Protein 3Q31 (pdb70)

Secondary structure (DSSP, 8-state):
--S-SSGGGSGGGSGGG-GGGHHHHH-SS-S--EE-TTTSEE--TTSEEEE---B---EEEE-SS-EEEE----EEEETTEEEEEEEEEEESS-SSEETTB--SEEEEEEEE-TT--EEEEEEEEEE-TT----HHHHHHHGGGGG--STT-EEE---B--HHHHHHHHHS-EEEEEEE-SSTT--EEEEEEEESSPEEE-HHHHHHHHHHH----PPP-PPTTSPPTTTTTTS--/--S-SSGGGSGGGSGGG-GGGHHHHH-SS-S--EE-TTTSEE--TTSEEEE---B---EEEE-SS-EEEE----EEEETTEEEEEEEEEEESS-SSEETTB--SEEEEEEEE-TT--EEEEEEEEEE-TT----HHHHHHHGGGGG--STT-EEE---B--HHHHHHHHHS-EEEEEEE-SSTT--EEEEEEEESSPEEE-HHHHHHHHHHH----PPP---TTSPPTTTTTT---

B-factor: mean 43.76, std 11.42, range [18.52, 106.69]

InterPro domains:
  IPR001148 Alpha carbonic anhydrase domain [PF00194] (45-257)
  IPR001148 Alpha carbonic anhydrase domain [PS51144] (35-274)
  IPR001148 Alpha carbonic anhydrase domain [SM01057] (37-266)
  IPR018338 Carbonic anhydrase, alpha-class, conserved site [PS00162] (128-144)
  IPR023561 Carbonic anhydrase, alpha-class [PTHR18952] (35-256)
  IPR036398 Alpha carbonic anhydrase domain superfamily [G3DSA:3.10.200.10] (27-270)
  IPR036398 Alpha carbonic anhydrase domain superfamily [SSF51069] (36-256)
  IPR041891 Carbonic anhydrase, prokaryotic-like [cd03124] (44-254)

Solvent-accessible surface area: 18768 Å² total; per-residue (Å²): 150,150,79,9,23,35,8,95,0,1,10,12,18,0,16,42,57,74,99,69,12,76,29,1,15,80,9,81,72,5,0,0,14,27,0,75,31,102,76,29,100,105,17,70,126,57,25,18,128,20,76,10,53,102,8,112,34,14,105,0,39,4,87,26,48,3,0,32,0,53,15,97,87,8,25,0,36,12,120,118,89,76,17,78,2,33,30,0,29,0,3,0,4,2,2,0,11,17,71,46,29,1,17,0,0,0,0,4,1,18,0,51,15,112,72,147,59,20,0,5,0,0,0,1,1,42,4,18,113,125,48,77,33,18,102,8,5,64,29,0,11,67,17,5,96,97,0,88,91,65,73,47,59,26,83,7,35,107,0,84,2,38,53,2,28,72,33,6,95,195,68,34,10,16,33,15,71,0,0,50,8,39,32,52,0,73,51,141,2,42,4,0,1,0,32,77,36,5,45,7,27,14,93,9,2,29,68,0,0,141,20,0,64,36,3,6,3,26,15,9,13,62,68,36,91,63,3,1,12,66,30,24,20,112,135,133,152,148,80,9,24,36,8,95,1,1,9,11,20,0,38,60,56,76,115,68,12,77,28,1,15,62,9,81,73,4,0,0,15,26,0,75,31,105,75,30,100,105,18,69,127,59,25,18,130,19,77,9,55,103,7,112,33,14,104,0,39,4,86,27,49,3,0,31,0,54,16,94,88,9,25,0,35,12,117,117,87,75,16,78,2,32,31,0,28,0,4,1,4,2,1,0,11,17,70,46,27,2,17,0,1,0,0,4,1,18,0,51,16,111,72,143,60,18,0,5,0,0,0,2,1,42,4,19,112,124,50,77,34,18,102,8,4,66,30,0,11,68,16,5,96,98,0,88,91,66,72,47,58,25,85,8,36,108,0,84,1,38,53,2,28,70,33,6,94,193,65,34,10,16,33,16,72,0,0,49,8,38,32,52,0,72,48,141,2,41,4,0,0,0,33,76,37,4,44,6,28,15,94,9,3,29,69,0,0,142,21,0,66,37,3,6,3,26,15,8,13,62,68,36,90,62,2,1,11,29,31,22,5,97,88,207

Sequence (472 aa):
NNKKFFNNYTGLGGPLNWYGLDEANEACAKGKHQSPIVIDSAAIDYAASGSLKLDLPLADGSKLENLGFGLQVTLTNGSLTANSKTYTLAQFHFHTPSEHHVNEEHFPMEVHFVFQTAAKETAVVGFFFQLSEVGDSVPLFDSVFAPIDNIPDAGTSTTTGQLDFGGLLDHFNRHGVYQYTGSLTTPPCTEEVMWNLSTEPLPLTVQGYNKVKKIIKYNARYTQNALGQDNLLEVAAQKLNNKKFFNNYTGLGGPLNWYGLDEANEACAKGKHQSPIVIDSAAIDYAASGSLKLDLPLADGSKLENLGFGLQVTLTNGSLTANSKTYTLAQFHFHTPSEHHVNEEHFPMEVHFVFQTAAKETAVVGFFFQLSEVGDSVPLFDSVFAPIDNIPDAGTSTTTGQLDFGGLLDHFNRHGVYQYTGSLTTPPCTEEVMWNLSTEPLPLTVQGYNKVKKIIKYNARYTQNALGQDNLLEVAAQKL

GO terms:
  GO:0042802 identical protein binding (F, IPI)

Nearest PDB structures (foldseek):
  3q31-assembly1_B  TM=1.003E+00  e=2.546E-55  Aspergillus oryzae
  4coq-assembly1_B  TM=9.094E-01  e=3.225E-22  Thermovibrio ammonificans HB-1
  8w7x-assembly1_B  TM=9.034E-01  e=1.026E-21  synthetic construct
  4xfw-assembly1_B  TM=8.456E-01  e=4.221E-20  Helicobacter pylori G27
  4twl-assembly1_A  TM=8.347E-01  e=1.053E-19  Dioscorea japonica

Radius of gyration: 22.34 Å; Cα contacts (8 Å, |Δi|>4): 1212; chains: 2; bounding box: 51×52×63 Å

CATH classification: 3.10.200.10

Organism: Aspergillus oryzae (strain ATCC 42149 / RIB 40) (NCBI:txid510516)

Foldseek 3Di:
DAADCDDCNYLLNVCVVDVQQCCSAWNLFFDDAAAEVVPFDWQDAPQKDKFDDKDFWFKWAQQALWTKTADFQIWMHRNPDIWTWGIKIKFAFAQYHYVNHTAGMKMWTWTADPVRQIEIEMAGAHEDPVQDADVLVCQVLVCLVVHQDRPDIDIGGIHDCPPVVVLQVVFIWGWDWHFDQGPSRHGRYTYTYGPDHGYDHPVSSVSVCSSNVGRYDHHFDPRSDTTVSVVVPPDD/DAACCDDCNYLLNVCVVDVQQCCSAWNLFFDDAAAEVVPFDWQDAPQKDKFDDKDFWFKWALQALWTKTADFCIWMHRRPDIWTWGIKIKFAFAQYHYVNHTAGMKMWTWTADPVRQIEIEMAGAHEDPVQDADVQVCQVLVCLVVHQDRPDIDIGGIHDCPPVVVLQVVFIWGWDWHFDQGPSRHGRYTYTYGPDHGYDYPVSSVSVCSSNVGRYDHHFDDRSDTTVSVVVVPPD

Structure (mmCIF, N/CA/C/O backbone):
data_3Q31
#
_entry.id   3Q31
#
_cell.length_a   80.240
_cell.length_b   80.240
_cell.length_c   247.480
_cell.angle_alpha   90.00
_cell.angle_beta   90.00
_cell.angle_gamma   90.00
#
_symmetry.space_group_name_H-M   'P 41 21 2'
#
loop_
_entity.id
_entity.type
_entity.pdbx_description
1 polymer 'Carbonic anhydrase'
2 non-polymer 'ZINC ION'
3 non-polymer 2-acetamido-2-deoxy-beta-D-glucopyranose
4 non-polymer D-MALATE
5 water water
#
loop_
_atom_site.group_PDB
_atom_site.id
_atom_site.type_symbol
_atom_site.label_atom_id
_atom_site.label_alt_id
_atom_site.label_comp_id
_atom_site.label_asym_id
_atom_site.label_entity_id
_atom_site.label_seq_id
_atom_site.pdbx_PDB_ins_code
_atom_site.Cartn_x
_atom_site.Cartn_y
_atom_site.Cartn_z
_atom_site.occupancy
_atom_site.B_iso_or_equiv
_atom_site.auth_seq_id
_atom_site.auth_comp_id
_atom_site.auth_asym_id
_atom_site.auth_atom_id
_atom_site.pdbx_PDB_model_num
ATOM 1 N N A ASN A 1 9 ? 4.238 -53.813 15.232 0.50 42.74 35 ASN A N 1
ATOM 2 N N B ASN A 1 9 ? 1.743 -56.548 16.035 0.50 31.26 35 ASN A N 1
ATOM 3 C CA A ASN A 1 9 ? 5.159 -52.701 15.481 0.50 44.84 35 ASN A CA 1
ATOM 4 C CA B ASN A 1 9 ? 3.002 -55.856 15.809 0.50 36.79 35 ASN A CA 1
ATOM 5 C C A ASN A 1 9 ? 4.555 -51.459 16.172 0.50 46.94 35 ASN A C 1
ATOM 6 C C B ASN A 1 9 ? 2.840 -54.430 15.301 0.50 36.88 35 ASN A C 1
ATOM 7 O O A ASN A 1 9 ? 3.817 -50.687 15.549 0.50 41.75 35 ASN A O 1
ATOM 8 O O B ASN A 1 9 ? 1.894 -54.125 14.566 0.50 27.35 35 ASN A O 1
ATOM 17 N N A LYS A 1 10 ? 4.926 -51.268 17.447 0.50 52.16 36 LYS A N 1
ATOM 18 N N B LYS A 1 10 ? 3.789 -53.575 15.688 0.50 43.43 36 LYS A N 1
ATOM 19 C CA A LYS A 1 10 ? 4.368 -50.242 18.366 0.50 51.93 36 LYS A CA 1
ATOM 20 C CA B LYS A 1 10 ? 3.800 -52.147 15.329 0.50 46.04 36 LYS A CA 1
ATOM 21 C C A LYS A 1 10 ? 4.991 -48.839 18.271 0.50 46.13 36 LYS A C 1
ATOM 22 C C B LYS A 1 10 ? 5.202 -51.692 14.882 0.50 40.20 36 LYS A C 1
ATOM 23 O O A LYS A 1 10 ? 6.214 -48.692 18.165 0.50 42.50 36 LYS A O 1
ATOM 24 O O B LYS A 1 10 ? 6.035 -52.522 14.532 0.50 42.27 36 LYS A O 1
ATOM 35 N N A PHE A 1 11 ? 4.127 -47.825 18.358 0.50 41.28 37 PHE A N 1
ATOM 36 N N B PHE A 1 11 ? 5.434 -50.379 14.887 0.50 36.29 37 PHE A N 1
ATOM 37 C CA A PHE A 1 11 ? 4.504 -46.429 18.175 0.50 39.21 37 PHE A CA 1
ATOM 38 C CA B PHE A 1 11 ? 6.744 -49.768 14.611 0.50 40.06 37 PHE A CA 1
ATOM 39 C C A PHE A 1 11 ? 5.795 -46.308 17.348 0.50 43.95 37 PHE A C 1
ATOM 40 C C B PHE A 1 11 ? 6.569 -48.286 14.264 0.50 42.95 37 PHE A C 1
ATOM 41 O O A PHE A 1 11 ? 6.875 -46.056 17.891 0.50 45.01 37 PHE A O 1
ATOM 42 O O B PHE A 1 11 ? 6.041 -47.952 13.205 0.50 41.00 37 PHE A O 1
ATOM 57 N N A ASN A 1 12 ? 5.656 -46.514 16.035 0.50 44.49 38 ASN A N 1
ATOM 58 N N B ASN A 1 12 ? 7.041 -47.402 15.143 0.50 41.69 38 ASN A N 1
ATOM 59 C CA A ASN A 1 12 ? 6.750 -46.439 15.063 0.50 42.99 38 ASN A CA 1
ATOM 60 C CA B ASN A 1 12 ? 6.440 -46.064 15.266 0.50 43.06 38 ASN A CA 1
ATOM 61 C C A ASN A 1 12 ? 6.647 -45.196 14.192 0.50 45.84 38 ASN A C 1
ATOM 62 C C B ASN A 1 12 ? 6.555 -45.032 14.115 0.50 45.87 38 ASN A C 1
ATOM 63 O O A ASN A 1 12 ? 5.947 -44.231 14.508 0.50 45.05 38 ASN A O 1
ATOM 64 O O B ASN A 1 12 ? 5.885 -43.994 14.182 0.50 44.94 38 ASN A O 1
ATOM 73 N N . TYR A 1 13 ? 7.338 -45.277 13.060 1.00 48.14 39 TYR A N 1
ATOM 74 C CA . TYR A 1 13 ? 7.293 -44.296 11.961 1.00 40.44 39 TYR A CA 1
ATOM 75 C C . TYR A 1 13 ? 7.094 -45.001 10.630 1.00 46.87 39 TYR A C 1
ATOM 76 O O . TYR A 1 13 ? 6.854 -44.386 9.586 1.00 43.03 39 TYR A O 1
ATOM 85 N N . THR A 1 14 ? 7.163 -46.318 10.705 1.00 49.46 40 THR A N 1
ATOM 86 C CA . THR A 1 14 ? 7.068 -47.175 9.551 1.00 37.46 40 THR A CA 1
ATOM 87 C C . THR A 1 14 ? 5.692 -47.814 9.410 1.00 47.25 40 THR A C 1
ATOM 88 O O . THR A 1 14 ? 5.207 -48.495 10.329 1.00 43.26 40 THR A O 1
ATOM 92 N N . GLY A 1 15 ? 5.076 -47.588 8.246 1.00 53.22 41 GLY A N 1
ATOM 93 C CA . GLY A 1 15 ? 3.862 -48.283 7.846 1.00 37.83 41 GLY A CA 1
ATOM 94 C C . GLY A 1 15 ? 2.762 -48.285 8.880 1.00 41.40 41 GLY A C 1
ATOM 95 O O . GLY A 1 15 ? 2.340 -47.236 9.385 1.00 31.46 41 GLY A O 1
ATOM 96 N N . LEU A 1 16 ? 2.307 -49.483 9.212 1.00 43.60 42 LEU A N 1
ATOM 97 C CA . LEU A 1 16 ? 1.237 -49.644 10.202 1.00 47.27 42 LEU A CA 1
ATOM 98 C C . LEU A 1 16 ? 1.507 -49.044 11.574 1.00 45.61 42 LEU A C 1
ATOM 99 O O . LEU A 1 16 ? 0.563 -48.744 12.315 1.00 47.26 42 LEU A O 1
ATOM 104 N N . GLY A 1 17 ? 2.784 -48.892 11.921 1.00 39.80 43 GLY A N 1
ATOM 105 C CA . GLY A 1 17 ? 3.152 -48.273 13.183 1.00 41.98 43 GLY A CA 1
ATOM 106 C C . GLY A 1 17 ? 3.305 -46.761 13.074 1.00 45.42 43 GLY A C 1
ATOM 107 O O . GLY A 1 17 ? 3.507 -46.072 14.063 1.00 44.06 43 GLY A O 1
ATOM 108 N N . GLY A 1 18 ? 3.206 -46.231 11.864 1.00 47.48 44 GLY A N 1
ATOM 109 C CA . GLY A 1 18 ? 3.481 -44.823 11.665 1.00 38.01 44 GLY A CA 1
ATOM 110 C C . GLY A 1 18 ? 2.278 -43.915 11.775 1.00 37.04 44 GLY A C 1
ATOM 111 O O . GLY A 1 18 ? 1.139 -44.378 11.851 1.00 38.43 44 GLY A O 1
ATOM 112 N N . PRO A 1 19 ? 2.534 -42.604 11.724 1.00 37.55 45 PRO A N 1
ATOM 113 C CA . PRO A 1 19 ? 1.617 -41.481 11.949 1.00 38.21 45 PRO A CA 1
ATOM 114 C C . PRO A 1 19 ? 0.296 -41.630 11.224 1.00 40.34 45 PRO A C 1
ATOM 115 O O . PRO A 1 19 ? -0.716 -41.151 11.719 1.00 41.50 45 PRO A O 1
ATOM 119 N N . LEU A 1 20 ? 0.298 -42.245 10.054 1.00 38.26 46 LEU A N 1
ATOM 120 C CA . LEU A 1 20 ? -0.951 -42.346 9.322 1.00 44.42 46 LEU A CA 1
ATOM 121 C C . LEU A 1 20 ? -1.903 -43.291 10.019 1.00 40.38 46 LEU A C 1
ATOM 122 O O . LEU A 1 20 ? -3.112 -43.233 9.806 1.00 40.86 46 LEU A O 1
ATOM 127 N N . ASN A 1 21 ? -1.358 -44.150 10.868 1.00 38.12 47 ASN A N 1
ATOM 128 C CA . ASN A 1 21 ? -2.191 -45.100 11.592 1.00 47.33 47 ASN A CA 1
ATOM 129 C C . ASN A 1 21 ? -1.953 -45.099 13.098 1.00 48.64 47 ASN A C 1
ATOM 130 O O . ASN A 1 21 ? -1.969 -46.149 13.724 1.00 48.40 47 ASN A O 1
ATOM 135 N N . TRP A 1 22 ? -1.724 -43.933 13.690 1.00 47.95 48 TRP A N 1
ATOM 136 C CA . TRP A 1 22 ? -1.510 -43.903 15.128 1.00 46.37 48 TRP A CA 1
ATOM 137 C C . TRP A 1 22 ? -2.860 -44.045 15.842 1.00 53.91 48 TRP A C 1
ATOM 138 O O . TRP A 1 22 ? -2.967 -44.697 16.885 1.00 52.43 48 TRP A O 1
ATOM 149 N N . TYR A 1 23 ? -3.894 -43.443 15.267 1.00 50.19 49 TYR A N 1
ATOM 150 C CA . TYR A 1 23 ? -5.222 -43.506 15.859 1.00 45.42 49 TYR A CA 1
ATOM 151 C C . TYR A 1 23 ? -5.680 -44.940 15.945 1.00 51.45 49 TYR A C 1
ATOM 152 O O . TYR A 1 23 ? -6.344 -45.335 16.906 1.00 60.14 49 TYR A O 1
ATOM 161 N N . GLY A 1 24 ? -5.329 -45.712 14.923 1.00 42.71 50 GLY A N 1
ATOM 162 C CA . GLY A 1 24 ? -5.719 -47.102 14.843 1.00 39.10 50 GLY A CA 1
ATOM 163 C C . GLY A 1 24 ? -4.903 -47.929 15.801 1.00 45.25 50 GLY A C 1
ATOM 164 O O . GLY A 1 24 ? -5.200 -49.103 16.010 1.00 52.69 50 GLY A O 1
ATOM 165 N N . LEU A 1 25 ? -3.879 -47.315 16.390 1.00 47.10 51 LEU A N 1
ATOM 166 C CA . LEU A 1 25 ? -3.061 -47.993 17.395 1.00 59.93 51 LEU A CA 1
ATOM 167 C C . LEU A 1 25 ? -3.688 -48.000 18.798 1.00 60.40 51 LEU A C 1
ATOM 168 O O . LEU A 1 25 ? -3.417 -48.896 19.615 1.00 47.50 51 LEU A O 1
ATOM 173 N N . ASP A 1 26 ? -4.523 -46.998 19.058 1.00 52.59 52 ASP A N 1
ATOM 174 C CA . ASP A 1 26 ? -5.146 -46.830 20.354 1.00 51.07 52 ASP A CA 1
ATOM 175 C C . ASP A 1 26 ? -6.060 -45.605 20.309 1.00 57.49 52 ASP A C 1
ATOM 176 O O . ASP A 1 26 ? -5.638 -44.508 19.924 1.00 51.17 52 ASP A O 1
ATOM 181 N N . GLU A 1 27 ? -7.313 -45.802 20.708 1.00 53.32 53 GLU A N 1
ATOM 182 C CA . GLU A 1 27 ? -8.326 -44.773 20.551 1.00 50.79 53 GLU A CA 1
ATOM 183 C C . GLU A 1 27 ? -7.924 -43.473 21.233 1.00 53.26 53 GLU A C 1
ATOM 184 O O . GLU A 1 27 ? -8.478 -42.407 20.946 1.00 55.52 53 GLU A O 1
ATOM 190 N N . ALA A 1 28 ? -6.953 -43.564 22.131 1.00 50.58 54 ALA A N 1
ATOM 191 C CA . ALA A 1 28 ? -6.509 -42.402 22.888 1.00 48.02 54 ALA A CA 1
ATOM 192 C C . ALA A 1 28 ? -5.742 -41.453 21.991 1.00 53.52 54 ALA A C 1
ATOM 193 O O . ALA A 1 28 ? -5.163 -40.476 22.460 1.00 51.69 54 ALA A O 1
ATOM 195 N N . ASN A 1 29 ? -5.733 -41.743 20.695 1.00 54.32 55 ASN A N 1
ATOM 196 C CA . ASN A 1 29 ? -4.935 -40.956 19.776 1.00 49.16 55 ASN A CA 1
ATOM 197 C C . ASN A 1 29 ? -5.759 -40.151 18.770 1.00 48.03 55 ASN A C 1
ATOM 198 O O . ASN A 1 29 ? -5.225 -39.631 17.794 1.00 46.63 55 ASN A O 1
ATOM 203 N N . GLU A 1 30 ? -7.055 -40.030 19.039 1.00 53.82 56 GLU A N 1
ATOM 204 C CA . GLU A 1 30 ? -7.969 -39.226 18.216 1.00 54.54 56 GLU A CA 1
ATOM 205 C C . GLU A 1 30 ? -7.372 -37.948 17.652 1.00 50.65 56 GLU A C 1
ATOM 206 O O . GLU A 1 30 ? -7.570 -37.646 16.483 1.00 60.48 56 GLU A O 1
ATOM 212 N N . ALA A 1 31 ? -6.678 -37.175 18.479 1.00 47.83 57 ALA A N 1
ATOM 213 C CA . ALA A 1 31 ? -6.129 -35.903 18.016 1.00 47.81 57 ALA A CA 1
ATOM 214 C C . ALA A 1 31 ? -5.209 -36.105 16.806 1.00 50.80 57 ALA A C 1
ATOM 215 O O . ALA A 1 31 ? -5.247 -35.320 15.856 1.00 43.33 57 ALA A O 1
ATOM 217 N N . CYS A 1 32 ? -4.388 -37.157 16.855 1.00 51.58 58 CYS A N 1
ATOM 218 C CA . CYS A 1 32 ? -3.453 -37.467 15.787 1.00 42.33 58 CYS A CA 1
ATOM 219 C C . CYS A 1 32 ? -4.168 -37.389 14.448 1.00 52.96 58 CYS A C 1
ATOM 220 O O . CYS A 1 32 ? -3.628 -36.864 13.454 1.00 46.43 58 CYS A O 1
ATOM 223 N N . ALA A 1 33 ? -5.398 -37.900 14.436 1.00 46.48 59 ALA A N 1
ATOM 224 C CA . ALA A 1 33 ? -6.151 -38.059 13.204 1.00 45.56 59 ALA A CA 1
ATOM 225 C C . ALA A 1 33 ? -7.275 -37.034 13.022 1.00 50.76 59 ALA A C 1
ATOM 226 O O . ALA A 1 33 ? -7.625 -36.706 11.889 1.00 55.01 59 ALA A O 1
ATOM 228 N N . LYS A 1 34 ? -7.842 -36.522 14.115 1.00 44.72 60 LYS A N 1
ATOM 229 C CA . LYS A 1 34 ? -8.981 -35.610 13.989 1.00 41.02 60 LYS A CA 1
ATOM 230 C C . LYS A 1 34 ? -8.649 -34.175 14.386 1.00 40.97 60 LYS A C 1
ATOM 231 O O . LYS A 1 34 ? -9.479 -33.281 14.228 1.00 47.46 60 LYS A O 1
ATOM 237 N N . GLY A 1 35 ? -7.443 -33.943 14.890 1.00 38.94 61 GLY A N 1
ATOM 238 C CA . GLY A 1 35 ? -7.048 -32.604 15.299 1.00 37.74 61 GLY A CA 1
ATOM 239 C C . GLY A 1 35 ? -6.930 -31.577 14.174 1.00 40.01 61 GLY A C 1
ATOM 240 O O . GLY A 1 35 ? -6.368 -31.849 13.106 1.00 48.11 61 GLY A O 1
ATOM 241 N N . LYS A 1 36 ? -7.447 -30.382 14.424 1.00 32.65 62 LYS A N 1
ATOM 242 C CA . LYS A 1 36 ? -7.272 -29.252 13.506 1.00 49.36 62 LYS A CA 1
ATOM 243 C C . LYS A 1 36 ? -6.085 -28.341 13.842 1.00 46.28 62 LYS A C 1
ATOM 244 O O . LYS A 1 36 ? -5.878 -27.314 13.172 1.00 43.69 62 LYS A O 1
ATOM 250 N N . HIS A 1 37 ? -5.330 -28.691 14.882 1.00 40.83 63 HIS A N 1
ATOM 251 C CA . HIS A 1 37 ? -4.120 -27.942 15.221 1.00 39.03 63 HIS A CA 1
ATOM 252 C C . HIS A 1 37 ? -2.972 -28.892 15.502 1.00 44.79 63 HIS A C 1
ATOM 253 O O . HIS A 1 37 ? -2.354 -28.839 16.558 1.00 46.22 63 HIS A O 1
ATOM 260 N N . GLN A 1 38 ? -2.691 -29.757 14.536 1.00 48.59 64 GLN A N 1
ATOM 261 C CA . GLN A 1 38 ? -1.629 -30.739 14.662 1.00 42.48 64 GLN A CA 1
ATOM 262 C C . GLN A 1 38 ? -0.257 -30.193 14.261 1.00 45.23 64 GLN A C 1
ATOM 263 O O . GLN A 1 38 ? -0.154 -29.271 13.457 1.00 38.90 64 GLN A O 1
ATOM 269 N N . SER A 1 39 ? 0.786 -30.774 14.847 1.00 40.52 65 SER A N 1
ATOM 270 C CA . SER A 1 39 ? 2.172 -30.422 14.568 1.00 33.90 65 SER A CA 1
ATOM 271 C C . SER A 1 39 ? 2.885 -31.662 14.008 1.00 36.88 65 SER A C 1
ATOM 272 O O . SER A 1 39 ? 2.475 -32.798 14.271 1.00 34.06 65 SER A O 1
ATOM 275 N N . PRO A 1 40 ? 3.958 -31.460 13.230 1.00 33.18 66 PRO A N 1
ATOM 276 C CA . PRO A 1 40 ? 4.603 -30.200 12.821 1.00 34.89 66 PRO A CA 1
ATOM 277 C C . PRO A 1 40 ? 3.860 -29.520 11.686 1.00 39.98 66 PRO A C 1
ATOM 278 O O . PRO A 1 40 ? 3.028 -30.145 11.002 1.00 39.80 66 PRO A O 1
ATOM 282 N N . ILE A 1 41 ? 4.184 -28.255 11.453 1.00 33.37 67 ILE A N 1
ATOM 283 C CA . ILE A 1 41 ? 3.592 -27.550 10.325 1.00 40.10 67 ILE A CA 1
ATOM 284 C C . ILE A 1 41 ? 4.642 -26.820 9.528 1.00 46.54 67 ILE A C 1
ATOM 285 O O . ILE A 1 41 ? 5.758 -26.591 10.013 1.00 47.42 67 ILE A O 1
ATOM 290 N N . VAL A 1 42 ? 4.284 -26.439 8.308 1.00 45.26 68 VAL A N 1
ATOM 291 C CA . VAL A 1 42 ? 5.206 -25.645 7.521 1.00 44.71 68 VAL A CA 1
ATOM 292 C C . VAL A 1 42 ? 5.050 -24.198 7.928 1.00 41.12 68 VAL A C 1
ATOM 293 O O . VAL A 1 42 ? 3.989 -23.596 7.749 1.00 45.30 68 VAL A O 1
ATOM 297 N N . ILE A 1 43 ? 6.107 -23.659 8.510 1.00 37.86 69 ILE A N 1
ATOM 298 C CA . ILE A 1 43 ? 6.084 -22.302 8.995 1.00 37.39 69 ILE A CA 1
ATOM 299 C C . ILE A 1 43 ? 6.308 -21.354 7.856 1.00 43.64 69 ILE A C 1
ATOM 300 O O . ILE A 1 43 ? 7.258 -21.509 7.095 1.00 47.62 69 ILE A O 1
ATOM 305 N N . ASP A 1 44 ? 5.429 -20.371 7.736 1.00 44.88 70 ASP A N 1
ATOM 306 C CA . ASP A 1 44 ? 5.594 -19.346 6.725 1.00 37.97 70 ASP A CA 1
ATOM 307 C C . ASP A 1 44 ? 6.168 -18.129 7.408 1.00 36.08 70 ASP A C 1
ATOM 308 O O . ASP A 1 44 ? 5.427 -17.361 8.019 1.00 45.29 70 ASP A O 1
ATOM 313 N N . SER A 1 45 ? 7.483 -17.956 7.319 1.00 33.12 71 SER A N 1
ATOM 314 C CA . SER A 1 45 ? 8.143 -16.861 8.031 1.00 39.92 71 SER A CA 1
ATOM 315 C C . SER A 1 45 ? 7.455 -15.466 7.947 1.00 45.34 71 SER A C 1
ATOM 316 O O . SER A 1 45 ? 7.469 -14.707 8.923 1.00 50.19 71 SER A O 1
ATOM 319 N N . ALA A 1 46 ? 6.846 -15.120 6.814 1.00 44.59 72 ALA A N 1
ATOM 320 C CA . ALA A 1 46 ? 6.189 -13.814 6.736 1.00 42.28 72 ALA A CA 1
ATOM 321 C C . ALA A 1 46 ? 4.736 -13.849 7.221 1.00 42.75 72 ALA A C 1
ATOM 322 O O . ALA A 1 46 ? 4.007 -12.859 7.082 1.00 37.57 72 ALA A O 1
ATOM 324 N N . ALA A 1 47 ? 4.321 -14.973 7.803 1.00 40.52 73 ALA A N 1
ATOM 325 C CA . ALA A 1 47 ? 2.957 -15.086 8.312 1.00 46.90 73 ALA A CA 1
ATOM 326 C C . ALA A 1 47 ? 2.772 -15.474 9.800 1.00 49.97 73 ALA A C 1
ATOM 327 O O . ALA A 1 47 ? 1.747 -15.094 10.386 1.00 58.83 73 ALA A O 1
ATOM 329 N N . ILE A 1 48 ? 3.715 -16.218 10.407 1.00 38.96 74 ILE A N 1
ATOM 330 C CA . ILE A 1 48 ? 3.582 -16.599 11.833 1.00 50.41 74 ILE A CA 1
ATOM 331 C C . ILE A 1 48 ? 3.773 -15.392 12.750 1.00 54.65 74 ILE A C 1
ATOM 332 O O . ILE A 1 48 ? 4.213 -14.316 12.311 1.00 50.29 74 ILE A O 1
ATOM 337 N N . ASP A 1 49 ? 3.458 -15.573 14.032 1.00 49.75 75 ASP A N 1
ATOM 338 C CA . ASP A 1 49 ? 3.769 -14.530 15.007 1.00 49.43 75 ASP A CA 1
ATOM 339 C C . ASP A 1 49 ? 5.122 -14.825 15.619 1.00 43.76 75 ASP A C 1
ATOM 340 O O . ASP A 1 49 ? 5.500 -15.980 15.825 1.00 41.64 75 ASP A O 1
ATOM 345 N N . TYR A 1 50 ? 5.862 -13.764 15.890 1.00 45.21 76 TYR A N 1
ATOM 346 C CA . TYR A 1 50 ? 7.128 -13.889 16.577 1.00 44.49 76 TYR A CA 1
ATOM 347 C C . TYR A 1 50 ? 6.899 -13.545 18.046 1.00 53.54 76 TYR A C 1
ATOM 348 O O . TYR A 1 50 ? 6.294 -12.515 18.371 1.00 55.48 76 TYR A O 1
ATOM 357 N N . ALA A 1 51 ? 7.346 -14.426 18.930 1.00 49.00 77 ALA A N 1
ATOM 358 C CA . ALA A 1 51 ? 7.317 -14.125 20.340 1.00 44.57 77 ALA A CA 1
ATOM 359 C C . ALA A 1 51 ? 7.750 -12.672 20.569 1.00 51.76 77 ALA A C 1
ATOM 360 O O . ALA A 1 51 ? 8.799 -12.233 20.078 1.00 42.21 77 ALA A O 1
ATOM 362 N N . ALA A 1 52 ? 6.932 -11.922 21.303 1.00 56.44 78 ALA A N 1
ATOM 363 C CA . ALA A 1 52 ? 7.254 -10.533 21.567 1.00 49.55 78 ALA A CA 1
ATOM 364 C C . ALA A 1 52 ? 8.466 -10.463 22.501 1.00 59.92 78 ALA A C 1
ATOM 365 O O . ALA A 1 52 ? 8.626 -11.319 23.398 1.00 48.71 78 ALA A O 1
ATOM 367 N N . SER A 1 53 ? 9.330 -9.468 22.283 1.00 58.21 79 SER A N 1
ATOM 368 C CA . SER A 1 53 ? 10.567 -9.395 23.054 1.00 68.58 79 SER A CA 1
ATOM 369 C C . SER A 1 53 ? 10.304 -9.249 24.568 1.00 78.96 79 SER A C 1
ATOM 370 O O . SER A 1 53 ? 9.459 -8.437 25.002 1.00 69.74 79 SER A O 1
ATOM 373 N N . GLY A 1 54 ? 11.017 -10.058 25.357 1.00 68.29 80 GLY A N 1
ATOM 374 C CA . GLY A 1 54 ? 10.844 -10.070 26.797 1.00 65.12 80 GLY A CA 1
ATOM 375 C C . GLY A 1 54 ? 9.566 -10.756 27.252 1.00 66.52 80 GLY A C 1
ATOM 376 O O . GLY A 1 54 ? 9.163 -10.640 28.422 1.00 73.20 80 GLY A O 1
ATOM 377 N N . SER A 1 55 ? 8.915 -11.468 26.335 1.00 55.66 81 SER A N 1
ATOM 378 C CA . SER A 1 55 ? 7.724 -12.232 26.704 1.00 58.21 81 SER A CA 1
ATOM 379 C C . SER A 1 55 ? 8.155 -13.633 27.078 1.00 58.06 81 SER A C 1
ATOM 380 O O . SER A 1 55 ? 7.374 -14.402 27.648 1.00 59.04 81 SER A O 1
ATOM 383 N N . LEU A 1 56 ? 9.410 -13.949 26.765 1.00 49.71 82 LEU A N 1
ATOM 384 C CA . LEU A 1 56 ? 9.910 -15.310 26.894 1.00 45.78 82 LEU A CA 1
ATOM 385 C C . LEU A 1 56 ? 11.194 -15.361 27.696 1.00 49.06 82 LEU A C 1
ATOM 386 O O . LEU A 1 56 ? 12.169 -14.702 27.346 1.00 50.02 82 LEU A O 1
ATOM 391 N N . LYS A 1 57 ? 11.185 -16.137 28.778 1.00 46.80 83 LYS A N 1
ATOM 392 C CA . LYS A 1 57 ? 12.348 -16.241 29.653 1.00 49.44 83 LYS A CA 1
ATOM 393 C C . LYS A 1 57 ? 12.759 -17.692 29.772 1.00 54.95 83 LYS A C 1
ATOM 394 O O . LYS A 1 57 ? 12.049 -18.503 30.382 1.00 51.51 83 LYS A O 1
ATOM 400 N N . LEU A 1 58 ? 13.904 -18.021 29.183 1.00 52.52 84 LEU A N 1
ATOM 401 C CA . LEU A 1 58 ? 14.375 -19.394 29.188 1.00 43.79 84 LEU A CA 1
ATOM 402 C C . LEU A 1 58 ? 15.547 -19.531 30.132 1.00 43.68 84 LEU A C 1
ATOM 403 O O . LEU A 1 58 ? 16.586 -18.891 29.925 1.00 39.88 84 LEU A O 1
ATOM 408 N N . ASP A 1 59 ? 15.373 -20.372 31.154 1.00 40.17 85 ASP A N 1
ATOM 409 C CA . ASP A 1 59 ? 16.416 -20.624 32.152 1.00 45.66 85 ASP A CA 1
ATOM 410 C C . ASP A 1 59 ? 17.002 -22.037 32.027 1.00 38.67 85 ASP A C 1
ATOM 411 O O . ASP A 1 59 ? 16.281 -23.022 32.168 1.00 37.97 85 ASP A O 1
ATOM 416 N N . LEU A 1 60 ? 18.304 -22.140 31.770 1.00 34.03 86 LEU A N 1
ATOM 417 C CA . LEU A 1 60 ? 18.951 -23.457 31.632 1.00 41.76 86 LEU A CA 1
ATOM 418 C C . LEU A 1 60 ? 20.254 -23.522 32.429 1.00 47.46 86 LEU A C 1
ATOM 419 O O . LEU A 1 60 ? 21.344 -23.194 31.947 1.00 52.67 86 LEU A O 1
ATOM 424 N N . PRO A 1 61 ? 20.135 -23.942 33.675 1.00 45.56 87 PRO A N 1
ATOM 425 C CA . PRO A 1 61 ? 21.275 -23.940 34.577 1.00 46.28 87 PRO A CA 1
ATOM 426 C C . PRO A 1 61 ? 22.209 -25.087 34.236 1.00 46.74 87 PRO A C 1
ATOM 427 O O . PRO A 1 61 ? 21.748 -26.133 33.757 1.00 40.19 87 PRO A O 1
ATOM 431 N N . LEU A 1 62 ? 23.500 -24.880 34.494 1.00 43.07 88 LEU A N 1
ATOM 432 C CA . LEU A 1 62 ? 24.519 -25.901 34.305 1.00 38.15 88 LEU A CA 1
ATOM 433 C C . LEU A 1 62 ? 24.101 -27.231 34.931 1.00 49.36 88 LEU A C 1
ATOM 434 O O . LEU A 1 62 ? 23.570 -27.284 36.050 1.00 49.02 88 LEU A O 1
ATOM 439 N N . ALA A 1 63 ? 24.330 -28.313 34.202 1.00 47.46 89 ALA A N 1
ATOM 440 C CA . ALA A 1 63 ? 23.918 -29.620 34.685 1.00 49.18 89 ALA A CA 1
ATOM 441 C C . ALA A 1 63 ? 25.051 -30.628 34.633 1.00 47.84 89 ALA A C 1
ATOM 442 O O . ALA A 1 63 ? 25.957 -30.526 33.813 1.00 49.49 89 ALA A O 1
ATOM 444 N N . ASP A 1 64 ? 24.994 -31.604 35.529 1.00 61.57 90 ASP A N 1
ATOM 445 C CA . ASP A 1 64 ? 25.935 -32.717 35.519 1.00 64.79 90 ASP A CA 1
ATOM 446 C C . ASP A 1 64 ? 25.519 -33.701 34.450 1.00 44.00 90 ASP A C 1
ATOM 447 O O . ASP A 1 64 ? 24.457 -33.551 33.864 1.00 49.95 90 ASP A O 1
ATOM 452 N N . GLY A 1 65 ? 26.339 -34.714 34.210 1.00 39.05 91 GLY A N 1
ATOM 453 C CA . GLY A 1 65 ? 25.970 -35.760 33.273 1.00 41.11 91 GLY A CA 1
ATOM 454 C C . GLY A 1 65 ? 24.538 -36.196 33.499 1.00 48.25 91 GLY A C 1
ATOM 455 O O . GLY A 1 65 ? 24.106 -36.321 34.645 1.00 55.31 91 GLY A O 1
ATOM 456 N N . SER A 1 66 ? 23.783 -36.406 32.425 1.00 41.19 92 SER A N 1
ATOM 457 C CA . SER A 1 66 ? 22.398 -36.832 32.595 1.00 35.76 92 SER A CA 1
ATOM 458 C C . SER A 1 66 ? 22.044 -37.951 31.648 1.00 40.04 92 SER A C 1
ATOM 459 O O . SER A 1 66 ? 22.734 -38.182 30.641 1.00 37.13 92 SER A O 1
ATOM 462 N N . LYS A 1 67 ? 20.955 -38.633 31.983 1.00 30.18 93 LYS A N 1
ATOM 463 C CA . LYS A 1 67 ? 20.524 -39.832 31.278 1.00 35.64 93 LYS A CA 1
ATOM 464 C C . LYS A 1 67 ? 20.226 -39.562 29.784 1.00 37.73 93 LYS A C 1
ATOM 465 O O . LYS A 1 67 ? 19.230 -38.915 29.443 1.00 34.20 93 LYS A O 1
ATOM 471 N N . LEU A 1 68 ? 21.113 -40.039 28.910 1.00 43.81 94 LEU A N 1
ATOM 472 C CA . LEU A 1 68 ? 20.899 -40.021 27.458 1.00 39.69 94 LEU A CA 1
ATOM 473 C C . LEU A 1 68 ? 20.414 -41.391 27.040 1.00 35.77 94 LEU A C 1
ATOM 474 O O . LEU A 1 68 ? 21.132 -42.363 27.220 1.00 37.73 94 LEU A O 1
ATOM 479 N N . GLU A 1 69 ? 19.204 -41.505 26.504 1.00 35.35 95 GLU A N 1
ATOM 480 C CA . GLU A 1 69 ? 18.725 -42.853 26.186 1.00 42.78 95 GLU A CA 1
ATOM 481 C C . GLU A 1 69 ? 18.310 -43.095 24.729 1.00 53.34 95 GLU A C 1
ATOM 482 O O . GLU A 1 69 ? 17.774 -42.209 24.032 1.00 40.68 95 GLU A O 1
ATOM 488 N N . ASN A 1 70 ? 18.575 -44.312 24.271 1.00 47.81 96 ASN A N 1
ATOM 489 C CA . ASN A 1 70 ? 18.106 -44.722 22.968 1.00 47.83 96 ASN A CA 1
ATOM 490 C C . ASN A 1 70 ? 16.634 -45.146 23.039 1.00 42.44 96 ASN A C 1
ATOM 491 O O . ASN A 1 70 ? 16.316 -46.288 23.374 1.00 47.55 96 ASN A O 1
ATOM 496 N N . LEU A 1 71 ? 15.743 -44.214 22.727 1.00 33.35 97 LEU A N 1
ATOM 497 C CA . LEU A 1 71 ? 14.314 -44.501 22.714 1.00 38.96 97 LEU A CA 1
ATOM 498 C C . LEU A 1 71 ? 13.905 -45.600 21.745 1.00 40.61 97 LEU A C 1
ATOM 499 O O . LEU A 1 71 ? 12.839 -46.188 21.882 1.00 36.58 97 LEU A O 1
ATOM 504 N N . GLY A 1 72 ? 14.734 -45.857 20.745 1.00 44.48 98 GLY A N 1
ATOM 505 C CA . GLY A 1 72 ? 14.266 -46.576 19.573 1.00 51.95 98 GLY A CA 1
ATOM 506 C C . GLY A 1 72 ? 13.519 -45.595 18.678 1.00 45.97 98 GLY A C 1
ATOM 507 O O . GLY A 1 72 ? 12.383 -45.220 18.970 1.00 45.71 98 GLY A O 1
ATOM 508 N N . PHE A 1 73 ? 14.162 -45.162 17.600 1.00 35.14 99 PHE A N 1
ATOM 509 C CA . PHE A 1 73 ? 13.623 -44.098 16.759 1.00 38.09 99 PHE A CA 1
ATOM 510 C C . PHE A 1 73 ? 13.531 -42.825 17.559 1.00 33.90 99 PHE A C 1
ATOM 511 O O . PHE A 1 73 ? 12.551 -42.087 17.480 1.00 38.68 99 PHE A O 1
ATOM 519 N N . GLY A 1 74 ? 14.568 -42.573 18.341 1.00 33.58 100 GLY A N 1
ATOM 520 C CA . GLY A 1 74 ? 14.571 -41.430 19.229 1.00 32.66 100 GLY A CA 1
ATOM 521 C C . GLY A 1 74 ? 15.789 -41.397 20.120 1.00 30.40 100 GLY A C 1
ATOM 522 O O . GLY A 1 74 ? 16.388 -42.436 20.420 1.00 32.34 100 GLY A O 1
ATOM 523 N N . LEU A 1 75 ? 16.149 -40.184 20.535 1.00 28.19 101 LEU A N 1
ATOM 524 C CA . LEU A 1 75 ? 17.335 -39.933 21.343 1.00 30.40 101 LEU A CA 1
ATOM 525 C C . LEU A 1 75 ? 16.990 -38.801 22.270 1.00 42.83 101 LEU A C 1
ATOM 526 O O . LEU A 1 75 ? 16.785 -37.661 21.829 1.00 47.11 101 LEU A O 1
ATOM 531 N N . GLN A 1 76 ? 16.931 -39.117 23.558 1.00 38.98 102 GLN A N 1
ATOM 532 C CA . GLN A 1 76 ? 16.399 -38.198 24.555 1.00 40.45 102 GLN A CA 1
ATOM 533 C C . GLN A 1 76 ? 17.280 -38.076 25.801 1.00 49.46 102 GLN A C 1
ATOM 534 O O . GLN A 1 76 ? 17.778 -39.070 26.370 1.00 40.70 102 GLN A O 1
ATOM 540 N N . VAL A 1 77 ? 17.464 -36.834 26.216 1.00 43.84 103 VAL A N 1
ATOM 541 C CA . VAL A 1 77 ? 18.174 -36.537 27.438 1.00 41.58 103 VAL A CA 1
ATOM 542 C C . VAL A 1 77 ? 17.165 -36.200 28.518 1.00 39.20 103 VAL A C 1
ATOM 543 O O . VAL A 1 77 ? 16.326 -35.314 28.343 1.00 41.97 103 VAL A O 1
ATOM 547 N N . THR A 1 78 ? 17.236 -36.889 29.640 1.00 35.04 104 THR A N 1
ATOM 548 C CA . THR A 1 78 ? 16.348 -36.536 30.736 1.00 38.70 104 THR A CA 1
ATOM 549 C C . THR A 1 78 ? 16.967 -35.495 31.659 1.00 35.65 104 THR A C 1
ATOM 550 O O . THR A 1 78 ? 18.044 -35.719 32.224 1.00 38.08 104 THR A O 1
ATOM 554 N N . LEU A 1 79 ? 16.285 -34.359 31.814 1.00 30.36 105 LEU A N 1
ATOM 555 C CA . LEU A 1 79 ? 16.809 -33.263 32.633 1.00 37.65 105 LEU A CA 1
ATOM 556 C C . LEU A 1 79 ? 15.688 -32.418 33.219 1.00 41.88 105 LEU A C 1
ATOM 557 O O . LEU A 1 79 ? 14.787 -31.991 32.492 1.00 45.73 105 LEU A O 1
ATOM 562 N N . THR A 1 80 ? 15.753 -32.176 34.530 1.00 42.61 106 THR A N 1
ATOM 563 C CA . THR A 1 80 ? 14.650 -31.519 35.238 1.00 43.73 106 THR A CA 1
ATOM 564 C C . THR A 1 80 ? 14.991 -30.167 35.848 1.00 37.39 106 THR A C 1
ATOM 565 O O . THR A 1 80 ? 14.152 -29.555 36.484 1.00 35.67 106 THR A O 1
ATOM 569 N N . ASN A 1 81 ? 16.218 -29.711 35.633 1.00 34.11 107 ASN A N 1
ATOM 570 C CA . ASN A 1 81 ? 16.615 -28.371 36.007 1.00 36.69 107 ASN A CA 1
ATOM 571 C C . ASN A 1 81 ? 16.517 -27.406 34.820 1.00 40.08 107 ASN A C 1
ATOM 572 O O . ASN A 1 81 ? 17.457 -27.279 34.024 1.00 37.14 107 ASN A O 1
ATOM 577 N N . GLY A 1 82 ? 15.391 -26.713 34.707 1.00 38.84 108 GLY A N 1
ATOM 578 C CA . GLY A 1 82 ? 15.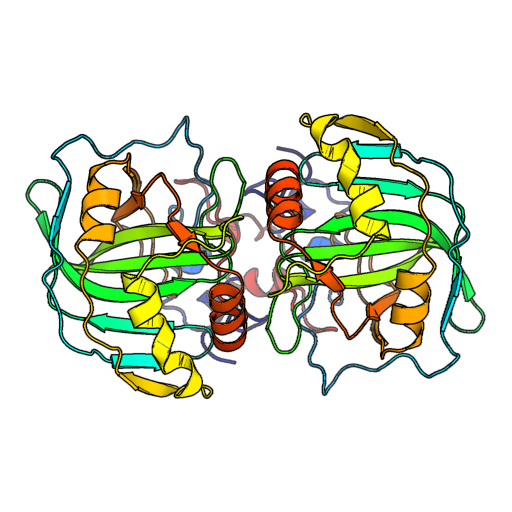242 -25.666 33.706 1.00 33.32 108 GLY A CA 1
ATOM 579 C C . GLY A 1 82 ? 13.821 -25.135 33.612 1.00 36.79 108 GLY A C 1
ATOM 580 O O . GLY A 1 82 ? 12.856 -25.824 33.944 1.00 43.33 108 GLY A O 1
ATOM 581 N N . SER A 1 83 ? 13.665 -23.907 33.145 1.00 41.22 109 SER A N 1
ATOM 582 C CA . SER A 1 83 ? 12.318 -23.369 33.017 1.00 42.47 109 SER A CA 1
ATOM 583 C C . SER A 1 83 ? 12.140 -22.423 31.837 1.00 40.23 109 SER A C 1
ATOM 584 O O . SER A 1 83 ? 13.115 -21.876 31.292 1.00 34.85 109 SER A O 1
ATOM 587 N N . LEU A 1 84 ? 10.872 -22.215 31.498 1.00 29.36 110 LEU A N 1
ATOM 588 C CA . LEU A 1 84 ? 10.460 -21.307 30.443 1.00 39.88 110 LEU A CA 1
ATOM 589 C C . LEU A 1 84 ? 9.289 -20.527 30.992 1.00 42.29 110 LEU A C 1
ATOM 590 O O . LEU A 1 84 ? 8.267 -21.111 31.390 1.00 40.79 110 LEU A O 1
ATOM 595 N N . THR A 1 85 ? 9.431 -19.209 31.022 1.00 39.32 111 THR A N 1
ATOM 596 C CA . THR A 1 85 ? 8.363 -18.363 31.532 1.00 41.39 111 THR A CA 1
ATOM 597 C C . THR A 1 85 ? 7.716 -17.539 30.437 1.00 45.00 111 THR A C 1
ATOM 598 O O . THR A 1 85 ? 8.334 -16.641 29.868 1.00 44.63 111 THR A O 1
ATOM 602 N N . ALA A 1 86 ? 6.465 -17.867 30.153 1.00 45.03 112 ALA A N 1
ATOM 603 C CA . ALA A 1 86 ? 5.730 -17.253 29.073 1.00 48.88 112 ALA A CA 1
ATOM 604 C C . ALA A 1 86 ? 4.749 -16.276 29.660 1.00 52.38 112 ALA A C 1
ATOM 605 O O . ALA A 1 86 ? 3.602 -16.632 29.955 1.00 54.25 112 ALA A O 1
ATOM 607 N N . ASN A 1 87 ? 5.205 -15.036 29.800 1.00 56.05 113 ASN A N 1
ATOM 608 C CA . ASN A 1 87 ? 4.463 -14.019 30.527 1.00 57.85 113 ASN A CA 1
ATOM 609 C C . ASN A 1 87 ? 4.372 -14.445 31.981 1.00 51.62 113 ASN A C 1
ATOM 610 O O . ASN A 1 87 ? 5.364 -14.421 32.700 1.00 62.21 113 ASN A O 1
ATOM 615 N N . SER A 1 88 ? 3.188 -14.864 32.407 1.00 51.70 114 SER A N 1
ATOM 616 C CA . SER A 1 88 ? 2.951 -15.115 33.822 1.00 44.80 114 SER A CA 1
ATOM 617 C C . SER A 1 88 ? 2.977 -16.589 34.157 1.00 46.92 114 SER A C 1
ATOM 618 O O . SER A 1 88 ? 2.940 -16.970 35.321 1.00 45.59 114 SER A O 1
ATOM 621 N N . LYS A 1 89 ? 3.053 -17.419 33.127 1.00 49.27 115 LYS A N 1
ATOM 622 C CA . LYS A 1 89 ? 2.992 -18.863 33.308 1.00 44.20 115 LYS A CA 1
ATOM 623 C C . LYS A 1 89 ? 4.374 -19.490 33.175 1.00 37.11 115 LYS A C 1
ATOM 624 O O . LYS A 1 89 ? 5.096 -19.224 32.222 1.00 48.41 115 LYS A O 1
ATOM 630 N N . THR A 1 90 ? 4.743 -20.318 34.145 1.00 42.95 116 THR A N 1
ATOM 631 C CA . THR A 1 90 ? 6.080 -20.909 34.192 1.00 41.71 116 THR A CA 1
ATOM 632 C C . THR A 1 90 ? 6.030 -22.413 33.962 1.00 41.22 116 THR A C 1
ATOM 633 O O . THR A 1 90 ? 5.356 -23.120 34.705 1.00 40.28 116 THR A O 1
ATOM 637 N N . TYR A 1 91 ? 6.738 -22.890 32.932 1.00 44.20 117 TYR A N 1
ATOM 638 C CA . TYR A 1 91 ? 6.822 -24.320 32.629 1.00 37.12 117 TYR A CA 1
ATOM 639 C C . TYR A 1 91 ? 8.200 -24.779 33.065 1.00 39.16 117 TYR A C 1
ATOM 640 O O . TYR A 1 91 ? 9.181 -24.030 32.954 1.00 42.99 117 TYR A O 1
ATOM 649 N N . THR A 1 92 ? 8.291 -26.009 33.550 1.00 34.78 118 THR A N 1
ATOM 650 C CA . THR A 1 92 ? 9.555 -26.509 34.072 1.00 36.62 118 THR A CA 1
ATOM 651 C C . THR A 1 92 ? 9.982 -27.657 33.183 1.00 38.14 118 THR A C 1
ATOM 652 O O . THR A 1 92 ? 9.132 -28.342 32.614 1.00 43.77 118 THR A O 1
ATOM 656 N N . LEU A 1 93 ? 11.291 -27.854 33.049 1.00 36.38 119 LEU A N 1
ATOM 657 C CA . LEU A 1 93 ? 11.849 -28.748 32.023 1.00 41.22 119 LEU A CA 1
ATOM 658 C C . LEU A 1 93 ? 11.760 -30.242 32.351 1.00 41.17 119 LEU A C 1
ATOM 659 O O . LEU A 1 93 ? 12.157 -30.689 33.425 1.00 39.76 119 LEU A O 1
ATOM 664 N N . ALA A 1 94 ? 11.249 -31.013 31.398 1.00 39.42 120 ALA A N 1
ATOM 665 C CA . ALA A 1 94 ? 11.058 -32.444 31.596 1.00 34.27 120 ALA A CA 1
ATOM 666 C C . ALA A 1 94 ? 12.172 -33.230 30.954 1.00 32.04 120 ALA A C 1
ATOM 667 O O . ALA A 1 94 ? 12.697 -34.157 31.562 1.00 30.43 120 ALA A O 1
ATOM 669 N N . GLN A 1 95 ? 12.525 -32.838 29.725 1.00 41.63 121 GLN A N 1
ATOM 670 C CA . GLN A 1 95 ? 13.512 -33.540 28.883 1.00 34.68 121 GLN A CA 1
ATOM 671 C C . GLN A 1 95 ? 13.720 -32.812 27.565 1.00 35.80 121 GLN A C 1
ATOM 672 O O . GLN A 1 95 ? 12.882 -32.012 27.144 1.00 41.24 121 GLN A O 1
ATOM 678 N N . PHE A 1 96 ? 14.830 -33.083 26.900 1.00 33.98 122 PHE A N 1
ATOM 679 C CA . PHE A 1 96 ? 14.939 -32.652 25.509 1.00 40.99 122 PHE A CA 1
ATOM 680 C C . PHE A 1 96 ? 15.368 -33.802 24.584 1.00 41.43 122 PHE A C 1
ATOM 681 O O . PHE A 1 96 ? 15.977 -34.793 25.023 1.00 37.93 122 PHE A O 1
ATOM 689 N N . HIS A 1 97 ? 15.025 -33.684 23.303 1.00 41.53 123 HIS A N 1
ATOM 690 C CA . HIS A 1 97 ? 15.295 -34.776 22.375 1.00 40.14 123 HIS A CA 1
ATOM 691 C C . HIS A 1 97 ? 15.418 -34.326 20.917 1.00 42.57 123 HIS A C 1
ATOM 692 O O . HIS A 1 97 ? 15.196 -33.151 20.568 1.00 35.95 123 HIS A O 1
ATOM 699 N N . PHE A 1 98 ? 15.774 -35.278 20.063 1.00 38.87 124 PHE A N 1
ATOM 700 C CA . PHE A 1 98 ? 16.147 -34.935 18.708 1.00 37.66 124 PHE A CA 1
ATOM 701 C C . PHE A 1 98 ? 15.328 -35.652 17.681 1.00 42.55 124 PHE A C 1
ATOM 702 O O . PHE A 1 98 ? 14.886 -36.780 17.893 1.00 41.36 124 PHE A O 1
ATOM 710 N N . HIS A 1 99 ? 15.123 -34.957 16.570 1.00 40.02 125 HIS A N 1
ATOM 711 C CA . HIS A 1 99 ? 14.474 -35.510 15.403 1.00 33.77 125 HIS A CA 1
ATOM 712 C C . HIS A 1 99 ? 15.364 -35.309 14.192 1.00 39.39 125 HIS A C 1
ATOM 713 O O . HIS A 1 99 ? 16.006 -34.257 14.010 1.00 38.11 125 HIS A O 1
ATOM 720 N N . THR A 1 100 ? 15.376 -36.321 13.350 1.00 35.40 126 THR A N 1
ATOM 721 C CA . THR A 1 100 ? 16.123 -36.261 12.117 1.00 35.13 126 THR A CA 1
ATOM 722 C C . THR A 1 100 ? 15.338 -37.022 11.033 1.00 34.42 126 THR A C 1
ATOM 723 O O . THR A 1 100 ? 15.066 -38.217 11.201 1.00 35.79 126 THR A O 1
ATOM 727 N N . PRO A 1 101 ? 14.932 -36.330 9.943 1.00 33.95 127 PRO A N 1
ATOM 728 C CA . PRO A 1 101 ? 15.122 -34.894 9.667 1.00 32.86 127 PRO A CA 1
ATOM 729 C C . PRO A 1 101 ? 14.303 -34.030 10.601 1.00 34.30 127 PRO A C 1
ATOM 730 O O . PRO A 1 101 ? 13.559 -34.554 11.430 1.00 30.82 127 PRO A O 1
ATOM 734 N N . SER A 1 102 ? 14.405 -32.718 10.446 1.00 30.02 128 SER A N 1
ATOM 735 C CA . SER A 1 102 ? 13.564 -31.832 11.223 1.00 29.08 128 SER A CA 1
ATOM 736 C C . SER A 1 102 ? 12.112 -32.197 10.977 1.00 30.07 128 SER A C 1
ATOM 737 O O . SER A 1 102 ? 11.790 -32.884 10.010 1.00 44.13 128 SER A O 1
ATOM 740 N N . GLU A 1 103 ? 11.223 -31.733 11.841 1.00 36.76 129 GLU A N 1
ATOM 741 C CA . GLU A 1 103 ? 9.809 -32.033 11.677 1.00 34.12 129 GLU A CA 1
ATOM 742 C C . GLU A 1 103 ? 9.137 -30.830 11.062 1.00 38.80 129 GLU A C 1
ATOM 743 O O . GLU A 1 103 ? 8.363 -30.970 10.116 1.00 44.32 129 GLU A O 1
ATOM 749 N N . HIS A 1 104 ? 9.455 -29.649 11.587 1.00 35.73 130 HIS A N 1
ATOM 750 C CA . HIS A 1 104 ? 8.981 -28.398 10.991 1.00 37.94 130 HIS A CA 1
ATOM 751 C C . HIS A 1 104 ? 9.797 -28.069 9.755 1.00 37.75 130 HIS A C 1
ATOM 752 O O . HIS A 1 104 ? 10.932 -28.528 9.615 1.00 38.07 130 HIS A O 1
ATOM 759 N N . HIS A 1 105 ? 9.208 -27.260 8.876 1.00 39.62 131 HIS A N 1
ATOM 760 C CA . HIS A 1 105 ? 9.887 -26.689 7.709 1.00 34.26 131 HIS A CA 1
ATOM 761 C C . HIS A 1 105 ? 9.668 -25.177 7.708 1.00 36.28 131 HIS A C 1
ATOM 762 O O . HIS A 1 105 ? 8.625 -24.695 8.151 1.00 45.85 131 HIS A O 1
ATOM 769 N N . VAL A 1 106 ? 10.638 -24.423 7.202 1.00 40.50 132 VAL A N 1
ATOM 770 C CA . VAL A 1 106 ? 10.498 -22.972 7.079 1.00 37.96 132 VAL A CA 1
ATOM 771 C C . VAL A 1 106 ? 10.488 -22.545 5.612 1.00 39.25 132 VAL A C 1
ATOM 772 O O . VAL A 1 106 ? 11.453 -22.812 4.849 1.00 32.47 132 VAL A O 1
ATOM 776 N N . ASN A 1 107 ? 9.390 -21.892 5.220 1.00 42.36 133 ASN A N 1
ATOM 777 C CA . ASN A 1 107 ? 9.185 -21.512 3.827 1.00 36.71 133 ASN A CA 1
ATOM 778 C C . ASN A 1 107 ? 9.399 -22.750 2.969 1.00 32.79 133 ASN A C 1
ATOM 779 O O . ASN A 1 107 ? 10.001 -22.700 1.898 1.00 34.48 133 ASN A O 1
ATOM 784 N N . GLU A 1 108 ? 8.900 -23.860 3.510 1.00 42.78 134 GLU A N 1
ATOM 785 C CA . GLU A 1 108 ? 8.936 -25.210 2.933 1.00 41.81 134 GLU A CA 1
ATOM 786 C C . GLU A 1 108 ? 10.252 -25.963 3.033 1.00 37.75 134 GLU A C 1
ATOM 787 O O . GLU A 1 108 ? 10.293 -27.158 2.718 1.00 39.47 134 GLU A O 1
ATOM 793 N N . GLU A 1 109 ? 11.314 -25.290 3.470 1.00 30.71 135 GLU A N 1
ATOM 794 C CA . GLU A 1 109 ? 12.616 -25.953 3.530 1.00 34.47 135 GLU A CA 1
ATOM 795 C C . GLU A 1 109 ? 12.806 -26.747 4.825 1.00 34.56 135 GLU A C 1
ATOM 796 O O . GLU A 1 109 ? 12.617 -26.229 5.919 1.00 33.18 135 GLU A O 1
ATOM 802 N N . HIS A 1 110 ? 13.186 -28.009 4.709 1.00 33.72 136 HIS A N 1
ATOM 803 C CA . HIS A 1 110 ? 13.437 -28.805 5.904 1.00 31.13 136 HIS A CA 1
ATOM 804 C C . HIS A 1 110 ? 14.895 -28.659 6.358 1.00 33.62 136 HIS A C 1
ATOM 805 O O . HIS A 1 110 ? 15.696 -27.966 5.717 1.00 31.51 136 HIS A O 1
ATOM 812 N N . PHE A 1 111 ? 15.234 -29.302 7.470 1.00 36.93 137 PHE A N 1
ATOM 813 C CA . PHE A 1 111 ? 16.604 -29.284 7.989 1.00 28.58 137 PHE A CA 1
ATOM 814 C C . PHE A 1 111 ? 16.986 -30.675 8.443 1.00 27.33 137 PHE A C 1
ATOM 815 O O . PHE A 1 111 ? 16.127 -31.502 8.748 1.00 32.37 137 PHE A O 1
ATOM 823 N N . PRO A 1 112 ? 18.281 -30.941 8.494 1.00 22.65 138 PRO A N 1
ATOM 824 C CA . PRO A 1 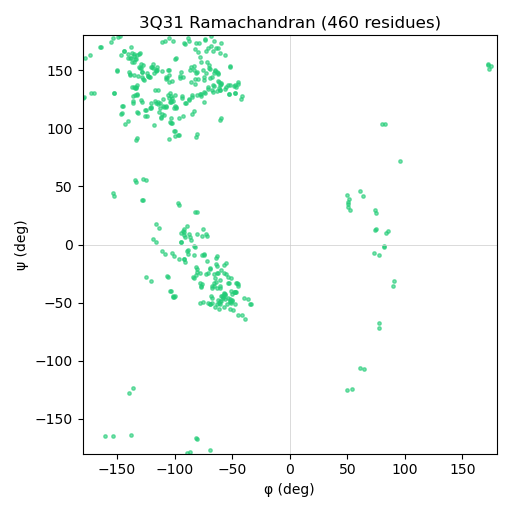112 ? 18.757 -32.283 8.805 1.00 29.88 138 PRO A CA 1
ATOM 825 C C . PRO A 1 112 ? 18.369 -32.683 10.226 1.00 38.35 138 PRO A C 1
ATOM 826 O O . PRO A 1 112 ? 18.180 -33.873 10.465 1.00 34.54 138 PRO A O 1
ATOM 830 N N . MET A 1 113 ? 18.228 -31.716 11.139 1.00 38.35 139 MET A N 1
ATOM 831 C CA . MET A 1 113 ? 17.913 -32.033 12.535 1.00 35.65 139 MET A CA 1
ATOM 832 C C . MET A 1 113 ? 17.116 -30.972 13.285 1.00 33.15 139 MET A C 1
ATOM 833 O O . MET A 1 113 ? 17.269 -29.774 13.041 1.00 32.46 139 MET A O 1
ATOM 838 N N . GLU A 1 114 ? 16.301 -31.434 14.238 1.00 35.87 140 GLU A N 1
ATOM 839 C CA . GLU A 1 114 ? 15.554 -30.547 15.127 1.00 34.64 140 GLU A CA 1
ATOM 840 C C . GLU A 1 114 ? 15.655 -31.023 16.584 1.00 34.79 140 GLU A C 1
ATOM 841 O O . GLU A 1 114 ? 15.521 -32.225 16.829 1.00 34.02 140 GLU A O 1
ATOM 847 N N . VAL A 1 115 ? 15.918 -30.100 17.530 1.00 37.25 141 VAL A N 1
ATOM 848 C CA . VAL A 1 115 ? 15.820 -30.388 18.978 1.00 34.66 141 VAL A CA 1
ATOM 849 C C . VAL A 1 115 ? 14.560 -29.843 19.619 1.00 35.31 141 VAL A C 1
ATOM 850 O O . VAL A 1 115 ? 14.136 -28.713 19.352 1.00 33.18 141 VAL A O 1
ATOM 854 N N . HIS A 1 116 ? 14.013 -30.637 20.526 1.00 26.90 142 HIS A N 1
ATOM 855 C CA . HIS A 1 116 ? 12.824 -30.257 21.263 1.00 32.21 142 HIS A CA 1
ATOM 856 C C . HIS A 1 116 ? 13.105 -30.231 22.753 1.00 42.32 142 HIS A C 1
ATOM 857 O O . HIS A 1 116 ? 13.488 -31.248 23.337 1.00 41.07 142 HIS A O 1
ATOM 864 N N . PHE A 1 117 ? 12.954 -29.062 23.365 1.00 39.15 143 PHE A N 1
ATOM 865 C CA . PHE A 1 117 ? 13.021 -28.969 24.811 1.00 33.85 143 PHE A CA 1
ATOM 866 C C . PHE A 1 117 ? 11.587 -28.923 25.287 1.00 38.63 143 PHE A C 1
ATOM 867 O O . PHE A 1 117 ? 10.831 -28.014 24.912 1.00 38.71 143 PHE A O 1
ATOM 875 N N . VAL A 1 118 ? 11.208 -29.914 26.091 1.00 33.53 144 VAL A N 1
ATOM 876 C CA . VAL A 1 118 ? 9.830 -30.041 26.532 1.00 40.45 144 VAL A CA 1
ATOM 877 C C . VAL A 1 118 ? 9.629 -29.597 27.980 1.00 44.22 144 VAL A C 1
ATOM 878 O O . VAL A 1 118 ? 10.258 -30.136 28.896 1.00 45.73 144 VAL A O 1
ATOM 882 N N . PHE A 1 119 ? 8.741 -28.621 28.170 1.00 43.43 145 PHE A N 1
ATOM 883 C CA . PHE A 1 119 ? 8.459 -28.050 29.482 1.00 39.26 145 PHE A CA 1
ATOM 884 C C . PHE A 1 119 ? 6.998 -28.270 29.866 1.00 46.66 145 PHE A C 1
ATOM 885 O O . PHE A 1 119 ? 6.124 -28.336 28.997 1.00 45.60 145 PHE A O 1
ATOM 893 N N . GLN A 1 120 ? 6.735 -28.344 31.173 1.00 52.27 146 GLN A N 1
ATOM 894 C CA . GLN A 1 120 ? 5.379 -28.543 31.681 1.00 47.57 146 GLN A CA 1
ATOM 895 C C . GLN A 1 120 ? 5.049 -27.679 32.891 1.00 50.24 146 GLN A C 1
ATOM 896 O O . GLN A 1 120 ? 5.946 -27.168 33.554 1.00 49.15 146 GLN A O 1
ATOM 902 N N . THR A 1 121 ? 3.756 -27.509 33.158 1.00 46.67 147 THR A N 1
ATOM 903 C CA . THR A 1 121 ? 3.303 -26.947 34.424 1.00 45.45 147 THR A CA 1
ATOM 904 C C . THR A 1 121 ? 2.605 -28.026 35.241 1.00 56.37 147 THR A C 1
ATOM 905 O O . THR A 1 121 ? 2.389 -29.142 34.756 1.00 56.07 147 THR A O 1
ATOM 909 N N . ALA A 1 122 ? 2.241 -27.694 36.478 1.00 53.41 148 ALA A N 1
ATOM 910 C CA . ALA A 1 122 ? 1.512 -28.633 37.326 1.00 63.71 148 ALA A CA 1
ATOM 911 C C . ALA A 1 122 ? 0.129 -28.978 36.731 1.00 58.38 148 ALA A C 1
ATOM 912 O O . ALA A 1 122 ? -0.440 -30.041 37.003 1.00 66.03 148 ALA A O 1
ATOM 914 N N . ALA A 1 123 ? -0.392 -28.076 35.909 1.00 42.92 149 ALA A N 1
ATOM 915 C CA . ALA A 1 123 ? -1.621 -28.313 35.171 1.00 50.06 149 ALA A CA 1
ATOM 916 C C . ALA A 1 123 ? -1.362 -29.166 33.923 1.00 62.09 149 ALA A C 1
ATOM 917 O O . ALA A 1 123 ? -2.239 -29.314 33.055 1.00 55.73 149 ALA A O 1
ATOM 919 N N . LYS A 1 124 ? -0.155 -29.708 33.809 1.00 49.64 150 LYS A N 1
ATOM 920 C CA . LYS A 1 124 ? 0.182 -30.498 32.630 1.00 61.83 150 LYS A CA 1
ATOM 921 C C . LYS A 1 124 ? -0.138 -29.774 31.301 1.00 59.88 150 LYS A C 1
ATOM 922 O O . LYS A 1 124 ? -0.505 -30.401 30.302 1.00 49.34 150 LYS A O 1
ATOM 928 N N . GLU A 1 125 ? -0.023 -28.448 31.321 1.00 55.50 151 GLU A N 1
ATOM 929 C CA . GLU A 1 125 ? -0.013 -27.650 30.115 1.00 40.99 151 GLU A CA 1
ATOM 930 C C . GLU A 1 125 ? 1.424 -27.736 29.631 1.00 55.10 151 GLU A C 1
ATOM 931 O O . GLU A 1 125 ? 2.343 -27.732 30.459 1.00 55.72 151 GLU A O 1
ATOM 937 N N . THR A 1 126 ? 1.624 -27.816 28.310 1.00 61.05 152 THR A N 1
ATOM 938 C CA . THR A 1 126 ? 2.958 -27.997 27.739 1.00 45.16 152 THR A CA 1
ATOM 939 C C . THR A 1 126 ? 3.412 -26.826 26.880 1.00 46.95 152 THR A C 1
ATOM 940 O O . THR A 1 126 ? 2.592 -26.149 26.254 1.00 49.41 152 THR A O 1
ATOM 944 N N . ALA A 1 127 ? 4.723 -26.601 26.848 1.00 41.53 153 ALA A N 1
ATOM 945 C CA . ALA A 1 127 ? 5.339 -25.648 25.928 1.00 33.99 153 ALA A CA 1
ATOM 946 C C . ALA A 1 127 ? 6.625 -26.276 25.418 1.00 40.23 153 ALA A C 1
ATOM 947 O O . ALA A 1 127 ? 7.263 -27.058 26.134 1.00 37.40 153 ALA A O 1
ATOM 949 N N . VAL A 1 128 ? 7.006 -25.950 24.184 1.00 35.79 154 VAL A N 1
ATOM 950 C CA . VAL A 1 128 ? 8.257 -26.453 23.640 1.00 28.87 154 VAL A CA 1
ATOM 951 C C . VAL A 1 128 ? 9.194 -25.332 23.198 1.00 35.98 154 VAL A C 1
ATOM 952 O O . VAL A 1 128 ? 8.760 -24.291 22.674 1.00 36.66 154 VAL A O 1
ATOM 956 N N . VAL A 1 129 ? 10.486 -25.557 23.397 1.00 27.78 155 VAL A N 1
ATOM 957 C CA . VAL A 1 129 ? 11.483 -24.726 22.743 1.00 34.36 155 VAL A CA 1
ATOM 958 C C . VAL A 1 129 ? 12.264 -25.593 21.772 1.00 36.88 155 VAL A C 1
ATOM 959 O O . VAL A 1 129 ? 12.855 -26.611 22.165 1.00 34.59 155 VAL A O 1
ATOM 963 N N . GLY A 1 130 ? 12.258 -25.190 20.502 1.00 40.42 156 GLY A N 1
ATOM 964 C CA . GLY A 1 130 ? 12.846 -25.981 19.431 1.00 29.51 156 GLY A CA 1
ATOM 965 C C . GLY A 1 130 ? 13.987 -25.251 18.771 1.00 29.47 156 GLY A C 1
ATOM 966 O O . GLY A 1 130 ? 13.989 -24.024 18.701 1.00 32.95 156 GLY A O 1
ATOM 967 N N . PHE A 1 131 ? 14.973 -26.007 18.305 1.00 31.30 157 PHE A N 1
ATOM 968 C CA . PHE A 1 131 ? 16.022 -25.436 17.467 1.00 33.19 157 PHE A CA 1
ATOM 969 C C . PHE A 1 131 ? 16.223 -26.222 16.176 1.00 36.28 157 PHE A C 1
ATOM 970 O O . PHE A 1 131 ? 16.103 -27.452 16.137 1.00 37.78 157 PHE A O 1
ATOM 978 N N . PHE A 1 132 ? 16.532 -25.497 15.112 1.00 33.46 158 PHE A N 1
ATOM 979 C CA . PHE A 1 132 ? 16.819 -26.125 13.843 1.00 33.98 158 PHE A CA 1
ATOM 980 C C . PHE A 1 132 ? 18.301 -26.291 13.720 1.00 35.69 158 PHE A C 1
ATOM 981 O O . PHE A 1 132 ? 19.058 -25.430 14.173 1.00 38.23 158 PHE A O 1
ATOM 989 N N . PHE A 1 133 ? 18.723 -27.395 13.118 1.00 29.95 159 PHE A N 1
ATOM 990 C CA . PHE A 1 133 ? 20.139 -27.577 12.813 1.00 33.49 159 PHE A CA 1
ATOM 991 C C . PHE A 1 133 ? 20.405 -27.425 11.327 1.00 37.41 159 PHE A C 1
ATOM 992 O O . PHE A 1 133 ? 19.588 -27.835 10.502 1.00 40.26 159 PHE A O 1
ATOM 1000 N N . GLN A 1 134 ? 21.542 -26.839 10.977 1.00 39.19 160 GLN A N 1
ATOM 1001 C CA . GLN A 1 134 ? 21.963 -26.779 9.566 1.00 37.78 160 GLN A CA 1
ATOM 1002 C C . GLN A 1 134 ? 23.427 -27.186 9.419 1.00 40.55 160 GLN A C 1
ATOM 1003 O O . GLN A 1 134 ? 24.283 -26.651 10.129 1.00 44.47 160 GLN A O 1
ATOM 1009 N N . LEU A 1 135 ? 23.724 -28.124 8.518 1.00 40.75 161 LEU A N 1
ATOM 1010 C CA . LEU A 1 135 ? 25.104 -28.582 8.352 1.00 36.10 161 LEU A CA 1
ATOM 1011 C C . LEU A 1 135 ? 26.056 -27.411 8.127 1.00 44.11 161 LEU A C 1
ATOM 1012 O O . LEU A 1 135 ? 25.820 -26.558 7.265 1.00 42.84 161 LEU A O 1
ATOM 1017 N N . SER A 1 136 ? 27.133 -27.372 8.905 1.00 49.46 162 SER A N 1
ATOM 1018 C CA . SER A 1 136 ? 28.113 -26.294 8.781 1.00 56.12 162 SER A CA 1
ATOM 1019 C C . SER A 1 136 ? 29.141 -26.657 7.739 1.00 50.25 162 SER A C 1
ATOM 1020 O O . SER A 1 136 ? 29.784 -27.716 7.828 1.00 40.32 162 SER A O 1
ATOM 1023 N N . GLU A 1 137 ? 29.292 -25.771 6.760 1.00 52.51 163 GLU A N 1
ATOM 1024 C CA . GLU A 1 137 ? 30.310 -25.930 5.727 1.00 58.53 163 GLU A CA 1
ATOM 1025 C C . GLU A 1 137 ? 31.703 -26.067 6.329 1.00 64.42 163 GLU A C 1
ATOM 1026 O O . GLU A 1 137 ? 32.502 -26.899 5.898 1.00 54.31 163 GLU A O 1
ATOM 1032 N N . VAL A 1 138 ? 31.975 -25.244 7.341 1.00 64.77 164 VAL A N 1
ATOM 1033 C CA . VAL A 1 138 ? 33.320 -25.081 7.895 1.00 54.74 164 VAL A CA 1
ATOM 1034 C C . VAL A 1 138 ? 33.641 -25.961 9.109 1.00 59.13 164 VAL A C 1
ATOM 1035 O O . VAL A 1 138 ? 34.670 -25.768 9.770 1.00 58.34 164 VAL A O 1
ATOM 1039 N N . GLY A 1 139 ? 32.757 -26.910 9.412 1.00 59.00 165 GLY A N 1
ATOM 1040 C CA . GLY A 1 139 ? 32.989 -27.860 10.486 1.00 52.48 165 GLY A CA 1
ATOM 1041 C C . GLY A 1 139 ? 32.577 -27.389 11.872 1.00 53.83 165 GLY A C 1
ATOM 1042 O O . GLY A 1 139 ? 32.907 -28.029 12.877 1.00 42.22 165 GLY A O 1
ATOM 1043 N N . ASP A 1 140 ? 31.840 -26.282 11.925 1.00 55.30 166 ASP A N 1
ATOM 1044 C CA . ASP A 1 140 ? 31.459 -25.661 13.192 1.00 47.40 166 ASP A CA 1
ATOM 1045 C C . ASP A 1 140 ? 30.453 -26.467 13.995 1.00 47.61 166 ASP A C 1
ATOM 1046 O O . ASP A 1 140 ? 29.629 -27.176 13.434 1.00 50.96 166 ASP A O 1
ATOM 1051 N N . SER A 1 141 ? 30.490 -26.332 15.312 1.00 50.52 167 SER A N 1
ATOM 1052 C CA . SER A 1 141 ? 29.622 -27.151 16.143 1.00 48.19 167 SER A CA 1
ATOM 1053 C C . SER A 1 141 ? 29.111 -26.402 17.347 1.00 48.68 167 SER A C 1
ATOM 1054 O O . SER A 1 141 ? 29.621 -25.330 17.690 1.00 62.22 167 SER A O 1
ATOM 1057 N N . VAL A 1 142 ? 28.105 -26.979 17.997 1.00 47.51 168 VAL A N 1
ATOM 1058 C CA . VAL A 1 142 ? 27.651 -26.486 19.298 1.00 36.80 168 VAL A CA 1
ATOM 1059 C C . VAL A 1 142 ? 28.176 -27.404 20.404 1.00 45.02 168 VAL A C 1
ATOM 1060 O O . VAL A 1 142 ? 27.665 -28.521 20.609 1.00 37.18 168 VAL A O 1
ATOM 1064 N N . PRO A 1 143 ? 29.204 -26.937 21.128 1.00 46.78 169 PRO A N 1
ATOM 1065 C CA . PRO A 1 143 ? 29.861 -27.749 22.157 1.00 41.38 169 PRO A CA 1
ATOM 1066 C C . PRO A 1 143 ? 28.841 -28.403 23.094 1.00 38.32 169 PRO A C 1
ATOM 1067 O O . PRO A 1 143 ? 28.988 -29.575 23.469 1.00 35.45 169 PRO A O 1
ATOM 1071 N N . LEU A 1 144 ? 27.804 -27.660 23.465 1.00 34.70 170 LEU A N 1
ATOM 1072 C CA . LEU A 1 144 ? 26.741 -28.271 24.260 1.00 34.00 170 LEU A CA 1
ATOM 1073 C C . LEU A 1 144 ? 26.361 -29.636 23.683 1.00 36.69 170 LEU A C 1
ATOM 1074 O O . LEU A 1 144 ? 26.515 -30.669 24.347 1.00 25.66 170 LEU A O 1
ATOM 1079 N N . PHE A 1 145 ? 25.900 -29.616 22.427 1.00 44.63 171 PHE A N 1
ATOM 1080 C CA . PHE A 1 145 ? 25.385 -30.804 21.757 1.00 33.94 171 PHE A CA 1
ATOM 1081 C C . PHE A 1 145 ? 26.483 -31.794 21.419 1.00 32.54 171 PHE A C 1
ATOM 1082 O O . PHE A 1 145 ? 26.243 -32.996 21.307 1.00 30.75 171 PHE A O 1
ATOM 1090 N N . ASP A 1 146 ? 27.702 -31.295 21.291 1.00 35.69 172 ASP A N 1
ATOM 1091 C CA . ASP A 1 146 ? 28.823 -32.196 21.135 1.00 36.62 172 ASP A CA 1
ATOM 1092 C C . ASP A 1 146 ? 28.859 -33.010 22.390 1.00 36.03 172 ASP A C 1
ATOM 1093 O O . ASP A 1 146 ? 28.925 -34.235 22.343 1.00 40.85 172 ASP A O 1
ATOM 1098 N N . SER A 1 147 ? 28.765 -32.318 23.521 1.00 47.86 173 SER A N 1
ATOM 1099 C CA . SER A 1 147 ? 28.769 -32.968 24.826 1.00 39.98 173 SER A CA 1
ATOM 1100 C C . SER A 1 147 ? 27.611 -33.982 24.908 1.00 40.25 173 SER A C 1
ATOM 1101 O O . SER A 1 147 ? 27.806 -35.128 25.328 1.00 42.50 173 SER A O 1
ATOM 1104 N N . VAL A 1 148 ? 26.418 -33.581 24.472 1.00 35.85 174 VAL A N 1
ATOM 1105 C CA . VAL A 1 148 ? 25.289 -34.509 24.442 1.00 35.05 174 VAL A CA 1
ATOM 1106 C C . VAL A 1 148 ? 25.551 -35.744 23.590 1.00 37.41 174 VAL A C 1
ATOM 1107 O O . VAL A 1 148 ? 25.216 -36.860 23.989 1.00 32.36 174 VAL A O 1
ATOM 1111 N N . PHE A 1 149 ? 26.128 -35.540 22.405 1.00 35.08 175 PHE A N 1
ATOM 1112 C CA . PHE A 1 149 ? 26.274 -36.628 21.434 1.00 38.13 175 PHE A CA 1
ATOM 1113 C C . PHE A 1 149 ? 27.464 -37.545 21.728 1.00 42.87 175 PHE A C 1
ATOM 1114 O O . PHE A 1 149 ? 27.473 -38.711 21.329 1.00 41.78 175 PHE A O 1
ATOM 1122 N N . ALA A 1 150 ? 28.453 -37.026 22.446 1.00 40.48 176 ALA A N 1
ATOM 1123 C CA . ALA A 1 150 ? 29.649 -37.794 22.814 1.00 40.55 176 ALA A CA 1
ATOM 1124 C C . ALA A 1 150 ? 29.462 -39.310 23.071 1.00 44.67 176 ALA A C 1
ATOM 1125 O O . ALA A 1 150 ? 30.181 -40.143 22.509 1.00 46.38 176 ALA A O 1
ATOM 1127 N N . PRO A 1 151 ? 28.500 -39.669 23.928 1.00 43.92 177 PRO A N 1
ATOM 1128 C CA . PRO A 1 151 ? 28.372 -41.051 24.400 1.00 45.28 177 PRO A CA 1
ATOM 1129 C C . PRO A 1 151 ? 27.568 -41.972 23.489 1.00 49.64 177 PRO A C 1
ATOM 1130 O O . PRO A 1 151 ? 27.344 -43.124 23.864 1.00 47.23 177 PRO A O 1
ATOM 1134 N N . ILE A 1 152 ? 27.119 -41.491 22.339 1.00 45.82 178 ILE A N 1
ATOM 1135 C CA . ILE A 1 152 ? 26.179 -42.278 21.542 1.00 49.77 178 ILE A CA 1
ATOM 1136 C C . ILE A 1 152 ? 26.637 -43.729 21.288 1.00 50.59 178 ILE A C 1
ATOM 1137 O O . ILE A 1 152 ? 25.820 -44.646 21.138 1.00 41.95 178 ILE A O 1
ATOM 1142 N N . ASP A 1 153 ? 27.946 -43.935 21.260 1.00 48.04 179 ASP A N 1
ATOM 1143 C CA . ASP A 1 153 ? 28.486 -45.249 20.957 1.00 49.44 179 ASP A CA 1
ATOM 1144 C C . ASP A 1 153 ? 28.108 -46.278 22.023 1.00 56.84 179 ASP A C 1
ATOM 1145 O O . ASP A 1 153 ? 28.290 -47.484 21.834 1.00 57.44 179 ASP A O 1
ATOM 1150 N N . ASN A 1 154 ? 27.572 -45.799 23.140 1.00 44.97 180 ASN A N 1
ATOM 1151 C CA . ASN A 1 154 ? 27.227 -46.672 24.239 1.00 46.52 180 ASN A CA 1
ATOM 1152 C C . ASN A 1 154 ? 25.799 -47.188 24.167 1.00 48.58 180 ASN A C 1
ATOM 1153 O O . ASN A 1 154 ? 25.445 -48.149 24.853 1.00 47.81 180 ASN A O 1
ATOM 1158 N N . ILE A 1 155 ? 24.975 -46.562 23.336 1.00 48.96 181 ILE A N 1
ATOM 1159 C CA . ILE A 1 155 ? 23.559 -46.910 23.322 1.00 56.88 181 ILE A CA 1
ATOM 1160 C C . ILE A 1 155 ? 22.996 -47.309 21.958 1.00 53.36 181 ILE A C 1
ATOM 1161 O O . ILE A 1 155 ? 22.011 -46.732 21.500 1.00 57.71 181 ILE A O 1
ATOM 1166 N N . PRO A 1 156 ? 23.604 -48.318 21.316 1.00 55.12 182 PRO A N 1
ATOM 1167 C CA . PRO A 1 156 ? 23.187 -48.742 19.983 1.00 49.19 182 PRO A CA 1
ATOM 1168 C C . PRO A 1 156 ? 21.810 -49.367 19.988 1.00 50.38 182 PRO A C 1
ATOM 1169 O O . PRO A 1 156 ? 21.044 -49.154 19.053 1.00 62.39 182 PRO A O 1
ATOM 1173 N N . ASP A 1 157 ? 21.495 -50.125 21.026 1.00 55.94 183 ASP A N 1
ATOM 1174 C CA . ASP A 1 157 ? 20.186 -50.758 21.108 1.00 55.02 183 ASP A CA 1
ATOM 1175 C C . ASP A 1 157 ? 19.116 -49.808 21.601 1.00 53.94 183 ASP A C 1
ATOM 1176 O O . ASP A 1 157 ? 19.377 -48.917 22.414 1.00 53.62 183 ASP A O 1
ATOM 1181 N N . ALA A 1 158 ? 17.901 -50.012 21.120 1.00 48.54 184 ALA A N 1
ATOM 1182 C CA . ALA A 1 158 ? 16.767 -49.335 21.717 1.00 47.87 184 ALA A CA 1
ATOM 1183 C C . ALA A 1 158 ? 16.628 -49.814 23.163 1.00 48.88 184 ALA A C 1
ATOM 1184 O O . ALA A 1 158 ? 16.969 -50.953 23.475 1.00 53.65 184 ALA A O 1
ATOM 1186 N N . GLY A 1 159 ? 16.140 -48.943 24.042 1.00 55.30 185 GLY A N 1
ATOM 1187 C CA . GLY A 1 159 ? 15.900 -49.304 25.434 1.00 56.58 185 GLY A CA 1
ATOM 1188 C C . GLY A 1 159 ? 17.119 -49.270 26.357 1.00 56.04 185 GLY A C 1
ATOM 1189 O O . GLY A 1 159 ? 17.009 -49.540 27.560 1.00 57.74 185 GLY A O 1
ATOM 1190 N N . THR A 1 160 ? 18.283 -48.954 25.800 1.00 43.23 186 THR A N 1
ATOM 1191 C CA . THR A 1 160 ? 19.477 -48.787 26.606 1.00 48.37 186 THR A CA 1
ATOM 1192 C C . THR A 1 160 ? 19.739 -47.299 26.867 1.00 44.66 186 THR A C 1
ATOM 1193 O O . THR A 1 160 ? 19.226 -46.435 26.164 1.00 49.34 186 THR A O 1
ATOM 1197 N N . SER A 1 161 ? 20.510 -47.001 27.904 1.00 49.47 187 SER A N 1
ATOM 1198 C CA . SER A 1 161 ? 20.752 -45.615 28.307 1.00 48.43 187 SER A CA 1
ATOM 1199 C C . SER A 1 161 ? 22.219 -45.435 28.652 1.00 39.51 187 SER A C 1
ATOM 1200 O O . SER A 1 161 ? 22.945 -46.413 28.830 1.00 44.44 187 SER A O 1
ATOM 1203 N N . THR A 1 162 ? 22.651 -44.187 28.737 1.00 30.92 188 THR A N 1
ATOM 1204 C CA . THR A 1 162 ? 24.003 -43.858 29.171 1.00 36.19 188 THR A CA 1
ATOM 1205 C C . THR A 1 162 ? 24.014 -42.453 29.777 1.00 41.37 188 THR A C 1
ATOM 1206 O O . THR A 1 162 ? 22.951 -41.909 30.099 1.00 42.81 188 THR A O 1
ATOM 1210 N N . THR A 1 163 ? 25.195 -41.859 29.937 1.00 35.57 189 THR A N 1
ATOM 1211 C CA . THR A 1 163 ? 25.271 -40.583 30.645 1.00 40.58 189 THR A CA 1
ATOM 1212 C C . THR A 1 163 ? 26.142 -39.593 29.920 1.00 39.31 189 THR A C 1
ATOM 1213 O O . THR A 1 163 ? 27.292 -39.893 29.584 1.00 39.85 189 THR A O 1
ATOM 1217 N N . THR A 1 164 ? 25.600 -38.402 29.703 1.00 38.39 190 THR A N 1
ATOM 1218 C CA . THR A 1 164 ? 26.333 -37.355 29.007 1.00 40.19 190 THR A CA 1
ATOM 1219 C C . THR A 1 164 ? 27.427 -36.761 29.875 1.00 47.29 190 THR A C 1
ATOM 1220 O O . THR A 1 164 ? 27.576 -37.116 31.051 1.00 42.44 190 THR A O 1
ATOM 1224 N N . GLY A 1 165 ? 28.201 -35.860 29.279 1.00 49.15 191 GLY A N 1
ATOM 1225 C CA . GLY A 1 165 ? 29.157 -35.085 30.036 1.00 52.02 191 GLY A CA 1
ATOM 1226 C C . GLY A 1 165 ? 28.428 -33.943 30.708 1.00 49.69 191 GLY A C 1
ATOM 1227 O O . GLY A 1 165 ? 27.200 -33.917 30.771 1.00 42.69 191 GLY A O 1
ATOM 1228 N N . GLN A 1 166 ? 29.186 -32.988 31.218 1.00 49.66 192 GLN A N 1
ATOM 1229 C CA . GLN A 1 166 ? 28.580 -31.803 31.783 1.00 41.59 192 GLN A CA 1
ATOM 1230 C C . GLN A 1 166 ? 27.928 -31.012 30.658 1.00 46.97 192 GLN A C 1
ATOM 1231 O O . GLN A 1 166 ? 28.522 -30.786 29.584 1.00 44.48 192 GLN A O 1
ATOM 1237 N N . LEU A 1 167 ? 26.692 -30.600 30.915 1.00 48.09 193 LEU A N 1
ATOM 1238 C CA . LEU A 1 167 ? 25.901 -29.856 29.947 1.00 43.14 193 LEU A CA 1
ATOM 1239 C C . LEU A 1 167 ? 25.835 -28.362 30.294 1.00 38.97 193 LEU A C 1
ATOM 1240 O O . LEU A 1 167 ? 25.137 -27.950 31.213 1.00 41.52 193 LEU A O 1
ATOM 1245 N N . ASP A 1 168 ? 26.571 -27.557 29.545 1.00 36.97 194 ASP A N 1
ATOM 1246 C CA . ASP A 1 168 ? 26.628 -26.119 29.773 1.00 36.75 194 ASP A CA 1
ATOM 1247 C C . ASP A 1 168 ? 25.902 -25.400 28.638 1.00 40.43 194 ASP A C 1
ATOM 1248 O O . ASP A 1 168 ? 26.379 -25.388 27.487 1.00 44.22 194 ASP A O 1
ATOM 1253 N N . PHE A 1 169 ? 24.760 -24.801 28.978 1.00 30.68 195 PHE A N 1
ATOM 1254 C CA . PHE A 1 169 ? 23.844 -24.186 28.008 1.00 32.33 195 PHE A CA 1
ATOM 1255 C C . PHE A 1 169 ? 24.096 -22.698 27.742 1.00 43.22 195 PHE A C 1
ATOM 1256 O O . PHE A 1 169 ? 23.242 -22.000 27.153 1.00 38.50 195 PHE A O 1
ATOM 1264 N N . GLY A 1 170 ? 25.252 -22.209 28.184 1.00 37.87 196 GLY A N 1
ATOM 1265 C CA . GLY A 1 170 ? 25.596 -20.813 27.993 1.00 32.37 196 GLY A CA 1
ATOM 1266 C C . GLY A 1 170 ? 25.398 -20.387 26.561 1.00 43.30 196 GLY A C 1
ATOM 1267 O O . GLY A 1 170 ? 24.755 -19.366 26.294 1.00 48.40 196 GLY A O 1
ATOM 1268 N N . GLY A 1 171 ? 25.924 -21.185 25.634 1.00 42.56 197 GLY A N 1
ATOM 1269 C CA . GLY A 1 171 ? 25.854 -20.832 24.230 1.00 40.47 197 GLY A CA 1
ATOM 1270 C C . GLY A 1 171 ? 24.436 -20.866 23.703 1.00 41.78 197 GLY A C 1
ATOM 1271 O O . GLY A 1 171 ? 23.947 -19.912 23.066 1.00 42.87 197 GLY A O 1
ATOM 1272 N N . LEU A 1 172 ? 23.769 -21.981 23.971 1.00 36.85 198 LEU A N 1
ATOM 1273 C CA . LEU A 1 172 ? 22.448 -22.215 23.413 1.00 30.23 198 LEU A CA 1
ATOM 1274 C C . LEU A 1 172 ? 21.598 -21.071 23.852 1.00 41.21 198 LEU A C 1
ATOM 1275 O O . LEU A 1 172 ? 20.964 -20.390 23.039 1.00 31.55 198 LEU A O 1
ATOM 1280 N N . LEU A 1 173 ? 21.605 -20.880 25.174 1.00 48.27 199 LEU A N 1
ATOM 1281 C CA . LEU A 1 173 ? 20.880 -19.805 25.838 1.00 40.22 199 LEU A CA 1
ATOM 1282 C C . LEU A 1 173 ? 20.956 -18.531 25.022 1.00 41.85 199 LEU A C 1
ATOM 1283 O O . LEU A 1 173 ? 19.941 -18.033 24.518 1.00 42.33 199 LEU A O 1
ATOM 1288 N N . ASP A 1 174 ? 22.150 -17.985 24.862 1.00 31.12 200 ASP A N 1
ATOM 1289 C CA . ASP A 1 174 ? 22.134 -16.629 24.366 1.00 52.55 200 ASP A CA 1
ATOM 1290 C C . ASP A 1 174 ? 22.008 -16.562 22.843 1.00 52.00 200 ASP A C 1
ATOM 1291 O O . ASP A 1 174 ? 21.775 -15.495 22.280 1.00 55.07 200 ASP A O 1
ATOM 1296 N N . HIS A 1 175 ? 22.111 -17.718 22.195 1.00 46.34 201 HIS A N 1
ATOM 1297 C CA . HIS A 1 175 ? 21.661 -17.846 20.817 1.00 40.89 201 HIS A CA 1
ATOM 1298 C C . HIS A 1 175 ? 20.170 -17.634 20.807 1.00 38.72 201 HIS A C 1
ATOM 1299 O O . HIS A 1 175 ? 19.648 -16.820 20.059 1.00 49.74 201 HIS A O 1
ATOM 1306 N N . PHE A 1 176 ? 19.480 -18.393 21.636 1.00 36.27 202 PHE A N 1
ATOM 1307 C CA . PHE A 1 176 ? 18.043 -18.252 21.748 1.00 41.64 202 PHE A CA 1
ATOM 1308 C C . PHE A 1 176 ? 17.671 -16.802 22.035 1.00 43.40 202 PHE A C 1
ATOM 1309 O O . PHE A 1 176 ? 16.624 -16.310 21.609 1.00 43.93 202 PHE A O 1
ATOM 1317 N N . ASN A 1 177 ? 18.523 -16.105 22.771 1.00 45.37 203 ASN A N 1
ATOM 1318 C CA . ASN A 1 177 ? 18.162 -14.746 23.153 1.00 51.72 203 ASN A CA 1
ATOM 1319 C C . ASN A 1 177 ? 18.464 -13.717 22.086 1.00 60.01 203 ASN A C 1
ATOM 1320 O O . ASN A 1 177 ? 17.779 -12.688 22.004 1.00 63.24 203 ASN A O 1
ATOM 1325 N N . ARG A 1 178 ? 19.482 -14.001 21.271 1.00 54.74 204 ARG A N 1
ATOM 1326 C CA . ARG A 1 178 ? 19.892 -13.095 20.200 1.00 52.76 204 ARG A CA 1
ATOM 1327 C C . ARG A 1 178 ? 19.073 -13.222 18.924 1.00 45.99 204 ARG A C 1
ATOM 1328 O O . ARG A 1 178 ? 19.298 -12.466 17.993 1.00 52.00 204 ARG A O 1
ATOM 1336 N N . HIS A 1 179 ? 18.117 -14.148 18.883 1.00 46.09 205 HIS A N 1
ATOM 1337 C CA . HIS A 1 179 ? 17.319 -14.344 17.669 1.00 46.65 205 HIS A CA 1
ATOM 1338 C C . HIS A 1 179 ? 15.811 -14.374 17.879 1.00 46.67 205 HIS A C 1
ATOM 1339 O O . HIS A 1 179 ? 15.325 -14.542 19.002 1.00 58.27 205 HIS A O 1
ATOM 1346 N N . GLY A 1 180 ? 15.087 -14.225 16.770 1.00 39.12 206 GLY A N 1
ATOM 1347 C CA . GLY A 1 180 ? 13.639 -14.282 16.765 1.00 32.54 206 GLY A CA 1
ATOM 1348 C C . GLY A 1 180 ? 13.124 -15.638 17.205 1.00 39.14 206 GLY A C 1
ATOM 1349 O O . GLY A 1 180 ? 13.885 -16.604 17.343 1.00 43.61 206 GLY A O 1
ATOM 1350 N N . VAL A 1 181 ? 11.824 -15.717 17.448 1.00 35.86 207 VAL A N 1
ATOM 1351 C CA . VAL A 1 181 ? 11.254 -16.958 17.934 1.00 41.35 207 VAL A CA 1
ATOM 1352 C C . VAL A 1 181 ? 9.890 -17.161 17.313 1.00 40.95 207 VAL A C 1
ATOM 1353 O O . VAL A 1 181 ? 8.920 -16.504 17.701 1.00 49.51 207 VAL A O 1
ATOM 1357 N N . TYR A 1 182 ? 9.830 -18.051 16.328 1.00 39.03 208 TYR A N 1
ATOM 1358 C CA . TYR A 1 182 ? 8.566 -18.374 15.684 1.00 42.52 208 TYR A CA 1
ATOM 1359 C C . TYR A 1 182 ? 7.679 -18.896 16.782 1.00 38.62 208 TYR A C 1
ATOM 1360 O O . TYR A 1 182 ? 8.135 -19.659 17.636 1.00 46.11 208 TYR A O 1
ATOM 1369 N N . GLN A 1 183 ? 6.419 -18.487 16.780 1.00 38.31 209 GLN A N 1
ATOM 1370 C CA . GLN A 1 183 ? 5.527 -18.891 17.849 1.00 35.72 209 GLN A CA 1
ATOM 1371 C C . GLN A 1 183 ? 4.171 -19.285 17.297 1.00 37.30 209 GLN A C 1
ATOM 1372 O O . GLN A 1 183 ? 3.615 -18.608 16.426 1.00 39.93 209 GLN A O 1
ATOM 1378 N N . TYR A 1 184 ? 3.638 -20.391 17.795 1.00 34.54 210 TYR A N 1
ATOM 1379 C CA . TYR A 1 184 ? 2.292 -20.792 17.417 1.00 40.39 210 TYR A CA 1
ATOM 1380 C C . TYR A 1 184 ? 1.794 -21.842 18.391 1.00 37.06 210 TYR A C 1
ATOM 1381 O O . TYR A 1 184 ? 2.566 -22.357 19.208 1.00 34.68 210 TYR A O 1
ATOM 1390 N N . THR A 1 185 ? 0.504 -22.147 18.298 1.00 33.62 211 THR A N 1
ATOM 1391 C CA . THR A 1 185 ? -0.115 -23.081 19.217 1.00 35.08 211 THR A CA 1
ATOM 1392 C C . THR A 1 185 ? -0.521 -24.317 18.452 1.00 39.17 211 THR A C 1
ATOM 1393 O O . THR A 1 185 ? -1.369 -24.247 17.547 1.00 43.95 211 THR A O 1
ATOM 1397 N N . GLY A 1 186 ? 0.072 -25.448 18.824 1.00 35.47 212 GLY A N 1
ATOM 1398 C CA . GLY A 1 186 ? -0.126 -26.673 18.080 1.00 37.74 212 GLY A CA 1
ATOM 1399 C C . GLY A 1 186 ? -0.267 -27.885 18.963 1.00 36.69 212 GLY A C 1
ATOM 1400 O O . GLY A 1 186 ? -1.077 -27.891 19.876 1.00 41.17 212 GLY A O 1
ATOM 1401 N N . SER A 1 187 ? 0.527 -28.913 18.690 1.00 31.67 213 SER A N 1
ATOM 1402 C CA . SER A 1 187 ? 0.361 -30.180 19.372 1.00 39.75 213 SER A CA 1
ATOM 1403 C C . SER A 1 187 ? 1.680 -30.906 19.576 1.00 37.75 213 SER A C 1
ATOM 1404 O O . SER A 1 187 ? 2.743 -30.436 19.171 1.00 36.75 213 SER A O 1
ATOM 1407 N N . LEU A 1 188 ? 1.584 -32.066 20.216 1.00 39.13 214 LEU A N 1
ATOM 1408 C CA . LEU A 1 188 ? 2.702 -32.984 20.335 1.00 44.73 214 LEU A CA 1
ATOM 1409 C C . LEU A 1 188 ? 2.895 -33.637 18.999 1.00 43.80 214 LEU A C 1
ATOM 1410 O O . LEU A 1 188 ? 1.920 -33.934 18.314 1.00 47.31 214 LEU A O 1
ATOM 1415 N N . THR A 1 189 ? 4.143 -33.890 18.630 1.00 45.48 215 THR A N 1
ATOM 1416 C CA . THR A 1 189 ? 4.406 -34.535 17.346 1.00 36.79 215 THR A CA 1
ATOM 1417 C C . THR A 1 189 ? 4.500 -36.040 17.521 1.00 40.32 215 THR A C 1
ATOM 1418 O O . THR A 1 189 ? 4.912 -36.763 16.618 1.00 40.47 215 THR A O 1
ATOM 1422 N N . THR A 1 190 ? 4.103 -36.505 18.697 1.00 41.79 216 THR A N 1
ATOM 1423 C CA . THR A 1 190 ? 4.026 -37.933 18.964 1.00 38.51 216 THR A CA 1
ATOM 1424 C C . THR A 1 190 ? 2.701 -38.209 19.645 1.00 38.88 216 THR A C 1
ATOM 1425 O O . THR A 1 190 ? 2.075 -37.299 20.184 1.00 42.88 216 THR A O 1
ATOM 1429 N N . PRO A 1 191 ? 2.255 -39.462 19.605 1.00 30.17 217 PRO A N 1
ATOM 1430 C CA . PRO A 1 191 ? 0.972 -39.811 20.208 1.00 38.93 217 PRO A CA 1
ATOM 1431 C C . PRO A 1 191 ? 1.018 -39.524 21.706 1.00 47.40 217 PRO A C 1
ATOM 1432 O O . PRO A 1 191 ? 2.023 -39.828 22.366 1.00 36.17 217 PRO A O 1
ATOM 1436 N N . PRO A 1 192 ? -0.080 -38.979 22.252 1.00 55.42 218 PRO A N 1
ATOM 1437 C CA . PRO A 1 192 ? -1.328 -38.846 21.496 1.00 46.22 218 PRO A CA 1
ATOM 1438 C C . PRO A 1 192 ? -1.495 -37.469 20.875 1.00 42.95 218 PRO A C 1
ATOM 1439 O O . PRO A 1 192 ? -2.629 -36.989 20.798 1.00 48.57 218 PRO A O 1
ATOM 1443 N N . CYS A 1 193 ? -0.408 -36.833 20.448 1.00 40.37 219 CYS A N 1
ATOM 1444 C CA . CYS A 1 193 ? -0.539 -35.589 19.684 1.00 47.96 219 CYS A CA 1
ATOM 1445 C C . CYS A 1 193 ? -1.450 -34.586 20.375 1.00 47.49 219 CYS A C 1
ATOM 1446 O O . CYS A 1 193 ? -2.186 -33.857 19.704 1.00 48.53 219 CYS A O 1
ATOM 1449 N N . THR A 1 194 ? -1.409 -34.569 21.705 1.00 43.10 220 THR A N 1
ATOM 1450 C CA . THR A 1 194 ? -2.267 -33.701 22.499 1.00 43.96 220 THR A CA 1
ATOM 1451 C C . THR A 1 194 ? -2.135 -32.249 22.046 1.00 40.12 220 THR A C 1
ATOM 1452 O O . THR A 1 194 ? -1.028 -31.766 21.768 1.00 42.72 220 THR A O 1
ATOM 1456 N N . GLU A 1 195 ? -3.262 -31.549 21.950 1.00 36.09 221 GLU A N 1
ATOM 1457 C CA . GLU A 1 195 ? -3.212 -30.194 21.419 1.00 40.51 221 GLU A CA 1
ATOM 1458 C C . GLU A 1 195 ? -2.977 -29.183 22.524 1.00 44.44 221 GLU A C 1
ATOM 1459 O O . GLU A 1 195 ? -2.808 -29.545 23.687 1.00 49.91 221 GLU A O 1
ATOM 1465 N N . GLU A 1 196 ? -2.933 -27.916 22.142 1.00 47.96 222 GLU A N 1
ATOM 1466 C CA . GLU A 1 196 ? -2.693 -26.833 23.078 1.00 43.94 222 GLU A CA 1
ATOM 1467 C C . GLU A 1 196 ? -1.232 -26.752 23.545 1.00 50.52 222 GLU A C 1
ATOM 1468 O O . GLU A 1 196 ? -0.947 -26.303 24.664 1.00 60.37 222 GLU A O 1
ATOM 1474 N N . VAL A 1 197 ? -0.308 -27.177 22.688 1.00 40.70 223 VAL A N 1
ATOM 1475 C CA . VAL A 1 197 ? 1.113 -27.038 22.976 1.00 35.22 223 VAL A CA 1
ATOM 1476 C C . VAL A 1 197 ? 1.603 -25.670 22.550 1.00 36.08 223 VAL A C 1
ATOM 1477 O O . VAL A 1 197 ? 1.216 -25.166 21.503 1.00 47.34 223 VAL A O 1
ATOM 1481 N N . MET A 1 198 ? 2.454 -25.062 23.359 1.00 33.48 224 MET A N 1
ATOM 1482 C CA . MET A 1 198 ? 2.947 -23.747 23.022 1.00 38.45 224 MET A CA 1
ATOM 1483 C C . MET A 1 198 ? 4.274 -23.899 22.332 1.00 40.54 224 MET A C 1
ATOM 1484 O O . MET A 1 198 ? 5.278 -24.261 22.943 1.00 40.40 224 MET A O 1
ATOM 1489 N N . TRP A 1 199 ? 4.273 -23.635 21.036 1.00 42.51 225 TRP A N 1
ATOM 1490 C CA . TRP A 1 199 ? 5.454 -23.865 20.238 1.00 30.43 225 TRP A CA 1
ATOM 1491 C C . TRP A 1 199 ? 6.304 -22.612 20.119 1.00 35.25 225 TRP A C 1
ATOM 1492 O O . TRP A 1 199 ? 5.815 -21.534 19.744 1.00 35.92 225 TRP A O 1
ATOM 1503 N N . ASN A 1 200 ? 7.584 -22.764 20.446 1.00 31.58 226 ASN A N 1
ATOM 1504 C CA . ASN A 1 200 ? 8.526 -21.675 20.308 1.00 30.98 226 ASN A CA 1
ATOM 1505 C C . ASN A 1 200 ? 9.758 -22.190 19.609 1.00 29.59 226 ASN A C 1
ATOM 1506 O O . ASN A 1 200 ? 10.477 -23.033 20.146 1.00 37.40 226 ASN A O 1
ATOM 1511 N N . LEU A 1 201 ? 9.996 -21.683 18.411 1.00 31.81 227 LEU A N 1
ATOM 1512 C CA . LEU A 1 201 ? 11.088 -22.160 17.574 1.00 35.11 227 LEU A CA 1
ATOM 1513 C C . LEU A 1 201 ? 12.076 -21.049 17.234 1.00 35.28 227 LEU A C 1
ATOM 1514 O O . LEU A 1 201 ? 11.725 -20.050 16.593 1.00 30.45 227 LEU A O 1
ATOM 1519 N N . SER A 1 202 ? 13.318 -21.215 17.671 1.00 35.75 228 SER A N 1
ATOM 1520 C CA . SER A 1 202 ? 14.343 -20.243 17.356 1.00 28.72 228 SER A CA 1
ATOM 1521 C C . SER A 1 202 ? 14.415 -20.083 15.838 1.00 41.97 228 SER A C 1
ATOM 1522 O O . SER A 1 202 ? 14.427 -21.075 15.099 1.00 42.56 228 SER A O 1
ATOM 1525 N N . THR A 1 203 ? 14.462 -18.848 15.349 1.00 46.71 229 THR A N 1
ATOM 1526 C CA . THR A 1 203 ? 14.458 -18.650 13.892 1.00 40.03 229 THR A CA 1
ATOM 1527 C C . THR A 1 203 ? 15.783 -18.954 13.221 1.00 37.26 229 THR A C 1
ATOM 1528 O O . THR A 1 203 ? 15.854 -18.998 12.009 1.00 47.41 229 THR A O 1
ATOM 1532 N N . GLU A 1 204 ? 16.828 -19.177 14.003 1.00 33.25 230 GLU A N 1
ATOM 1533 C CA . GLU A 1 204 ? 18.157 -19.257 13.432 1.00 34.81 230 GLU A CA 1
ATOM 1534 C C . GLU A 1 204 ? 18.871 -20.545 13.787 1.00 40.90 230 GLU A C 1
ATOM 1535 O O . GLU A 1 204 ? 19.163 -20.798 14.952 1.00 41.55 230 GLU A O 1
ATOM 1541 N N . PRO A 1 205 ? 19.158 -21.362 12.764 1.00 43.55 231 PRO A N 1
ATOM 1542 C CA . PRO A 1 205 ? 19.625 -22.738 12.942 1.00 35.78 231 PRO A CA 1
ATOM 1543 C C . PRO A 1 205 ? 20.987 -22.821 13.601 1.00 40.62 231 PRO A C 1
ATOM 1544 O O . PRO A 1 205 ? 21.843 -21.953 13.405 1.00 33.78 231 PRO A O 1
ATOM 1548 N N . LEU A 1 206 ? 21.175 -23.881 14.379 1.00 36.83 232 LEU A N 1
ATOM 1549 C CA . LEU A 1 206 ? 22.458 -24.171 14.972 1.00 34.19 232 LEU A CA 1
ATOM 1550 C C . LEU A 1 206 ? 23.355 -24.925 13.976 1.00 40.89 232 LEU A C 1
ATOM 1551 O O . LEU A 1 206 ? 22.857 -25.667 13.119 1.00 35.95 232 LEU A O 1
ATOM 1556 N N . PRO A 1 207 ? 24.682 -24.730 14.094 1.00 36.86 233 PRO A N 1
ATOM 1557 C CA . PRO A 1 207 ? 25.720 -25.474 13.373 1.00 31.80 233 PRO A CA 1
ATOM 1558 C C . PRO A 1 207 ? 25.656 -26.948 13.692 1.00 36.92 233 PRO A C 1
ATOM 1559 O O . PRO A 1 207 ? 25.501 -27.322 14.861 1.00 49.77 233 PRO A O 1
ATOM 1563 N N . LEU A 1 208 ? 25.807 -27.777 12.669 1.00 39.73 234 LEU A N 1
ATOM 1564 C CA . LEU A 1 208 ? 25.886 -29.217 12.855 1.00 34.63 234 LEU A CA 1
ATOM 1565 C C . LEU A 1 208 ? 27.020 -29.725 11.994 1.00 35.94 234 LEU A C 1
ATOM 1566 O O . LEU A 1 208 ? 27.265 -29.177 10.919 1.00 47.85 234 LEU A O 1
ATOM 1571 N N . THR A 1 209 ? 27.723 -30.752 12.457 1.00 36.42 235 THR A N 1
ATOM 1572 C CA . THR A 1 209 ? 28.825 -31.319 11.679 1.00 41.42 235 THR A CA 1
ATOM 1573 C C . THR A 1 209 ? 28.423 -32.638 11.066 1.00 46.24 235 THR A C 1
ATOM 1574 O O . THR A 1 209 ? 27.603 -33.374 11.641 1.00 44.07 235 THR A O 1
ATOM 1578 N N . VAL A 1 210 ? 29.013 -32.943 9.913 1.00 39.31 236 VAL A N 1
ATOM 1579 C CA . VAL A 1 210 ? 28.756 -34.216 9.247 1.00 41.41 236 VAL A CA 1
ATOM 1580 C C . VAL A 1 210 ? 28.936 -35.370 10.247 1.00 38.65 236 VAL A C 1
ATOM 1581 O O . VAL A 1 210 ? 28.084 -36.268 10.357 1.00 31.47 236 VAL A O 1
ATOM 1585 N N . GLN A 1 211 ? 30.035 -35.342 10.990 1.00 36.42 237 GLN A N 1
ATOM 1586 C CA . GLN A 1 211 ? 30.315 -36.458 11.883 1.00 48.17 237 GLN A CA 1
ATOM 1587 C C . GLN A 1 211 ? 29.162 -36.692 12.839 1.00 40.55 237 GLN A C 1
ATOM 1588 O O . GLN A 1 211 ? 28.712 -37.821 13.033 1.00 31.80 237 GLN A O 1
ATOM 1594 N N . GLY A 1 212 ? 28.691 -35.599 13.431 1.00 43.22 238 GLY A N 1
ATOM 1595 C CA . GLY A 1 212 ? 27.571 -35.640 14.353 1.00 35.69 238 GLY A CA 1
ATOM 1596 C C . GLY A 1 212 ? 26.277 -36.097 13.705 1.00 39.13 238 GLY A C 1
ATOM 1597 O O . GLY A 1 212 ? 25.623 -37.018 14.226 1.00 32.34 238 GLY A O 1
ATOM 1598 N N . TYR A 1 213 ? 25.915 -35.460 12.583 1.00 36.62 239 TYR A N 1
ATOM 1599 C CA . TYR A 1 213 ? 24.693 -35.790 11.838 1.00 36.07 239 TYR A CA 1
ATOM 1600 C C . TYR A 1 213 ? 24.608 -37.269 11.523 1.00 37.39 239 TYR A C 1
ATOM 1601 O O . TYR A 1 213 ? 23.576 -37.897 11.716 1.00 35.22 239 TYR A O 1
ATOM 1610 N N . ASN A 1 214 ? 25.704 -37.830 11.035 1.00 36.61 240 ASN A N 1
ATOM 1611 C CA . ASN A 1 214 ? 25.689 -39.231 10.656 1.00 40.70 240 ASN A CA 1
ATOM 1612 C C . ASN A 1 214 ? 25.563 -40.115 11.883 1.00 40.57 240 ASN A C 1
ATOM 1613 O O . ASN A 1 214 ? 24.775 -41.057 11.898 1.00 38.14 240 ASN A O 1
ATOM 1618 N N . LYS A 1 215 ? 26.334 -39.784 12.919 1.00 48.39 241 LYS A N 1
ATOM 1619 C CA . LYS A 1 215 ? 26.312 -40.511 14.191 1.00 44.21 241 LYS A CA 1
ATOM 1620 C C . LYS A 1 215 ? 24.874 -40.653 14.717 1.00 39.24 241 LYS A C 1
ATOM 1621 O O . LYS A 1 215 ? 24.417 -41.763 15.054 1.00 28.26 241 LYS A O 1
ATOM 1627 N N . VAL A 1 216 ? 24.168 -39.522 14.755 1.00 31.48 242 VAL A N 1
ATOM 1628 C CA . VAL A 1 216 ? 22.808 -39.470 15.257 1.00 25.07 242 VAL A CA 1
ATOM 1629 C C . VAL A 1 216 ? 21.829 -40.191 14.337 1.00 35.79 242 VAL A C 1
ATOM 1630 O O . VAL A 1 216 ? 21.048 -41.036 14.795 1.00 34.38 242 VAL A O 1
ATOM 1634 N N . LYS A 1 217 ? 21.880 -39.850 13.044 1.00 36.30 243 LYS A N 1
ATOM 1635 C CA . LYS A 1 217 ? 21.017 -40.436 12.015 1.00 30.91 243 LYS A CA 1
ATOM 1636 C C . LYS A 1 217 ? 21.025 -41.948 12.064 1.00 31.24 243 LYS A C 1
ATOM 1637 O O . LYS A 1 217 ? 19.992 -42.580 11.922 1.00 31.34 243 LYS A O 1
ATOM 1643 N N . LYS A 1 218 ? 22.201 -42.528 12.253 1.00 29.23 244 LYS A N 1
ATOM 1644 C CA . LYS A 1 218 ? 22.326 -43.976 12.357 1.00 31.32 244 LYS A CA 1
ATOM 1645 C C . LYS A 1 218 ? 21.630 -44.531 13.607 1.00 40.62 244 LYS A C 1
ATOM 1646 O O . LYS A 1 218 ? 21.101 -45.640 13.584 1.00 38.82 244 LYS A O 1
ATOM 1652 N N . ILE A 1 219 ? 21.625 -43.767 14.701 1.00 42.29 245 ILE A N 1
ATOM 1653 C CA . ILE A 1 219 ? 20.917 -44.208 15.896 1.00 36.81 245 ILE A CA 1
ATOM 1654 C C . ILE A 1 219 ? 19.432 -43.992 15.762 1.00 33.42 245 ILE A C 1
ATOM 1655 O O . ILE A 1 219 ? 18.649 -44.888 16.035 1.00 39.72 245 ILE A O 1
ATOM 1660 N N . ILE A 1 220 ? 19.038 -42.792 15.374 1.00 33.09 246 ILE A N 1
ATOM 1661 C CA . ILE A 1 220 ? 17.616 -42.476 15.354 1.00 39.18 246 ILE A CA 1
ATOM 1662 C C . ILE A 1 220 ? 16.930 -43.110 14.151 1.00 37.21 246 ILE A C 1
ATOM 1663 O O . ILE A 1 220 ? 15.775 -43.516 14.244 1.00 35.27 246 ILE A O 1
ATOM 1668 N N . LYS A 1 221 ? 17.661 -43.194 13.039 1.00 40.93 247 LYS A N 1
ATOM 1669 C CA . LYS A 1 221 ? 17.160 -43.731 11.759 1.00 37.17 247 LYS A CA 1
ATOM 1670 C C . LYS A 1 221 ? 16.261 -42.772 10.968 1.00 36.49 247 LYS A C 1
ATOM 1671 O O . LYS A 1 221 ? 16.662 -42.264 9.928 1.00 40.14 247 LYS A O 1
ATOM 1677 N N . TYR A 1 222 ? 15.047 -42.549 11.456 1.00 31.41 248 TYR A N 1
ATOM 1678 C CA . TYR A 1 222 ? 14.133 -41.571 10.886 1.00 30.38 248 TYR A CA 1
ATOM 1679 C C . TYR A 1 222 ? 13.026 -41.489 11.908 1.00 38.28 248 TYR A C 1
ATOM 1680 O O . TYR A 1 222 ? 12.529 -42.522 12.357 1.00 31.75 248 TYR A O 1
ATOM 1689 N N . ASN A 1 223 ? 12.663 -40.273 12.304 1.00 37.61 249 ASN A N 1
ATOM 1690 C CA . ASN A 1 223 ? 11.659 -40.105 13.342 1.00 35.69 249 ASN A CA 1
ATOM 1691 C C . ASN A 1 223 ? 10.901 -38.793 13.242 1.00 39.76 249 ASN A C 1
ATOM 1692 O O . ASN A 1 223 ? 10.686 -38.116 14.237 1.00 37.38 249 ASN A O 1
ATOM 1697 N N . ALA A 1 224 ? 10.490 -38.430 12.037 1.00 39.48 250 ALA A N 1
ATOM 1698 C CA . ALA A 1 224 ? 9.779 -37.181 11.861 1.00 35.51 250 ALA A CA 1
ATOM 1699 C C . ALA A 1 224 ? 8.376 -37.424 11.362 1.00 37.47 250 ALA A C 1
ATOM 1700 O O . ALA A 1 224 ? 8.159 -38.202 10.439 1.00 42.93 250 ALA A O 1
ATOM 1702 N N . ARG A 1 225 ? 7.425 -36.757 12.000 1.00 41.23 251 ARG A N 1
ATOM 1703 C CA . ARG A 1 225 ? 6.046 -36.730 11.544 1.00 45.03 251 ARG A CA 1
ATOM 1704 C C . ARG A 1 225 ? 5.875 -35.843 10.299 1.00 38.32 251 ARG A C 1
ATOM 1705 O O . ARG A 1 225 ? 6.316 -34.686 10.249 1.00 37.74 251 ARG A O 1
ATOM 1713 N N . TYR A 1 226 ? 5.212 -36.381 9.289 1.00 37.51 252 TYR A N 1
ATOM 1714 C CA . TYR A 1 226 ? 4.904 -35.575 8.119 1.00 47.50 252 TYR A CA 1
ATOM 1715 C C . TYR A 1 226 ? 4.215 -34.274 8.540 1.00 38.66 252 TYR A C 1
ATOM 1716 O O . TYR A 1 226 ? 3.563 -34.230 9.593 1.00 38.39 252 TYR A O 1
ATOM 1725 N N . THR A 1 227 ? 4.362 -33.220 7.733 1.00 36.45 253 THR A N 1
ATOM 1726 C CA . THR A 1 227 ? 3.724 -31.937 8.066 1.00 43.04 253 THR A CA 1
ATOM 1727 C C . THR A 1 227 ? 2.181 -31.959 7.930 1.00 45.08 253 THR A C 1
ATOM 1728 O O . THR A 1 227 ? 1.618 -32.759 7.171 1.00 48.61 253 THR A O 1
ATOM 1732 N N . GLN A 1 228 ? 1.507 -31.087 8.679 1.00 46.30 254 GLN A N 1
ATOM 1733 C CA . GLN A 1 228 ? 0.052 -31.134 8.791 1.00 42.45 254 GLN A CA 1
ATOM 1734 C C . GLN A 1 228 ? -0.654 -30.105 7.932 1.00 46.12 254 GLN A C 1
ATOM 1735 O O . GLN A 1 228 ? -0.017 -29.245 7.308 1.00 38.53 254 GLN A O 1
ATOM 1741 N N . ASN A 1 229 ? -1.983 -30.182 7.924 1.00 43.64 255 ASN A N 1
ATOM 1742 C CA . ASN A 1 229 ? -2.776 -29.141 7.293 1.00 42.55 255 ASN A CA 1
ATOM 1743 C C . ASN A 1 229 ? -2.475 -27.818 7.991 1.00 43.22 255 ASN A C 1
ATOM 1744 O O . ASN A 1 229 ? -1.757 -27.794 8.995 1.00 42.34 255 ASN A O 1
ATOM 1749 N N . ALA A 1 230 ? -2.998 -26.718 7.467 1.00 40.28 256 ALA A N 1
ATOM 1750 C CA . ALA A 1 230 ? -2.839 -25.448 8.160 1.00 38.07 256 ALA A CA 1
ATOM 1751 C C . ALA A 1 230 ? -3.609 -25.495 9.469 1.00 50.14 256 ALA A C 1
ATOM 1752 O O . ALA A 1 230 ? -4.440 -26.394 9.697 1.00 50.19 256 ALA A O 1
ATOM 1754 N N . LEU A 1 231 ? -3.338 -24.524 10.333 1.00 49.58 257 LEU A N 1
ATOM 1755 C CA . LEU A 1 231 ? -3.952 -24.525 11.653 1.00 42.47 257 LEU A CA 1
ATOM 1756 C C . LEU A 1 231 ? -5.411 -24.207 11.511 1.00 45.21 257 LEU A C 1
ATOM 1757 O O . LEU A 1 231 ? -5.785 -23.297 10.763 1.00 50.41 257 LEU A O 1
ATOM 1762 N N . GLY A 1 232 ? -6.238 -24.957 12.225 1.00 45.97 258 GLY A N 1
ATOM 1763 C CA . GLY A 1 232 ? -7.674 -24.761 12.136 1.00 54.68 258 GLY A CA 1
ATOM 1764 C C . GLY A 1 232 ? -8.275 -25.624 11.046 1.00 56.59 258 GLY A C 1
ATOM 1765 O O . GLY A 1 232 ? -9.385 -26.132 11.190 1.00 64.26 258 GLY A O 1
ATOM 1766 N N . GLN A 1 233 ? -7.540 -25.804 9.955 1.00 39.15 259 GLN A N 1
ATOM 1767 C CA . GLN A 1 233 ? -7.977 -26.718 8.904 1.00 53.00 259 GLN A CA 1
ATOM 1768 C C . GLN A 1 233 ? -8.101 -28.186 9.331 1.00 52.18 259 GLN A C 1
ATOM 1769 O O . GLN A 1 233 ? -7.334 -28.671 10.165 1.00 52.10 259 GLN A O 1
ATOM 1775 N N . ASP A 1 234 ? -9.063 -28.888 8.742 1.00 48.86 260 ASP A N 1
ATOM 1776 C CA . ASP A 1 234 ? -9.283 -30.297 9.047 1.00 49.94 260 ASP A CA 1
ATOM 1777 C C . ASP A 1 234 ? -7.985 -31.074 9.014 1.00 49.91 260 ASP A C 1
ATOM 1778 O O . ASP A 1 234 ? -7.148 -30.888 8.117 1.00 47.25 260 ASP A O 1
ATOM 1783 N N . ASN A 1 235 ? -7.817 -31.956 9.991 1.00 54.45 261 ASN A N 1
ATOM 1784 C CA . ASN A 1 235 ? -6.690 -32.864 9.943 1.00 55.08 261 ASN A CA 1
ATOM 1785 C C . ASN A 1 235 ? -6.676 -33.427 8.543 1.00 49.85 261 ASN A C 1
ATOM 1786 O O . ASN A 1 235 ? -7.716 -33.877 8.041 1.00 49.25 261 ASN A O 1
ATOM 1791 N N . LEU A 1 236 ? -5.526 -33.393 7.886 1.00 45.87 262 LEU A N 1
ATOM 1792 C CA . LEU A 1 236 ? -5.537 -33.845 6.501 1.00 52.53 262 LEU A CA 1
ATOM 1793 C C . LEU A 1 236 ? -5.486 -35.366 6.341 1.00 44.68 262 LEU A C 1
ATOM 1794 O O . LEU A 1 236 ? -5.008 -35.862 5.347 1.00 55.73 262 LEU A O 1
ATOM 1799 N N . LEU A 1 237 ? -6.005 -36.087 7.328 1.00 42.13 263 LEU A N 1
ATOM 1800 C CA . LEU A 1 237 ? -6.345 -37.498 7.174 1.00 41.58 263 LEU A CA 1
ATOM 1801 C C . LEU A 1 237 ? -7.853 -37.597 7.040 1.00 52.95 263 LEU A C 1
ATOM 1802 O O . LEU A 1 237 ? -8.379 -38.388 6.251 1.00 51.45 263 LEU A O 1
ATOM 1807 N N . GLU A 1 238 ? -8.556 -36.799 7.833 1.00 51.40 264 GLU A N 1
ATOM 1808 C CA . GLU A 1 238 ? -9.994 -36.694 7.675 1.00 55.45 264 GLU A CA 1
ATOM 1809 C C . GLU A 1 238 ? -10.324 -36.165 6.278 1.00 57.15 264 GLU A C 1
ATOM 1810 O O . GLU A 1 238 ? -11.332 -36.560 5.670 1.00 57.02 264 GLU A O 1
ATOM 1816 N N . VAL A 1 239 ? -9.475 -35.265 5.783 1.00 51.18 265 VAL A N 1
ATOM 1817 C CA . VAL A 1 239 ? -9.602 -34.759 4.417 1.00 57.16 265 VAL A CA 1
ATOM 1818 C C . VAL A 1 239 ? -9.478 -35.904 3.422 1.00 54.49 265 VAL A C 1
ATOM 1819 O O . VAL A 1 239 ? -10.297 -36.046 2.516 1.00 55.41 265 VAL A O 1
ATOM 1823 N N . ALA A 1 240 ? -8.446 -36.719 3.604 1.00 50.38 266 ALA A N 1
ATOM 1824 C CA . ALA A 1 240 ? -8.234 -37.885 2.769 1.00 44.93 266 ALA A CA 1
ATOM 1825 C C . ALA A 1 240 ? -9.346 -38.908 2.913 1.00 47.87 266 ALA A C 1
ATOM 1826 O O . ALA A 1 240 ? -9.493 -39.791 2.065 1.00 55.08 266 ALA A O 1
ATOM 1828 N N . ALA A 1 241 ? -10.134 -38.786 3.973 1.00 56.99 267 ALA A N 1
ATOM 1829 C CA . ALA A 1 241 ? -11.117 -39.818 4.296 1.00 63.24 267 ALA A CA 1
ATOM 1830 C C . ALA A 1 241 ? -12.384 -39.831 3.413 1.00 66.76 267 ALA A C 1
ATOM 1831 O O . ALA A 1 241 ? -13.337 -40.551 3.697 1.00 71.37 267 ALA A O 1
ATOM 1833 N N . GLN A 1 242 ? -12.360 -39.110 2.293 1.00 77.02 268 GLN A N 1
ATOM 1834 C CA . GLN A 1 242 ? -13.350 -39.326 1.220 1.00 77.08 268 GLN A CA 1
ATOM 1835 C C . GLN A 1 242 ? -12.712 -39.786 -0.109 1.00 67.75 268 GLN A C 1
ATOM 1836 O O . GLN A 1 242 ? -12.185 -38.970 -0.876 1.00 54.42 268 GLN A O 1
ATOM 1842 N N . LYS A 1 243 ? -12.827 -41.080 -0.404 1.00 63.60 269 LYS A N 1
ATOM 1843 C CA . LYS A 1 243 ? -13.707 -41.980 0.352 1.00 80.32 269 LYS A CA 1
ATOM 1844 C C . LYS A 1 243 ? -13.071 -43.346 0.654 1.00 78.89 269 LYS A C 1
ATOM 1845 O O . LYS A 1 243 ? -11.844 -43.515 0.559 1.00 58.19 269 LYS A O 1
ATOM 1851 N N . LEU A 1 244 ? -13.947 -44.289 1.032 1.00 87.40 270 LEU A N 1
ATOM 1852 C CA . LEU A 1 244 ? -13.687 -45.739 1.150 1.00 95.22 270 LEU A CA 1
ATOM 1853 C C . LEU A 1 244 ? -12.507 -46.122 2.056 1.00 104.17 270 LEU A C 1
ATOM 1854 O O . LEU A 1 244 ? -12.687 -46.554 3.207 1.00 90.40 270 LEU A O 1
ATOM 1860 N N A ASN B 1 9 ? -2.819 -24.638 -4.230 0.50 43.75 35 ASN B N 1
ATOM 1861 N N B ASN B 1 9 ? -6.273 -23.449 -5.255 0.50 29.27 35 ASN B N 1
ATOM 1862 C CA A ASN B 1 9 ? -1.473 -25.189 -4.450 0.50 47.39 35 ASN B CA 1
ATOM 1863 C CA B ASN B 1 9 ? -4.854 -23.451 -4.918 0.50 38.30 35 ASN B CA 1
ATOM 1864 C C A ASN B 1 9 ? -1.382 -26.565 -5.169 0.50 47.40 35 ASN B C 1
ATOM 1865 C C B ASN B 1 9 ? -4.336 -24.780 -4.379 0.50 38.47 35 ASN B C 1
ATOM 1866 O O A ASN B 1 9 ? -1.689 -27.608 -4.577 0.50 42.36 35 ASN B O 1
ATOM 1867 O O B ASN B 1 9 ? -5.045 -25.504 -3.673 0.50 27.31 35 ASN B O 1
ATOM 1876 N N A LYS B 1 10 ? -0.914 -26.540 -6.426 0.50 50.29 36 LYS B N 1
ATOM 1877 N N B LYS B 1 10 ? -3.081 -25.073 -4.721 0.50 46.28 36 LYS B N 1
ATOM 1878 C CA A LYS B 1 10 ? -0.875 -27.706 -7.345 0.50 52.43 36 LYS B CA 1
ATOM 1879 C CA B LYS B 1 10 ? -2.400 -26.326 -4.351 0.50 47.98 36 LYS B CA 1
ATOM 1880 C C A LYS B 1 10 ? 0.342 -28.638 -7.205 0.50 48.01 36 LYS B C 1
ATOM 1881 C C B LYS B 1 10 ? -0.969 -26.060 -3.831 0.50 42.92 36 LYS B C 1
ATOM 1882 O O A LYS B 1 10 ? 1.481 -28.173 -7.040 0.50 43.07 36 LYS B O 1
ATOM 1883 O O B LYS B 1 10 ? -0.650 -24.934 -3.440 0.50 44.11 36 LYS B O 1
ATOM 1894 N N A PHE B 1 11 ? 0.075 -29.946 -7.313 0.50 43.55 37 PHE B N 1
ATOM 1895 N N B PHE B 1 11 ? -0.138 -27.103 -3.816 0.50 38.13 37 PHE B N 1
ATOM 1896 C CA A PHE B 1 11 ? 1.063 -31.000 -7.085 0.50 40.34 37 PHE B CA 1
ATOM 1897 C CA B PHE B 1 11 ? 1.294 -27.014 -3.495 0.50 41.34 37 PHE B CA 1
ATOM 1898 C C A PHE B 1 11 ? 2.222 -30.500 -6.202 0.50 45.54 37 PHE B C 1
ATOM 1899 C C B PHE B 1 11 ? 1.826 -28.413 -3.136 0.50 45.51 37 PHE B C 1
ATOM 1900 O O A PHE B 1 11 ? 3.322 -30.211 -6.690 0.50 45.46 37 PHE B O 1
ATOM 1901 O O B PHE B 1 11 ? 1.465 -28.973 -2.092 0.50 41.20 37 PHE B O 1
ATOM 1916 N N A ASN B 1 12 ? 1.938 -30.387 -4.902 0.50 46.57 38 ASN B N 1
ATOM 1917 N N B ASN B 1 12 ? 2.701 -28.958 -3.985 0.50 43.84 38 ASN B N 1
ATOM 1918 C CA A ASN B 1 12 ? 2.899 -29.946 -3.891 0.50 44.85 38 ASN B CA 1
ATOM 1919 C CA B ASN B 1 12 ? 2.824 -30.423 -4.109 0.50 44.98 38 ASN B CA 1
ATOM 1920 C C A ASN B 1 12 ? 3.362 -31.100 -3.004 0.50 45.69 38 ASN B C 1
ATOM 1921 C C B ASN B 1 12 ? 3.365 -31.287 -2.935 0.50 45.62 38 ASN B C 1
ATOM 1922 O O A ASN B 1 12 ? 3.202 -32.281 -3.322 0.50 44.12 38 ASN B O 1
ATOM 1923 O O B ASN B 1 12 ? 3.255 -32.516 -3.005 0.50 43.92 38 ASN B O 1
ATOM 1932 N N . TYR B 1 13 ? 3.912 -30.706 -1.862 1.00 49.57 39 TYR B N 1
ATOM 1933 C CA . TYR B 1 13 ? 4.294 -31.584 -0.738 1.00 42.07 39 TYR B CA 1
ATOM 1934 C C . TYR B 1 13 ? 3.718 -31.061 0.574 1.00 47.14 39 TYR B C 1
ATOM 1935 O O . TYR B 1 13 ? 3.771 -31.709 1.618 1.00 51.15 39 TYR B O 1
ATOM 1944 N N . THR B 1 14 ? 3.143 -29.875 0.496 1.00 48.91 40 THR B N 1
ATOM 1945 C CA . THR B 1 14 ? 2.638 -29.190 1.659 1.00 37.82 40 THR B CA 1
ATOM 1946 C C . THR B 1 14 ? 1.115 -29.282 1.745 1.00 46.69 40 THR B C 1
ATOM 194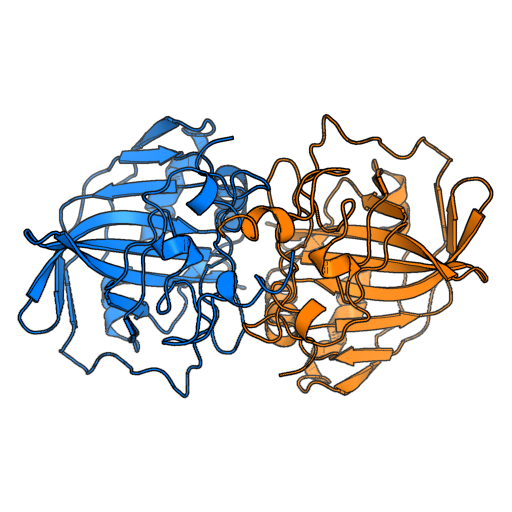7 O O . THR B 1 14 ? 0.392 -28.891 0.823 1.00 47.12 40 THR B O 1
ATOM 1951 N N . GLY B 1 15 ? 0.637 -29.802 2.864 1.00 49.13 41 GLY B N 1
ATOM 1952 C CA . GLY B 1 15 ? -0.771 -29.732 3.199 1.00 37.69 41 GLY B CA 1
ATOM 1953 C C . GLY B 1 15 ? -1.702 -30.264 2.137 1.00 44.35 41 GLY B C 1
ATOM 1954 O O . GLY B 1 15 ? -1.579 -31.421 1.708 1.00 31.73 41 GLY B O 1
ATOM 1955 N N . LEU B 1 16 ? -2.638 -29.412 1.715 1.00 49.99 42 LEU B N 1
ATOM 1956 C CA . LEU B 1 16 ? -3.650 -29.794 0.733 1.00 42.04 42 LEU B CA 1
ATOM 1957 C C . LEU B 1 16 ? -3.073 -30.185 -0.623 1.00 44.47 42 LEU B C 1
ATOM 1958 O O . LEU B 1 16 ? -3.700 -30.931 -1.379 1.00 45.45 42 LEU B O 1
ATOM 1963 N N . GLY B 1 17 ? -1.886 -29.679 -0.935 1.00 36.15 43 GLY B N 1
ATOM 1964 C CA . GLY B 1 17 ? -1.220 -30.049 -2.165 1.00 40.03 43 GLY B CA 1
ATOM 1965 C C . GLY B 1 17 ? -0.349 -31.294 -2.031 1.00 50.12 43 GLY B C 1
ATOM 1966 O O . GLY B 1 17 ? 0.210 -31.780 -3.031 1.00 49.09 43 GLY B O 1
ATOM 1967 N N . GLY B 1 18 ? -0.230 -31.818 -0.810 1.00 45.10 44 GLY B N 1
ATOM 1968 C CA . GLY B 1 18 ? 0.694 -32.902 -0.541 1.00 34.71 44 GLY B CA 1
ATOM 1969 C C . GLY B 1 18 ? 0.083 -34.271 -0.707 1.00 38.12 44 GLY B C 1
ATOM 1970 O O . GLY B 1 18 ? -1.129 -34.409 -0.852 1.00 41.67 44 GLY B O 1
ATOM 1971 N N . PRO B 1 19 ? 0.931 -35.301 -0.631 1.00 39.05 45 PRO B N 1
ATOM 1972 C CA . PRO B 1 19 ? 0.654 -36.726 -0.866 1.00 37.81 45 PRO B CA 1
ATOM 1973 C C . PRO B 1 19 ? -0.613 -37.229 -0.191 1.00 41.35 45 PRO B C 1
ATOM 1974 O O . PRO B 1 19 ? -1.264 -38.125 -0.724 1.00 43.92 45 PRO B O 1
ATOM 1978 N N . LEU B 1 20 ? -0.953 -36.694 0.974 1.00 40.59 46 LEU B N 1
ATOM 1979 C CA . LEU B 1 20 ? -2.122 -37.215 1.654 1.00 43.22 46 LEU B CA 1
ATOM 1980 C C . LEU B 1 20 ? -3.375 -36.849 0.888 1.00 41.79 46 LEU B C 1
ATOM 1981 O O . LEU B 1 20 ? -4.403 -37.503 1.026 1.00 43.02 46 LEU B O 1
ATOM 1986 N N . ASN B 1 21 ? -3.277 -35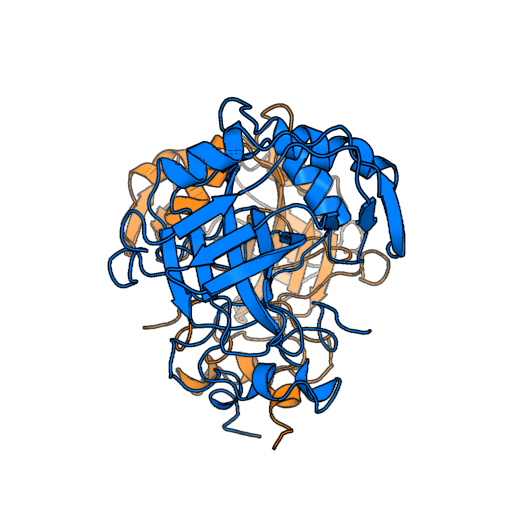.818 0.056 1.00 39.89 47 ASN B N 1
ATOM 1987 C CA . ASN B 1 21 ? -4.424 -35.380 -0.733 1.00 46.45 47 ASN B CA 1
ATOM 1988 C C . ASN B 1 21 ? -4.153 -35.265 -2.240 1.00 52.68 47 ASN B C 1
ATOM 1989 O O . ASN B 1 21 ? -4.643 -34.344 -2.908 1.00 53.03 47 ASN B O 1
ATOM 1994 N N . TRP B 1 22 ? -3.380 -36.188 -2.795 1.00 50.42 48 TRP B N 1
ATOM 1995 C CA . TRP B 1 22 ? -3.125 -36.107 -4.222 1.00 47.02 48 TRP B CA 1
ATOM 1996 C C . TRP B 1 22 ? -4.336 -36.634 -4.980 1.00 50.95 48 TRP B C 1
ATOM 1997 O O . TRP B 1 22 ? -4.648 -36.156 -6.065 1.00 52.20 48 TRP B O 1
ATOM 2008 N N . TYR B 1 23 ? -5.012 -37.622 -4.402 1.00 48.19 49 TYR B N 1
ATOM 2009 C CA . TYR B 1 23 ? -6.189 -38.213 -5.027 1.00 48.54 49 TYR B CA 1
ATOM 2010 C C . TYR B 1 23 ? -7.285 -37.176 -5.159 1.00 51.96 49 TYR B C 1
ATOM 2011 O O . TYR B 1 23 ? -8.028 -37.146 -6.148 1.00 58.63 49 TYR B O 1
ATOM 2020 N N . GLY B 1 24 ? -7.380 -36.328 -4.143 1.00 42.54 50 GLY B N 1
ATOM 2021 C CA . GLY B 1 24 ? -8.362 -35.266 -4.125 1.00 42.55 50 GLY B CA 1
ATOM 2022 C C . GLY B 1 24 ? -8.008 -34.163 -5.107 1.00 45.12 50 GLY B C 1
ATOM 2023 O O . GLY B 1 24 ? -8.822 -33.308 -5.428 1.00 48.20 50 GLY B O 1
ATOM 2024 N N . LEU B 1 25 ? -6.780 -34.179 -5.595 1.00 51.88 51 LEU B N 1
ATOM 2025 C CA . LEU B 1 25 ? -6.367 -33.199 -6.598 1.00 58.59 51 LEU B CA 1
ATOM 2026 C C . LEU B 1 25 ? -6.863 -33.508 -8.010 1.00 56.41 51 LEU B C 1
ATOM 2027 O O . LEU B 1 25 ? -6.981 -32.601 -8.842 1.00 48.21 51 LEU B O 1
ATOM 2032 N N . ASP B 1 26 ? -7.130 -34.787 -8.273 1.00 50.98 52 ASP B N 1
ATOM 2033 C CA . ASP B 1 26 ? -7.539 -35.239 -9.594 1.00 50.02 52 ASP B CA 1
ATOM 2034 C C . ASP B 1 26 ? -7.769 -36.750 -9.546 1.00 58.46 52 ASP B C 1
ATOM 2035 O O . ASP B 1 26 ? -6.892 -37.510 -9.120 1.00 52.26 52 ASP B O 1
ATOM 2040 N N . GLU B 1 27 ? -8.956 -37.177 -9.978 1.00 57.11 53 GLU B N 1
ATOM 2041 C CA . GLU B 1 27 ? -9.347 -38.582 -9.876 1.00 53.28 53 GLU B CA 1
ATOM 2042 C C . GLU B 1 27 ? -8.346 -39.523 -10.546 1.00 54.68 53 GLU B C 1
ATOM 2043 O O . GLU B 1 27 ? -8.355 -40.734 -10.300 1.00 54.36 53 GLU B O 1
ATOM 2049 N N . ALA B 1 28 ? -7.480 -38.965 -11.389 1.00 52.00 54 ALA B N 1
ATOM 2050 C CA . ALA B 1 28 ? -6.501 -39.771 -12.109 1.00 51.18 54 ALA B CA 1
ATOM 2051 C C . ALA B 1 28 ? -5.407 -40.241 -11.180 1.00 53.77 54 ALA B C 1
ATOM 2052 O O . ALA B 1 28 ? -4.409 -40.793 -11.636 1.00 55.84 54 ALA B O 1
ATOM 2054 N N . ASN B 1 29 ? -5.591 -40.021 -9.882 1.00 54.45 55 ASN B N 1
ATOM 2055 C CA . ASN B 1 29 ? -4.547 -40.328 -8.907 1.00 50.03 55 ASN B CA 1
ATOM 2056 C C . ASN B 1 29 ? -4.949 -41.431 -7.918 1.00 47.80 55 ASN B C 1
ATOM 2057 O O . ASN B 1 29 ? -4.330 -41.610 -6.865 1.00 45.52 55 ASN B O 1
ATOM 2062 N N . GLU B 1 30 ? -5.977 -42.188 -8.289 1.00 51.38 56 GLU B N 1
ATOM 2063 C CA . GLU B 1 30 ? -6.447 -43.311 -7.481 1.00 53.21 56 GLU B CA 1
ATOM 2064 C C . GLU B 1 30 ? -5.336 -44.126 -6.842 1.00 52.53 56 GLU B C 1
ATOM 2065 O O . GLU B 1 30 ? -5.410 -44.476 -5.663 1.00 63.04 56 GLU B O 1
ATOM 2071 N N . ALA B 1 31 ? -4.317 -44.455 -7.619 1.00 51.10 57 ALA B N 1
ATOM 2072 C CA . ALA B 1 31 ? -3.252 -45.315 -7.120 1.00 51.26 57 ALA B CA 1
ATOM 2073 C C . ALA B 1 31 ? -2.630 -44.699 -5.868 1.00 50.43 57 ALA B C 1
ATOM 2074 O O . ALA B 1 31 ? -2.370 -45.400 -4.890 1.00 40.93 57 ALA B O 1
ATOM 2076 N N . CYS B 1 32 ? -2.409 -43.384 -5.913 1.00 49.98 58 CYS B N 1
ATOM 2077 C CA . CYS B 1 32 ? -1.769 -42.670 -4.822 1.00 42.71 58 CYS B CA 1
ATOM 2078 C C . CYS B 1 32 ? -2.401 -43.076 -3.514 1.00 47.89 58 CYS B C 1
ATOM 2079 O O . CYS B 1 32 ? -1.727 -43.268 -2.514 1.00 43.61 58 CYS B O 1
ATOM 2082 N N . ALA B 1 33 ? -3.716 -43.216 -3.538 1.00 46.90 59 ALA B N 1
ATOM 2083 C CA . ALA B 1 33 ? -4.475 -43.452 -2.324 1.00 44.61 59 ALA B CA 1
ATOM 2084 C C . ALA B 1 33 ? -4.999 -44.892 -2.178 1.00 50.18 59 ALA B C 1
ATOM 2085 O O . ALA B 1 33 ? -5.199 -45.366 -1.057 1.00 53.75 59 ALA B O 1
ATOM 2087 N N . LYS B 1 34 ? -5.219 -45.594 -3.288 1.00 44.42 60 LYS B N 1
ATOM 2088 C CA . LYS B 1 34 ? -5.786 -46.938 -3.194 1.00 42.13 60 LYS B CA 1
ATOM 2089 C C . LYS B 1 34 ? -4.775 -48.038 -3.509 1.00 40.34 60 LYS B C 1
ATOM 2090 O O . LYS B 1 34 ? -5.068 -49.210 -3.322 1.00 48.43 60 LYS B O 1
ATOM 2096 N N . GLY B 1 35 ? -3.587 -47.668 -3.975 1.00 38.34 61 GLY B N 1
ATOM 2097 C CA . GLY B 1 35 ? -2.599 -48.653 -4.389 1.00 37.60 61 GLY B CA 1
ATOM 2098 C C . GLY B 1 35 ? -2.044 -49.516 -3.270 1.00 40.38 61 GLY B C 1
ATOM 2099 O O . GLY B 1 35 ? -1.726 -49.011 -2.195 1.00 51.95 61 GLY B O 1
ATOM 2100 N N . LYS B 1 36 ? -1.912 -50.814 -3.520 1.00 33.79 62 LYS B N 1
ATOM 2101 C CA . LYS B 1 36 ? -1.279 -51.718 -2.562 1.00 46.22 62 LYS B CA 1
ATOM 2102 C C . LYS B 1 36 ? 0.208 -51.941 -2.829 1.00 46.86 62 LYS B C 1
ATOM 2103 O O . LYS B 1 36 ? 0.845 -52.740 -2.133 1.00 44.88 62 LYS B O 1
ATOM 2109 N N . HIS B 1 37 ? 0.747 -51.276 -3.849 1.00 42.11 63 HIS B N 1
ATOM 2110 C CA . HIS B 1 37 ? 2.178 -51.358 -4.142 1.00 37.79 63 HIS B CA 1
ATOM 2111 C C . HIS B 1 37 ? 2.737 -49.967 -4.394 1.00 43.17 63 HIS B C 1
ATOM 2112 O O . HIS B 1 37 ? 3.372 -49.699 -5.411 1.00 48.43 63 HIS B O 1
ATOM 2119 N N . GLN B 1 38 ? 2.503 -49.079 -3.450 1.00 44.71 64 GLN B N 1
ATOM 2120 C CA . GLN B 1 38 ? 2.998 -47.725 -3.563 1.00 42.92 64 GLN B CA 1
ATOM 2121 C C . GLN B 1 38 ? 4.460 -47.576 -3.108 1.00 46.88 64 GLN B C 1
ATOM 2122 O O . GLN B 1 38 ? 4.953 -48.371 -2.279 1.00 38.56 64 GLN B O 1
ATOM 2128 N N . SER B 1 39 ? 5.132 -46.560 -3.662 1.00 38.33 65 SER B N 1
ATOM 2129 C CA . SER B 1 39 ? 6.510 -46.204 -3.318 1.00 31.71 65 SER B CA 1
ATOM 2130 C C . SER B 1 39 ? 6.532 -44.782 -2.765 1.00 36.32 65 SER B C 1
ATOM 2131 O O . SER B 1 39 ? 5.689 -43.961 -3.133 1.00 37.93 65 SER B O 1
ATOM 2134 N N . PRO B 1 40 ? 7.506 -44.466 -1.900 1.00 28.48 66 PRO B N 1
ATOM 2135 C CA . PRO B 1 40 ? 8.659 -45.258 -1.469 1.00 28.71 66 PRO B CA 1
ATOM 2136 C C . PRO B 1 40 ? 8.287 -46.215 -0.375 1.00 35.42 66 PRO B C 1
ATOM 2137 O O . PRO B 1 40 ? 7.209 -46.106 0.208 1.00 34.52 66 PRO B O 1
ATOM 2141 N N . ILE B 1 41 ? 9.185 -47.140 -0.075 1.00 29.69 67 ILE B N 1
ATOM 2142 C CA . ILE B 1 41 ? 8.968 -48.041 1.036 1.00 34.83 67 ILE B CA 1
ATOM 2143 C C . ILE B 1 41 ? 10.215 -48.189 1.880 1.00 44.82 67 ILE B C 1
ATOM 2144 O O . ILE B 1 41 ? 11.313 -47.844 1.454 1.00 42.49 67 ILE B O 1
ATOM 2149 N N . VAL B 1 42 ? 10.045 -48.720 3.087 1.00 47.28 68 VAL B N 1
ATOM 2150 C CA . VAL B 1 42 ? 11.197 -48.975 3.920 1.00 40.52 68 VAL B CA 1
ATOM 2151 C C . VAL B 1 42 ? 11.761 -50.321 3.528 1.00 39.77 68 VAL B C 1
ATOM 2152 O O . VAL B 1 42 ? 11.139 -51.359 3.736 1.00 40.57 68 VAL B O 1
ATOM 2156 N N . ILE B 1 43 ? 12.943 -50.288 2.939 1.00 37.34 69 ILE B N 1
ATOM 2157 C CA . ILE B 1 43 ? 13.599 -51.500 2.508 1.00 36.93 69 ILE B CA 1
ATOM 2158 C C . ILE B 1 43 ? 14.218 -52.219 3.669 1.00 38.45 69 ILE B C 1
ATOM 2159 O O . ILE B 1 43 ? 14.992 -51.646 4.417 1.00 39.67 69 ILE B O 1
ATOM 2164 N N . ASP B 1 44 ? 13.897 -53.492 3.794 1.00 40.22 70 ASP B N 1
ATOM 2165 C CA . ASP B 1 44 ? 14.508 -54.321 4.805 1.00 33.82 70 ASP B CA 1
ATOM 2166 C C . ASP B 1 44 ? 15.615 -55.127 4.162 1.00 32.16 70 ASP B C 1
ATOM 2167 O O . ASP B 1 44 ? 15.367 -56.161 3.561 1.00 38.03 70 ASP B O 1
ATOM 2172 N N . SER B 1 45 ? 16.844 -54.659 4.297 1.00 33.44 71 SER B N 1
ATOM 2173 C CA . SER B 1 45 ? 17.974 -55.296 3.616 1.00 37.79 71 SER B CA 1
ATOM 2174 C C . SER B 1 45 ? 18.024 -56.837 3.691 1.00 38.38 71 SER B C 1
ATOM 2175 O O . SER B 1 45 ? 18.454 -57.476 2.750 1.00 45.78 71 SER B O 1
ATOM 2178 N N . ALA B 1 46 ? 17.581 -57.443 4.784 1.00 42.55 72 ALA B N 1
ATOM 2179 C CA . ALA B 1 46 ? 17.659 -58.903 4.880 1.00 40.68 72 ALA B CA 1
ATOM 2180 C C . ALA B 1 46 ? 16.392 -59.563 4.357 1.00 38.64 72 ALA B C 1
ATOM 2181 O O . ALA B 1 46 ? 16.234 -60.782 4.431 1.00 31.26 72 ALA B O 1
ATOM 2183 N N . ALA B 1 47 ? 15.501 -58.760 3.792 1.00 39.84 73 ALA B N 1
ATOM 2184 C CA . ALA B 1 47 ? 14.281 -59.311 3.211 1.00 46.65 73 ALA B CA 1
ATOM 2185 C C . ALA B 1 47 ? 14.037 -59.066 1.697 1.00 48.78 73 ALA B C 1
ATOM 2186 O O . ALA B 1 47 ? 13.408 -59.906 1.061 1.00 61.09 73 ALA B O 1
ATOM 2188 N N . ILE B 1 48 ? 14.499 -57.951 1.122 1.00 36.53 74 ILE B N 1
ATOM 2189 C CA . ILE B 1 48 ? 14.246 -57.680 -0.305 1.00 48.48 74 ILE B CA 1
ATOM 2190 C C . ILE B 1 48 ? 15.016 -58.674 -1.183 1.00 55.13 74 ILE B C 1
ATOM 2191 O O . ILE B 1 48 ? 15.865 -59.438 -0.683 1.00 46.78 74 ILE B O 1
ATOM 2196 N N . ASP B 1 49 ? 14.725 -58.655 -2.488 1.00 46.75 75 ASP B N 1
ATOM 2197 C CA . ASP B 1 49 ? 15.527 -59.421 -3.435 1.00 48.19 75 ASP B CA 1
ATOM 2198 C C . ASP B 1 49 ? 16.585 -58.502 -3.986 1.00 39.45 75 ASP B C 1
ATOM 2199 O O . ASP B 1 49 ? 16.379 -57.296 -4.097 1.00 37.39 75 ASP B O 1
ATOM 2204 N N . TYR B 1 50 ? 17.725 -59.091 -4.306 1.00 40.23 76 TYR B N 1
ATOM 2205 C CA . TYR B 1 50 ? 18.823 -58.367 -4.906 1.00 41.78 76 TYR B CA 1
ATOM 2206 C C . TYR B 1 50 ? 18.863 -58.766 -6.355 1.00 45.08 76 TYR B C 1
ATOM 2207 O O . TYR B 1 50 ? 18.848 -59.952 -6.675 1.00 49.10 76 TYR B O 1
ATOM 2216 N N . ALA B 1 51 ? 18.886 -57.776 -7.237 1.00 47.92 77 ALA B N 1
ATOM 2217 C CA . ALA B 1 51 ? 19.072 -58.034 -8.663 1.00 43.98 77 ALA B CA 1
ATOM 2218 C C . ALA B 1 51 ? 20.154 -59.091 -8.875 1.00 48.26 77 ALA B C 1
ATOM 2219 O O . ALA B 1 51 ? 21.286 -58.958 -8.395 1.00 39.21 77 ALA B O 1
ATOM 2221 N N . ALA B 1 52 ? 19.804 -60.154 -9.591 1.00 54.68 78 ALA B N 1
ATOM 2222 C CA . ALA B 1 52 ? 20.762 -61.223 -9.833 1.00 46.38 78 ALA B CA 1
ATOM 2223 C C . ALA B 1 52 ? 21.883 -60.715 -10.729 1.00 52.83 78 ALA B C 1
ATOM 2224 O O . ALA B 1 52 ? 21.662 -59.887 -11.619 1.00 42.57 78 ALA B O 1
ATOM 2226 N N . SER B 1 53 ? 23.097 -61.191 -10.480 1.00 56.82 79 SER B N 1
ATOM 2227 C CA . SER B 1 53 ? 24.254 -60.654 -11.187 1.00 65.01 79 SER B CA 1
ATOM 2228 C C . SER B 1 53 ? 24.151 -60.912 -12.679 1.00 69.68 79 SER B C 1
ATOM 2229 O O . SER B 1 53 ? 23.844 -62.029 -13.105 1.00 60.93 79 SER B O 1
ATOM 2232 N N . GLY B 1 54 ? 24.398 -59.864 -13.461 1.00 66.75 80 GLY B N 1
ATOM 2233 C CA . GLY B 1 54 ? 24.282 -59.939 -14.906 1.00 67.33 80 GLY B CA 1
ATOM 2234 C C . GLY B 1 54 ? 22.853 -59.953 -15.435 1.00 64.89 80 GLY B C 1
ATOM 2235 O O . GLY B 1 54 ? 22.616 -60.271 -16.608 1.00 70.01 80 GLY B O 1
ATOM 2236 N N . SER B 1 55 ? 21.897 -59.625 -14.574 1.00 52.57 81 SER B N 1
ATOM 2237 C CA . SER B 1 55 ? 20.512 -59.511 -14.997 1.00 51.43 81 SER B CA 1
ATOM 2238 C C . SER B 1 55 ? 20.256 -58.065 -15.388 1.00 56.93 81 SER B C 1
ATOM 2239 O O . SER B 1 55 ? 19.241 -57.753 -16.022 1.00 61.05 81 SER B O 1
ATOM 2242 N N . LEU B 1 56 ? 21.194 -57.188 -15.027 1.00 51.45 82 LEU B N 1
ATOM 2243 C CA . LEU B 1 56 ? 20.987 -55.745 -15.150 1.00 45.45 82 LEU B CA 1
ATOM 2244 C C . LEU B 1 56 ? 22.135 -55.104 -15.881 1.00 45.39 82 LEU B C 1
ATOM 2245 O O . LEU B 1 56 ? 23.288 -55.252 -15.489 1.00 49.27 82 LEU B O 1
ATOM 2250 N N . LYS B 1 57 ? 21.813 -54.395 -16.952 1.00 45.29 83 LYS B N 1
ATOM 2251 C CA . LYS B 1 57 ? 22.820 -53.751 -17.785 1.00 49.78 83 LYS B CA 1
ATOM 2252 C C . LYS B 1 57 ? 22.494 -52.272 -17.913 1.00 53.27 83 LYS B C 1
ATOM 2253 O O . LYS B 1 57 ? 21.502 -51.888 -18.550 1.00 54.11 83 LYS B O 1
ATOM 2259 N N . LEU B 1 58 ? 23.324 -51.439 -17.301 1.00 50.82 84 LEU B N 1
ATOM 2260 C CA . LEU B 1 58 ? 23.078 -50.006 -17.318 1.00 44.04 84 LEU B CA 1
ATOM 2261 C C . LEU B 1 58 ? 24.072 -49.334 -18.220 1.00 42.96 84 LEU B C 1
ATOM 2262 O O . LEU B 1 58 ? 25.276 -49.390 -17.957 1.00 38.85 84 LEU B O 1
ATOM 2267 N N . ASP B 1 59 ? 23.559 -48.686 -19.264 1.00 39.60 85 ASP B N 1
ATOM 2268 C CA . ASP B 1 59 ? 24.377 -47.947 -20.219 1.00 44.77 85 ASP B CA 1
ATOM 2269 C C . ASP B 1 59 ? 24.191 -46.423 -20.076 1.00 39.94 85 ASP B C 1
ATOM 2270 O O . ASP B 1 59 ? 23.089 -45.903 -20.264 1.00 39.12 85 ASP B O 1
ATOM 2275 N N . LEU B 1 60 ? 25.266 -45.709 -19.749 1.00 32.29 86 LEU B N 1
ATOM 2276 C CA . LEU B 1 60 ? 25.196 -44.249 -19.657 1.00 38.65 86 LEU B CA 1
ATOM 2277 C C . LEU B 1 60 ? 26.347 -43.587 -20.391 1.00 50.78 86 LEU B C 1
ATOM 2278 O O . LEU B 1 60 ? 27.425 -43.346 -19.812 1.00 52.85 86 LEU B O 1
ATOM 2283 N N . PRO B 1 61 ? 26.114 -43.278 -21.677 1.00 49.98 87 PRO B N 1
ATOM 2284 C CA . PRO B 1 61 ? 27.138 -42.701 -22.548 1.00 47.56 87 PRO B CA 1
ATOM 2285 C C . PRO B 1 61 ? 27.397 -41.247 -22.189 1.00 43.78 87 PRO B C 1
ATOM 2286 O O . PRO B 1 61 ? 26.480 -40.546 -21.745 1.00 38.15 87 PRO B O 1
ATOM 2290 N N . LEU B 1 62 ? 28.645 -40.822 -22.376 1.00 41.09 88 LEU B N 1
ATOM 2291 C CA . LEU B 1 62 ? 29.048 -39.437 -22.174 1.00 37.63 88 LEU B CA 1
ATOM 2292 C C . LEU B 1 62 ? 28.063 -38.493 -22.846 1.00 49.97 88 LEU B C 1
ATOM 2293 O O . LEU B 1 62 ? 27.638 -38.726 -23.991 1.00 50.96 88 LEU B O 1
ATOM 2298 N N . ALA B 1 63 ? 27.691 -37.435 -22.134 1.00 47.13 89 ALA B N 1
ATOM 2299 C CA . ALA B 1 63 ? 26.730 -36.477 -22.664 1.00 48.67 89 ALA B CA 1
ATOM 2300 C C . ALA B 1 63 ? 27.236 -35.040 -22.595 1.00 50.25 89 ALA B C 1
ATOM 2301 O O . ALA B 1 63 ? 28.078 -34.696 -21.764 1.00 54.09 89 ALA B O 1
ATOM 2303 N N . ASP B 1 64 ? 26.722 -34.203 -23.484 1.00 60.41 90 ASP B N 1
ATOM 2304 C CA . ASP B 1 64 ? 27.050 -32.787 -23.458 1.00 64.00 90 ASP B CA 1
ATOM 2305 C C . ASP B 1 64 ? 26.182 -32.139 -22.410 1.00 47.57 90 ASP B C 1
ATOM 2306 O O . ASP B 1 64 ? 25.308 -32.796 -21.859 1.00 48.33 90 ASP B O 1
ATOM 2311 N N . GLY B 1 65 ? 26.419 -30.860 -22.135 1.00 46.09 91 GLY B N 1
ATOM 2312 C CA . GLY B 1 65 ? 25.563 -30.106 -21.235 1.00 40.26 91 GLY B CA 1
ATOM 2313 C C . GLY B 1 65 ? 24.106 -30.382 -21.548 1.00 47.57 91 GLY B C 1
ATOM 2314 O O . GLY B 1 65 ? 23.720 -30.499 -22.713 1.00 55.43 91 GLY B O 1
ATOM 2315 N N . SER B 1 66 ? 23.284 -30.510 -20.514 1.00 48.72 92 SER B N 1
ATOM 2316 C CA . SER B 1 66 ? 21.879 -30.829 -20.736 1.00 39.83 92 SER B CA 1
ATOM 2317 C C . SER B 1 66 ? 21.011 -30.014 -19.820 1.00 38.89 92 SER B C 1
ATOM 2318 O O . SER B 1 66 ? 21.472 -29.507 -18.797 1.00 38.32 92 SER B O 1
ATOM 2321 N N . LYS B 1 67 ? 19.743 -29.915 -20.201 1.00 32.28 93 LYS B N 1
ATOM 2322 C CA . LYS B 1 67 ? 18.762 -29.087 -19.520 1.00 34.69 93 LYS B CA 1
ATOM 2323 C C . LYS B 1 67 ? 18.596 -29.503 -18.053 1.00 39.82 93 LYS B C 1
ATOM 2324 O O . LYS B 1 67 ? 18.055 -30.583 -17.749 1.00 34.67 93 LYS B O 1
ATOM 2330 N N . LEU B 1 68 ? 19.086 -28.649 -17.151 1.00 47.20 94 LEU B N 1
ATOM 2331 C CA . LEU B 1 68 ? 18.846 -28.782 -15.703 1.00 42.34 94 LEU B CA 1
ATOM 2332 C C . LEU B 1 68 ? 17.740 -27.810 -15.316 1.00 37.45 94 LEU B C 1
ATOM 2333 O O . LEU B 1 68 ? 17.907 -26.603 -15.482 1.00 37.54 94 LEU B O 1
ATOM 2338 N N . GLU B 1 69 ? 16.605 -28.302 -14.823 1.00 39.46 95 GLU B N 1
ATOM 2339 C CA . GLU B 1 69 ? 15.518 -27.359 -14.530 1.00 45.99 95 GLU B CA 1
ATOM 2340 C C . GLU B 1 69 ? 14.981 -27.346 -13.100 1.00 50.98 95 GLU B C 1
ATOM 2341 O O . GLU B 1 69 ? 14.896 -28.371 -12.418 1.00 40.38 95 GLU B O 1
ATOM 2347 N N . ASN B 1 70 ? 14.615 -26.154 -12.656 1.00 49.24 96 ASN B N 1
ATOM 2348 C CA . ASN B 1 70 ? 13.985 -26.015 -11.364 1.00 49.04 96 ASN B CA 1
ATOM 2349 C C . ASN B 1 70 ? 12.506 -26.339 -11.488 1.00 42.38 96 ASN B C 1
ATOM 2350 O O . ASN B 1 70 ? 11.699 -25.473 -11.813 1.00 50.88 96 ASN B O 1
ATOM 2355 N N . LEU B 1 71 ? 12.159 -27.596 -11.243 1.00 37.87 97 LEU B N 1
ATOM 2356 C CA . LEU B 1 71 ? 10.761 -28.030 -11.268 1.00 39.29 97 LEU B CA 1
ATOM 2357 C C . LEU B 1 71 ? 9.828 -27.252 -10.356 1.00 44.58 97 LEU B C 1
ATOM 2358 O O . LEU B 1 71 ? 8.624 -27.212 -10.613 1.00 37.19 97 LEU B O 1
ATOM 2363 N N . GLY B 1 72 ? 10.380 -26.654 -9.293 1.00 49.30 98 GLY B N 1
ATOM 2364 C CA . GLY B 1 72 ? 9.584 -26.214 -8.148 1.00 51.60 98 GLY B CA 1
ATOM 2365 C C . GLY B 1 72 ? 9.353 -27.417 -7.235 1.00 47.12 98 GLY B C 1
ATOM 2366 O O . GLY B 1 72 ? 8.537 -28.298 -7.545 1.00 42.78 98 GLY B O 1
ATOM 2367 N N . PHE B 1 73 ? 10.088 -27.477 -6.124 1.00 38.60 99 PHE B N 1
ATOM 2368 C CA . PHE B 1 73 ? 10.124 -28.686 -5.296 1.00 41.01 99 PHE B CA 1
ATOM 2369 C C . PHE B 1 73 ? 10.669 -29.855 -6.114 1.00 40.22 99 PHE B C 1
ATOM 2370 O O . PHE B 1 73 ? 10.111 -30.962 -6.118 1.00 43.70 99 PHE B O 1
ATOM 2378 N N . GLY B 1 74 ? 11.762 -29.593 -6.820 1.00 37.88 100 GLY B N 1
ATOM 2379 C CA . GLY B 1 74 ? 12.333 -30.591 -7.695 1.00 36.00 100 GLY B CA 1
ATOM 2380 C C . GLY B 1 74 ? 13.455 -30.024 -8.532 1.00 35.97 100 GLY B C 1
ATOM 2381 O O . GLY B 1 74 ? 13.506 -28.821 -8.810 1.00 42.13 100 GLY B O 1
ATOM 2382 N N . LEU B 1 75 ? 14.354 -30.910 -8.937 1.00 31.33 101 LEU B N 1
ATOM 2383 C CA . LEU B 1 75 ? 15.539 -30.549 -9.686 1.00 30.83 101 LEU B CA 1
ATOM 2384 C C . LEU B 1 75 ? 15.807 -31.726 -10.619 1.00 43.96 101 LEU B C 1
ATOM 2385 O O . LEU B 1 75 ? 16.149 -32.830 -10.169 1.00 46.02 101 LEU B O 1
ATOM 2390 N N . GLN B 1 76 ? 15.640 -31.483 -11.915 1.00 39.73 102 GLN B N 1
ATOM 2391 C CA . GLN B 1 76 ? 15.666 -32.540 -12.919 1.00 42.49 102 GLN B CA 1
ATOM 2392 C C . GLN B 1 76 ? 16.548 -32.209 -14.125 1.00 48.05 102 GLN B C 1
ATOM 2393 O O . GLN B 1 76 ? 16.548 -31.087 -14.656 1.00 39.56 102 GLN B O 1
ATOM 2399 N N . VAL B 1 77 ? 17.303 -33.211 -14.542 1.00 42.69 103 VAL B N 1
ATOM 2400 C CA . VAL B 1 77 ? 18.133 -33.118 -15.718 1.00 38.08 103 VAL B CA 1
ATOM 2401 C C . VAL B 1 77 ? 17.449 -33.915 -16.802 1.00 39.98 103 VAL B C 1
ATOM 2402 O O . VAL B 1 77 ? 17.128 -35.092 -16.603 1.00 40.44 103 VAL B O 1
ATOM 2406 N N . THR B 1 78 ? 17.217 -33.289 -17.950 1.00 40.20 104 THR B N 1
ATOM 2407 C CA . THR B 1 78 ? 16.645 -34.010 -19.085 1.00 39.69 104 THR B CA 1
ATOM 2408 C C . THR B 1 78 ? 17.726 -34.605 -19.972 1.00 33.18 104 THR B C 1
ATOM 2409 O O . THR B 1 78 ? 18.571 -33.876 -20.491 1.00 34.62 104 THR B O 1
ATOM 2413 N N . LEU B 1 79 ? 17.684 -35.926 -20.139 1.00 27.79 105 LEU B N 1
ATOM 2414 C CA . LEU B 1 79 ? 18.693 -36.643 -20.911 1.00 35.13 105 LEU B CA 1
ATOM 2415 C C . LEU B 1 79 ? 18.129 -37.928 -21.510 1.00 40.69 105 LEU B C 1
ATOM 2416 O O . LEU B 1 79 ? 17.520 -38.729 -20.803 1.00 45.32 105 LEU B O 1
ATOM 2421 N N . THR B 1 80 ? 18.349 -38.125 -22.811 1.00 42.46 106 THR B N 1
ATOM 2422 C CA . THR B 1 80 ? 17.726 -39.231 -23.547 1.00 41.54 106 THR B CA 1
ATOM 2423 C C . THR B 1 80 ? 18.704 -40.221 -24.161 1.00 37.31 106 THR B C 1
ATOM 2424 O O . THR B 1 80 ? 18.301 -41.150 -24.861 1.00 33.48 106 THR B O 1
ATOM 2428 N N . ASN B 1 81 ? 19.988 -40.030 -23.879 1.00 36.09 107 ASN B N 1
ATOM 2429 C CA . ASN B 1 81 ? 20.990 -41.038 -24.203 1.00 40.27 107 ASN B CA 1
ATOM 2430 C C . ASN B 1 81 ? 21.330 -41.929 -22.999 1.00 43.43 107 ASN B C 1
ATOM 2431 O O . ASN B 1 81 ? 22.204 -41.575 -22.181 1.00 39.85 107 ASN B O 1
ATOM 2436 N N . GLY B 1 82 ?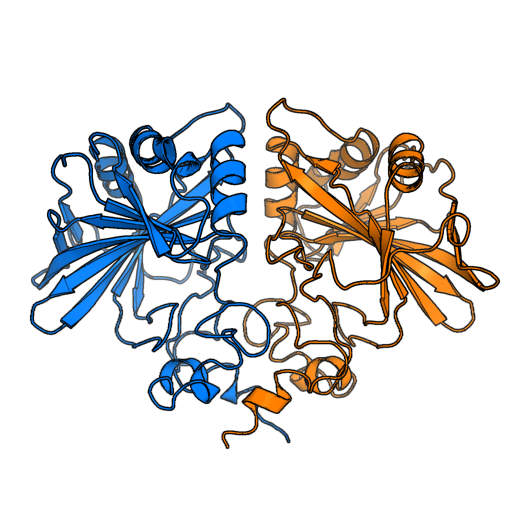 20.659 -43.078 -22.896 1.00 37.04 108 GLY B N 1
ATOM 2437 C CA . GLY B 1 82 ? 20.977 -44.058 -21.863 1.00 32.75 108 GLY B CA 1
ATOM 2438 C C . GLY B 1 82 ? 19.998 -45.224 -21.807 1.00 36.59 108 GLY B C 1
ATOM 2439 O O . GLY B 1 82 ? 18.819 -45.085 -22.132 1.00 39.21 108 GLY B O 1
ATOM 2440 N N . SER B 1 83 ? 20.461 -46.392 -21.384 1.00 38.17 109 SER B N 1
ATOM 2441 C CA . SER B 1 83 ? 19.527 -47.510 -21.254 1.00 42.07 109 SER B CA 1
ATOM 2442 C C . SER B 1 83 ? 19.729 -48.418 -20.028 1.00 41.58 109 SER B C 1
ATOM 2443 O O . SER B 1 83 ? 20.780 -48.423 -19.373 1.00 33.83 109 SER B O 1
ATOM 2446 N N . LEU B 1 84 ? 18.702 -49.205 -19.752 1.00 30.54 110 LEU B N 1
ATOM 2447 C CA . LEU B 1 84 ? 18.750 -50.202 -18.717 1.00 34.34 110 LEU B CA 1
ATOM 2448 C C . LEU B 1 84 ? 18.108 -51.437 -19.306 1.00 41.17 110 LEU B C 1
ATOM 2449 O O . LEU B 1 84 ? 16.960 -51.392 -19.766 1.00 37.07 110 LEU B O 1
ATOM 2454 N N . THR B 1 85 ? 18.848 -52.539 -19.299 1.00 40.70 111 THR B N 1
ATOM 2455 C CA . THR B 1 85 ? 18.341 -53.790 -19.834 1.00 41.74 111 THR B CA 1
ATOM 2456 C C . THR B 1 85 ? 18.132 -54.811 -18.725 1.00 45.50 111 THR B C 1
ATOM 2457 O O . THR B 1 85 ? 19.088 -55.358 -18.159 1.00 42.54 111 THR B O 1
ATOM 2461 N N . ALA B 1 86 ? 16.866 -55.073 -18.430 1.00 45.81 112 ALA B N 1
ATOM 2462 C CA . ALA B 1 86 ? 16.491 -56.019 -17.389 1.00 45.08 112 ALA B CA 1
ATOM 2463 C C . ALA B 1 86 ? 16.122 -57.355 -18.016 1.00 53.51 112 ALA B C 1
ATOM 2464 O O . ALA B 1 86 ? 14.958 -57.581 -18.406 1.00 53.03 112 ALA B O 1
ATOM 2466 N N . ASN B 1 87 ? 17.111 -58.242 -18.105 1.00 52.71 113 ASN B N 1
ATOM 2467 C CA . ASN B 1 87 ? 16.958 -59.468 -18.881 1.00 55.96 113 ASN B CA 1
ATOM 2468 C C . ASN B 1 87 ? 16.695 -59.149 -20.346 1.00 53.80 113 ASN B C 1
ATOM 2469 O O . ASN B 1 87 ? 17.591 -58.712 -21.069 1.00 69.26 113 ASN B O 1
ATOM 2474 N N . SER B 1 88 ? 15.462 -59.341 -20.783 1.00 46.89 114 SER B N 1
ATOM 2475 C CA . SER B 1 88 ? 15.188 -59.243 -22.195 1.00 47.49 114 SER B CA 1
ATOM 2476 C C . SER B 1 88 ? 14.562 -57.907 -22.565 1.00 50.07 114 SER B C 1
ATOM 2477 O O . SER B 1 88 ? 14.453 -57.550 -23.757 1.00 51.87 114 SER B O 1
ATOM 2480 N N . LYS B 1 89 ? 14.192 -57.152 -21.538 1.00 42.61 115 LYS B N 1
ATOM 2481 C CA . LYS B 1 89 ? 13.459 -55.913 -21.743 1.00 42.35 115 LYS B CA 1
ATOM 2482 C C . LYS B 1 89 ? 14.366 -54.699 -21.574 1.00 40.30 115 LYS B C 1
ATOM 2483 O O . LYS B 1 89 ? 15.070 -54.579 -20.574 1.00 42.10 115 LYS B O 1
ATOM 2489 N N . THR B 1 90 ? 14.356 -53.814 -22.572 1.00 44.67 116 THR B N 1
ATOM 2490 C CA . THR B 1 90 ? 15.235 -52.650 -22.579 1.00 40.51 116 THR B CA 1
ATOM 2491 C C . THR B 1 90 ? 14.428 -51.372 -22.364 1.00 39.55 116 THR B C 1
ATOM 2492 O O . THR B 1 90 ? 13.461 -51.118 -23.075 1.00 42.56 116 THR B O 1
ATOM 2496 N N . TYR B 1 91 ? 14.809 -50.588 -21.356 1.00 41.45 117 TYR B N 1
ATOM 2497 C CA . TYR B 1 91 ? 14.189 -49.295 -21.110 1.00 37.46 117 TYR B CA 1
ATOM 2498 C C . TYR B 1 91 ? 15.182 -48.217 -21.506 1.00 38.81 117 TYR B C 1
ATOM 2499 O O . TYR B 1 91 ? 16.394 -48.373 -21.305 1.00 40.45 117 TYR B O 1
ATOM 2508 N N . THR B 1 92 ? 14.677 -47.119 -22.058 1.00 35.67 118 THR B N 1
ATOM 2509 C CA . THR B 1 92 ? 15.554 -46.046 -22.509 1.00 39.42 118 THR B CA 1
ATOM 2510 C C . THR B 1 92 ? 15.361 -44.837 -21.592 1.00 37.57 118 THR B C 1
ATOM 2511 O O . THR B 1 92 ? 14.274 -44.642 -21.048 1.00 39.84 118 THR B O 1
ATOM 2515 N N . LEU B 1 93 ? 16.423 -44.053 -21.413 1.00 33.84 119 LEU B N 1
ATOM 2516 C CA . LEU B 1 93 ? 16.478 -43.002 -20.392 1.00 40.62 119 LEU B CA 1
ATOM 2517 C C . LEU B 1 93 ? 15.703 -41.740 -20.748 1.00 44.95 119 LEU B C 1
ATOM 2518 O O . LEU B 1 93 ? 15.895 -41.169 -21.836 1.00 41.79 119 LEU B O 1
ATOM 2523 N N . ALA B 1 94 ? 14.851 -41.292 -19.820 1.00 39.62 120 ALA B N 1
ATOM 2524 C CA . ALA B 1 94 ? 14.011 -40.127 -20.075 1.00 33.33 120 ALA B CA 1
ATOM 2525 C C . ALA B 1 94 ? 14.575 -38.901 -19.397 1.00 34.62 120 ALA B C 1
ATOM 2526 O O . ALA B 1 94 ? 14.628 -37.829 -20.001 1.00 34.60 120 ALA B O 1
ATOM 2528 N N . GLN B 1 95 ? 14.979 -39.074 -18.138 1.00 40.31 121 GLN B N 1
ATOM 2529 C CA . GLN B 1 95 ? 15.486 -37.988 -17.288 1.00 35.41 121 GLN B CA 1
ATOM 2530 C C . GLN B 1 95 ? 16.010 -38.539 -15.949 1.00 37.70 121 GLN B C 1
ATOM 2531 O O . GLN B 1 95 ? 15.708 -39.677 -15.579 1.00 39.14 121 GLN B O 1
ATOM 2537 N N . PHE B 1 96 ? 16.802 -37.750 -15.229 1.00 35.14 122 PHE B N 1
ATOM 2538 C CA . PHE B 1 96 ? 17.082 -38.086 -13.833 1.00 41.78 122 PHE B CA 1
ATOM 2539 C C . PHE B 1 96 ? 16.886 -36.891 -12.901 1.00 40.81 122 PHE B C 1
ATOM 2540 O O . PHE B 1 96 ? 16.996 -35.734 -13.312 1.00 40.07 122 PHE B O 1
ATOM 2548 N N . HIS B 1 97 ? 16.564 -37.172 -11.645 1.00 41.49 123 HIS B N 1
ATOM 2549 C CA . HIS B 1 97 ? 16.247 -36.091 -10.727 1.00 39.11 123 HIS B CA 1
ATOM 2550 C C . HIS B 1 97 ? 16.516 -36.437 -9.253 1.00 40.74 123 HIS B C 1
ATOM 2551 O O . HIS B 1 97 ? 16.934 -37.548 -8.907 1.00 33.85 123 HIS B O 1
ATOM 2558 N N . PHE B 1 98 ? 16.285 -35.462 -8.386 1.00 39.28 124 PHE B N 1
ATOM 2559 C CA . PHE B 1 98 ? 16.759 -35.580 -7.029 1.00 38.54 124 PHE B CA 1
ATOM 2560 C C . PHE B 1 98 ? 15.657 -35.332 -6.059 1.00 45.17 124 PHE B C 1
ATOM 2561 O O . PHE B 1 98 ? 14.739 -34.555 -6.339 1.00 41.11 124 PHE B O 1
ATOM 2569 N N . HIS B 1 99 ? 15.771 -36.025 -4.922 1.00 45.82 125 HIS B N 1
ATOM 2570 C CA . HIS B 1 99 ? 14.899 -35.855 -3.782 1.00 29.23 125 HIS B CA 1
ATOM 2571 C C . HIS B 1 99 ? 15.747 -35.620 -2.559 1.00 40.01 125 HIS B C 1
ATOM 2572 O O . HIS B 1 99 ? 16.806 -36.239 -2.365 1.00 38.16 125 HIS B O 1
ATOM 2579 N N . THR B 1 100 ? 15.242 -34.740 -1.711 1.00 39.09 126 THR B N 1
ATOM 2580 C CA . THR B 1 100 ? 15.872 -34.436 -0.458 1.00 32.30 126 THR B CA 1
ATOM 2581 C C . THR B 1 100 ? 14.782 -34.138 0.571 1.00 33.60 126 THR B C 1
ATOM 2582 O O . THR B 1 100 ? 13.982 -33.211 0.382 1.00 36.68 126 THR B O 1
ATOM 2586 N N . PRO B 1 101 ? 14.725 -34.935 1.6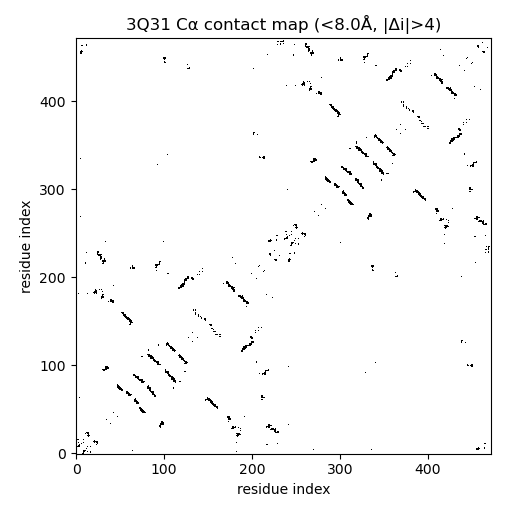58 1.00 35.98 127 PRO B N 1
ATOM 2587 C CA . PRO B 1 101 ? 15.579 -36.087 1.966 1.00 32.05 127 PRO B CA 1
ATOM 2588 C C . PRO B 1 101 ? 15.303 -37.237 1.018 1.00 36.17 127 PRO B C 1
ATOM 2589 O O . PRO B 1 101 ? 14.472 -37.109 0.120 1.00 28.83 127 PRO B O 1
ATOM 2593 N N . SER B 1 102 ? 15.973 -38.363 1.229 1.00 34.65 128 SER B N 1
ATOM 2594 C CA . SER B 1 102 ? 15.694 -39.532 0.411 1.00 31.11 128 SER B CA 1
ATOM 2595 C C . SER B 1 102 ? 14.248 -39.909 0.596 1.00 27.44 128 SER B C 1
ATOM 2596 O O . SER B 1 102 ? 13.586 -39.467 1.522 1.00 38.96 128 SER B O 1
ATOM 2599 N N . GLU B 1 103 ? 13.748 -40.740 -0.292 1.00 35.86 129 GLU B N 1
ATOM 2600 C CA . GLU B 1 103 ? 12.370 -41.144 -0.195 1.00 34.25 129 GLU B CA 1
ATOM 2601 C C . GLU B 1 103 ? 12.336 -42.533 0.411 1.00 40.38 129 GLU B C 1
ATOM 2602 O O . GLU B 1 103 ? 11.527 -42.802 1.303 1.00 42.09 129 GLU B O 1
ATOM 2608 N N . HIS B 1 104 ? 13.215 -43.414 -0.066 1.00 32.57 130 HIS B N 1
ATOM 2609 C CA . HIS B 1 104 ? 13.318 -44.737 0.521 1.00 32.65 130 HIS B CA 1
ATOM 2610 C C . HIS B 1 104 ? 14.109 -44.633 1.813 1.00 36.25 130 HIS B C 1
ATOM 2611 O O . HIS B 1 104 ? 14.814 -43.648 2.031 1.00 35.64 130 HIS B O 1
ATOM 2618 N N . HIS B 1 105 ? 13.974 -45.646 2.663 1.00 31.89 131 HIS B N 1
ATOM 2619 C CA . HIS B 1 105 ? 14.803 -45.803 3.851 1.00 37.68 131 HIS B CA 1
ATOM 2620 C C . HIS B 1 105 ? 15.331 -47.228 3.846 1.00 36.32 131 HIS B C 1
ATOM 2621 O O . HIS B 1 105 ? 14.672 -48.128 3.336 1.00 41.76 131 HIS B O 1
ATOM 2628 N N . VAL B 1 106 ? 16.497 -47.442 4.440 1.00 39.00 132 VAL B N 1
ATOM 2629 C CA . VAL B 1 106 ? 17.041 -48.788 4.571 1.00 38.63 132 VAL B CA 1
ATOM 2630 C C . VAL B 1 106 ? 17.174 -49.181 6.042 1.00 37.58 132 VAL B C 1
ATOM 2631 O O . VAL B 1 106 ? 17.846 -48.493 6.832 1.00 39.00 132 VAL B O 1
ATOM 2635 N N . ASN B 1 107 ? 16.544 -50.293 6.411 1.00 39.11 133 ASN B N 1
ATOM 2636 C CA . ASN B 1 107 ? 16.512 -50.703 7.808 1.00 35.69 133 ASN B CA 1
ATOM 2637 C C . ASN B 1 107 ? 16.082 -49.506 8.637 1.00 31.19 133 ASN B C 1
ATOM 2638 O O . ASN B 1 107 ? 16.657 -49.211 9.666 1.00 33.71 133 ASN B O 1
ATOM 2643 N N . GLU B 1 108 ? 15.082 -48.808 8.108 1.00 40.07 134 GLU B N 1
ATOM 2644 C CA . GLU B 1 108 ? 14.471 -47.593 8.651 1.00 36.33 134 GLU B CA 1
ATOM 2645 C C . GLU B 1 108 ? 15.265 -46.303 8.572 1.00 34.10 134 GLU B C 1
ATOM 2646 O O . GLU B 1 108 ? 14.716 -45.240 8.889 1.00 33.95 134 GLU B O 1
ATOM 2652 N N . GLU B 1 109 ? 16.526 -46.381 8.145 1.00 26.83 135 GLU B N 1
ATOM 2653 C CA . GLU B 1 109 ? 17.373 -45.182 8.091 1.00 35.12 135 GLU B CA 1
ATOM 2654 C C . GLU B 1 109 ? 17.203 -44.381 6.792 1.00 36.32 135 GLU B C 1
ATOM 2655 O O . GLU B 1 109 ? 17.331 -44.920 5.696 1.00 28.67 135 GLU B O 1
ATOM 2661 N N . HIS B 1 110 ? 16.919 -43.092 6.919 1.00 31.93 136 HIS B N 1
ATOM 2662 C CA . HIS B 1 110 ? 16.817 -42.249 5.746 1.00 31.81 136 HIS B CA 1
ATOM 2663 C C . HIS B 1 110 ? 18.182 -41.691 5.381 1.00 33.85 136 HIS B C 1
ATOM 2664 O O . HIS B 1 110 ? 19.171 -41.914 6.101 1.00 27.19 136 HIS B O 1
ATOM 2671 N N . PHE B 1 111 ? 18.228 -40.980 4.254 1.00 34.75 137 PHE B N 1
ATOM 2672 C CA . PHE B 1 111 ? 19.452 -40.325 3.806 1.00 26.89 137 PHE B CA 1
ATOM 2673 C C . PHE B 1 111 ? 19.133 -38.935 3.351 1.00 27.87 137 PHE B C 1
ATOM 2674 O O . PHE B 1 111 ? 17.988 -38.647 2.967 1.00 30.86 137 PHE B O 1
ATOM 2682 N N . PRO B 1 112 ? 20.149 -38.065 3.370 1.00 29.09 138 PRO B N 1
ATOM 2683 C CA . PRO B 1 112 ? 19.966 -36.657 2.998 1.00 33.63 138 PRO B CA 1
ATOM 2684 C C . PRO B 1 112 ? 19.469 -36.500 1.562 1.00 36.93 138 PRO B C 1
ATOM 2685 O O . PRO B 1 112 ? 18.744 -35.539 1.311 1.00 32.82 138 PRO B O 1
ATOM 2689 N N . MET B 1 113 ? 19.834 -37.414 0.652 1.00 33.39 139 MET B N 1
ATOM 2690 C CA . MET B 1 113 ? 19.451 -37.267 -0.756 1.00 33.14 139 MET B CA 1
ATOM 2691 C C . MET B 1 113 ? 19.272 -38.569 -1.511 1.00 31.16 139 MET B C 1
ATOM 2692 O O . MET B 1 113 ? 19.954 -39.554 -1.231 1.00 33.56 139 MET B O 1
ATOM 2697 N N . GLU B 1 114 ? 18.386 -38.549 -2.505 1.00 33.40 140 GLU B N 1
ATOM 2698 C CA . GLU B 1 114 ? 18.194 -39.689 -3.400 1.00 35.12 140 GLU B CA 1
ATOM 2699 C C . GLU B 1 114 ? 18.120 -39.228 -4.859 1.00 31.58 140 GLU B C 1
ATOM 2700 O O . GLU B 1 114 ? 17.467 -38.223 -5.138 1.00 30.12 140 GLU B O 1
ATOM 2706 N N . VAL B 1 115 ? 18.804 -39.934 -5.773 1.00 35.97 141 VAL B N 1
ATOM 2707 C CA . VAL B 1 115 ? 18.654 -39.707 -7.235 1.00 34.36 141 VAL B CA 1
ATOM 2708 C C . VAL B 1 115 ? 17.844 -40.778 -7.935 1.00 36.01 141 VAL B C 1
ATOM 2709 O O . VAL B 1 115 ? 18.017 -41.977 -7.687 1.00 36.66 141 VAL B O 1
ATOM 2713 N N . HIS B 1 116 ? 17.016 -40.337 -8.866 1.00 25.17 142 HIS B N 1
ATOM 2714 C CA . HIS B 1 116 ? 16.182 -41.231 -9.626 1.00 29.62 142 HIS B CA 1
ATOM 2715 C C . HIS B 1 116 ? 16.482 -41.087 -11.105 1.00 40.38 142 HIS B C 1
ATOM 2716 O O . HIS B 1 116 ? 16.295 -40.016 -11.692 1.00 30.70 142 HIS B O 1
ATOM 2723 N N . PHE B 1 117 ? 16.963 -42.169 -11.702 1.00 42.05 143 PHE B N 1
ATOM 2724 C CA . PHE B 1 117 ? 17.115 -42.229 -13.146 1.00 33.74 143 PHE B CA 1
ATOM 2725 C C . PHE B 1 117 ? 15.910 -42.973 -13.656 1.00 36.20 143 PHE B C 1
ATOM 2726 O O . PHE B 1 117 ? 15.695 -44.138 -13.305 1.00 35.91 143 PHE B O 1
ATOM 2734 N N . VAL B 1 118 ? 15.127 -42.291 -14.480 1.00 36.41 144 VAL B N 1
ATOM 2735 C CA . VAL B 1 118 ? 13.883 -42.841 -15.010 1.00 41.29 144 VAL B CA 1
ATOM 2736 C C . VAL B 1 118 ? 13.974 -43.326 -16.472 1.00 43.24 144 VAL B C 1
ATOM 2737 O O . VAL B 1 118 ? 14.322 -42.568 -17.391 1.00 41.68 144 VAL B O 1
ATOM 2741 N N . PHE B 1 119 ? 13.646 -44.598 -16.673 1.00 44.99 145 PHE B N 1
ATOM 2742 C CA . PHE B 1 119 ? 13.723 -45.232 -17.983 1.00 37.96 145 PHE B CA 1
ATOM 2743 C C . PHE B 1 119 ? 12.353 -45.755 -18.406 1.00 45.49 145 PHE B C 1
ATOM 2744 O O . PHE B 1 119 ? 11.518 -46.117 -17.561 1.00 46.88 145 PHE B O 1
ATOM 2752 N N . GLN B 1 120 ? 12.135 -45.824 -19.716 1.00 51.11 146 GLN B N 1
ATOM 2753 C CA . GLN B 1 120 ? 10.868 -46.302 -20.253 1.00 46.73 146 GLN B CA 1
ATOM 2754 C C . GLN B 1 120 ? 11.050 -47.176 -21.469 1.00 51.99 146 GLN B C 1
ATOM 2755 O O . GLN B 1 120 ? 12.101 -47.144 -22.135 1.00 45.52 146 GLN B O 1
ATOM 2761 N N . THR B 1 121 ? 10.009 -47.951 -21.763 1.00 52.29 147 THR B N 1
ATOM 2762 C CA . THR B 1 121 ? 9.898 -48.637 -23.053 1.00 52.32 147 THR B CA 1
ATOM 2763 C C . THR B 1 121 ? 8.811 -48.001 -23.922 1.00 54.37 147 THR B C 1
ATOM 2764 O O . THR B 1 121 ? 8.083 -47.106 -23.483 1.00 51.97 147 THR B O 1
ATOM 2768 N N . ALA B 1 122 ? 8.691 -48.490 -25.150 1.00 51.80 148 ALA B N 1
ATOM 2769 C CA . ALA B 1 122 ? 7.637 -48.020 -26.046 1.00 63.23 148 ALA B CA 1
ATOM 2770 C C . ALA B 1 122 ? 6.261 -48.410 -25.514 1.00 54.30 148 ALA B C 1
ATOM 2771 O O . ALA B 1 122 ? 5.259 -47.758 -25.818 1.00 64.35 148 ALA B O 1
ATOM 2773 N N . ALA B 1 123 ? 6.220 -49.469 -24.713 1.00 42.99 149 ALA B N 1
ATOM 2774 C CA . ALA B 1 123 ? 5.000 -49.832 -23.984 1.00 51.32 149 ALA B CA 1
ATOM 2775 C C . ALA B 1 123 ? 4.755 -48.938 -22.767 1.00 61.62 149 ALA B C 1
ATOM 2776 O O . ALA B 1 123 ? 3.850 -49.220 -21.971 1.00 59.47 149 ALA B O 1
ATOM 2778 N N . LYS B 1 124 ? 5.559 -47.883 -22.605 1.00 49.08 150 LYS B N 1
ATOM 2779 C CA . LYS B 1 124 ? 5.430 -47.023 -21.426 1.00 59.72 150 LYS B CA 1
ATOM 2780 C C . LYS B 1 124 ? 5.466 -47.807 -20.091 1.00 57.53 150 LYS B C 1
ATOM 2781 O O . LYS B 1 124 ? 4.859 -47.423 -19.101 1.00 54.21 150 LYS B O 1
ATOM 2787 N N . GLU B 1 125 ? 6.169 -48.932 -20.093 1.00 58.16 151 GLU B N 1
ATOM 2788 C CA . GLU B 1 125 ? 6.532 -49.615 -18.869 1.00 42.76 151 GLU B CA 1
ATOM 2789 C C . GLU B 1 125 ? 7.720 -48.834 -18.354 1.00 50.44 151 GLU B C 1
ATOM 2790 O O . GLU B 1 125 ? 8.565 -48.381 -19.134 1.00 49.61 151 GLU B O 1
ATOM 2796 N N . THR B 1 126 ? 7.799 -48.681 -17.040 1.00 63.03 152 THR B N 1
ATOM 2797 C CA . THR B 1 126 ? 8.855 -47.881 -16.431 1.00 48.05 152 THR B CA 1
ATOM 2798 C C . THR B 1 126 ? 9.782 -48.717 -15.572 1.00 44.35 152 THR B C 1
ATOM 2799 O O . THR B 1 126 ? 9.368 -49.734 -15.016 1.00 45.21 152 THR B O 1
ATOM 2803 N N . ALA B 1 127 ? 11.036 -48.279 -15.492 1.00 37.53 153 ALA B N 1
ATOM 2804 C CA . ALA B 1 127 ? 12.005 -48.810 -14.541 1.00 36.16 153 ALA B CA 1
ATOM 2805 C C . ALA B 1 127 ? 12.824 -47.653 -13.970 1.00 39.01 153 ALA B C 1
ATOM 2806 O O . ALA B 1 127 ? 13.061 -46.669 -14.669 1.00 32.75 153 ALA B O 1
ATOM 2808 N N . VAL B 1 128 ? 13.243 -47.759 -12.705 1.00 36.14 154 VAL B N 1
ATOM 2809 C CA . VAL B 1 128 ? 14.097 -46.731 -12.103 1.00 29.73 154 VAL B CA 1
ATOM 2810 C C . VAL B 1 128 ? 15.429 -47.275 -11.602 1.00 34.99 154 VAL B C 1
ATOM 2811 O O . VAL B 1 128 ? 15.520 -48.406 -11.089 1.00 37.33 154 VAL B O 1
ATOM 2815 N N . VAL B 1 129 ? 16.464 -46.461 -11.746 1.00 27.48 155 VAL B N 1
ATOM 2816 C CA . VAL B 1 129 ? 17.698 -46.729 -11.047 1.00 32.70 155 VAL B CA 1
ATOM 2817 C C . VAL B 1 129 ? 17.905 -45.581 -10.089 1.00 35.86 155 VAL B C 1
ATOM 2818 O O . VAL B 1 129 ? 17.938 -44.410 -10.502 1.00 31.85 155 VAL B O 1
ATOM 2822 N N . GLY B 1 130 ? 18.010 -45.920 -8.806 1.00 36.46 156 GLY B N 1
ATOM 2823 C CA . GLY B 1 130 ? 18.182 -44.925 -7.770 1.00 28.30 156 GLY B CA 1
ATOM 2824 C C . GLY B 1 130 ? 19.516 -45.043 -7.077 1.00 29.27 156 GLY B C 1
ATOM 2825 O O . GLY B 1 130 ? 20.111 -46.127 -7.018 1.00 34.57 156 GLY B O 1
ATOM 2826 N N . PHE B 1 131 ? 19.994 -43.923 -6.547 1.00 31.86 157 PHE B N 1
ATOM 2827 C CA . PHE B 1 131 ? 21.156 -43.960 -5.663 1.00 33.28 157 PHE B CA 1
ATOM 2828 C C . PHE B 1 131 ? 20.913 -43.175 -4.403 1.00 36.04 157 PHE B C 1
ATOM 2829 O O . PHE B 1 131 ? 20.243 -42.131 -4.417 1.00 38.78 157 PHE B O 1
ATOM 2837 N N . PHE B 1 132 ? 21.471 -43.673 -3.309 1.00 34.31 158 PHE B N 1
ATOM 2838 C CA . PHE B 1 132 ? 21.374 -42.968 -2.043 1.00 34.38 158 PHE B CA 1
ATOM 2839 C C . PHE B 1 132 ? 22.610 -42.121 -1.851 1.00 34.99 158 PHE B C 1
ATOM 2840 O O . PHE B 1 132 ? 23.698 -42.524 -2.260 1.00 34.44 158 PHE B O 1
ATOM 2848 N N . PHE B 1 133 ? 22.443 -40.957 -1.228 1.00 30.64 159 PHE B N 1
ATOM 2849 C CA . PHE B 1 133 ? 23.577 -40.116 -0.883 1.00 32.10 159 PHE B CA 1
ATOM 2850 C C . PHE B 1 133 ? 23.840 -40.131 0.610 1.00 38.25 159 PHE B C 1
ATOM 2851 O O . PHE B 1 133 ? 22.902 -40.123 1.408 1.00 43.88 159 PHE B O 1
ATOM 2859 N N . GLN B 1 134 ? 25.108 -40.120 1.001 1.00 35.91 160 GLN B N 1
ATOM 2860 C CA . GLN B 1 134 ? 25.439 -39.955 2.414 1.00 37.70 160 GLN B CA 1
ATOM 2861 C C . GLN B 1 134 ? 26.522 -38.908 2.615 1.00 39.01 160 GLN B C 1
ATOM 2862 O O . GLN B 1 134 ? 27.558 -38.972 1.965 1.00 40.91 160 GLN B O 1
ATOM 2868 N N . LEU B 1 135 ? 26.296 -37.956 3.520 1.00 41.12 161 LEU B N 1
ATOM 2869 C CA . LEU B 1 135 ? 27.271 -36.894 3.732 1.00 36.09 161 LEU B CA 1
ATOM 2870 C C . LEU B 1 135 ? 28.640 -37.473 4.003 1.00 43.23 161 LEU B C 1
ATOM 2871 O O . LEU B 1 135 ? 28.785 -38.349 4.863 1.00 39.55 161 LEU B O 1
ATOM 2876 N N . SER B 1 136 ? 29.640 -36.985 3.269 1.00 46.78 162 SER B N 1
ATOM 2877 C CA . SER B 1 136 ? 31.013 -37.443 3.448 1.00 51.64 162 SER B CA 1
ATOM 2878 C C . SER B 1 136 ? 31.727 -36.638 4.514 1.00 48.17 162 SER B C 1
ATOM 2879 O O . SER B 1 136 ? 31.821 -35.405 4.424 1.00 40.52 162 SER B O 1
ATOM 2882 N N . GLU B 1 137 ? 32.244 -37.354 5.509 1.00 51.34 163 GLU B N 1
ATOM 2883 C CA . GLU B 1 137 ? 33.005 -36.742 6.582 1.00 59.03 163 GLU B CA 1
ATOM 2884 C C . GLU B 1 137 ? 34.188 -35.942 6.037 1.00 63.51 163 GLU B C 1
ATOM 2885 O O . GLU B 1 137 ? 34.452 -34.818 6.472 1.00 54.29 163 GLU B O 1
ATOM 2891 N N . VAL B 1 138 ? 34.876 -36.535 5.064 1.00 62.65 164 VAL B N 1
ATOM 2892 C CA . VAL B 1 138 ? 36.145 -36.028 4.544 1.00 54.36 164 VAL B CA 1
ATOM 2893 C C . VAL B 1 138 ? 36.050 -35.078 3.347 1.00 53.45 164 VAL B C 1
ATOM 2894 O O . VAL B 1 138 ? 37.070 -34.724 2.761 1.00 50.79 164 VAL B O 1
ATOM 2898 N N . GLY B 1 139 ? 34.834 -34.665 2.997 1.00 56.07 165 GLY B N 1
ATOM 2899 C CA . GLY B 1 139 ? 34.626 -33.731 1.901 1.00 53.45 165 GLY B CA 1
ATOM 2900 C C . GLY B 1 139 ? 34.569 -34.346 0.506 1.00 52.79 165 GLY B C 1
ATOM 2901 O O . GLY B 1 139 ? 34.571 -33.619 -0.484 1.00 44.52 165 GLY B O 1
ATOM 2902 N N . ASP B 1 140 ? 34.508 -35.675 0.432 1.00 52.65 166 ASP B N 1
ATOM 2903 C CA . ASP B 1 140 ? 34.457 -36.405 -0.834 1.00 43.75 166 ASP B CA 1
ATOM 2904 C C . ASP B 1 140 ? 33.208 -36.166 -1.686 1.00 42.49 166 ASP B C 1
ATOM 2905 O O . ASP B 1 140 ? 32.125 -35.914 -1.171 1.00 44.64 166 ASP B O 1
ATOM 2910 N N . SER B 1 141 ? 33.355 -36.277 -3.000 1.00 48.48 167 SER B N 1
ATOM 2911 C CA . SER B 1 141 ? 32.237 -35.981 -3.886 1.00 46.55 167 SER B CA 1
ATOM 2912 C C . SER B 1 141 ? 32.189 -36.880 -5.092 1.00 45.23 167 SER B C 1
ATOM 2913 O O . SER B 1 141 ? 33.140 -37.595 -5.387 1.00 57.02 167 SER B O 1
ATOM 2916 N N . VAL B 1 142 ? 31.055 -36.840 -5.779 1.00 45.30 168 VAL B N 1
ATOM 2917 C CA . VAL B 1 142 ? 30.924 -37.467 -7.085 1.00 38.64 168 VAL B CA 1
ATOM 2918 C C . VAL B 1 142 ? 31.011 -36.399 -8.210 1.00 45.36 168 VAL B C 1
ATOM 2919 O O . VAL B 1 142 ? 30.064 -35.632 -8.463 1.00 33.48 168 VAL B O 1
ATOM 2923 N N . PRO B 1 143 ? 32.166 -36.347 -8.888 1.00 44.77 169 PRO B N 1
ATOM 2924 C CA . PRO B 1 143 ? 32.402 -35.326 -9.906 1.00 39.65 169 PRO B CA 1
ATOM 2925 C C . PRO B 1 143 ? 31.213 -35.213 -10.846 1.00 39.23 169 PRO B C 1
ATOM 2926 O O . PRO B 1 143 ? 30.828 -34.092 -11.225 1.00 36.95 169 PRO B O 1
ATOM 2930 N N . LEU B 1 144 ? 30.630 -36.352 -11.218 1.00 33.26 170 LEU B N 1
ATOM 2931 C CA . LEU B 1 144 ? 29.461 -36.321 -12.089 1.00 29.68 170 LEU B CA 1
ATOM 2932 C C . LEU B 1 144 ? 28.434 -35.340 -11.559 1.00 34.73 170 LEU B C 1
ATOM 2933 O O . LEU B 1 144 ? 28.047 -34.383 -12.225 1.00 28.80 170 LEU B O 1
ATOM 2938 N N . PHE B 1 145 ? 28.028 -35.562 -10.318 1.00 42.66 171 PHE B N 1
ATOM 2939 C CA . PHE B 1 145 ? 26.989 -34.751 -9.682 1.00 37.86 171 PHE B CA 1
ATOM 2940 C C . PHE B 1 145 ? 27.461 -33.348 -9.316 1.00 33.32 171 PHE B C 1
ATOM 2941 O O . PHE B 1 145 ? 26.668 -32.401 -9.240 1.00 31.17 171 PHE B O 1
ATOM 2949 N N . ASP B 1 146 ? 28.760 -33.206 -9.110 1.00 35.93 172 ASP B N 1
ATOM 2950 C CA . ASP B 1 146 ? 29.307 -31.871 -8.952 1.00 38.76 172 ASP B CA 1
ATOM 2951 C C . ASP B 1 146 ? 28.967 -31.154 -10.246 1.00 39.54 172 ASP B C 1
ATOM 2952 O O . ASP B 1 146 ? 28.404 -30.045 -10.239 1.00 37.17 172 ASP B O 1
ATOM 2957 N N . SER B 1 147 ? 29.272 -31.825 -11.358 1.00 42.66 173 SER B N 1
ATOM 2958 C CA . SER B 1 147 ? 29.040 -31.256 -12.675 1.00 39.32 173 SER B CA 1
ATOM 2959 C C . SER B 1 147 ? 27.565 -30.910 -12.824 1.00 36.20 173 SER B C 1
ATOM 2960 O O . SER B 1 147 ? 27.221 -29.815 -13.258 1.00 42.33 173 SER B O 1
ATOM 2963 N N . VAL B 1 148 ? 26.692 -31.820 -12.422 1.00 34.05 174 VAL B N 1
ATOM 2964 C CA . VAL B 1 148 ? 25.262 -31.522 -12.454 1.00 39.23 174 VAL B CA 1
ATOM 2965 C C . VAL B 1 148 ? 24.876 -30.310 -11.586 1.00 41.70 174 VAL B C 1
ATOM 2966 O O . VAL B 1 148 ? 24.083 -29.453 -11.998 1.00 41.01 174 VAL B O 1
ATOM 2970 N N . PHE B 1 149 ? 25.417 -30.242 -10.377 1.00 34.70 175 PHE B N 1
ATOM 2971 C CA . PHE B 1 149 ? 24.961 -29.221 -9.436 1.00 41.73 175 PHE B CA 1
ATOM 2972 C C . PHE B 1 149 ? 25.580 -27.845 -9.689 1.00 46.66 175 PHE B C 1
ATOM 2973 O O . PHE B 1 149 ? 25.021 -26.830 -9.270 1.00 41.88 175 PHE B O 1
ATOM 2981 N N . ALA B 1 150 ? 26.723 -27.822 -10.378 1.00 44.99 176 ALA B N 1
ATOM 2982 C CA . ALA B 1 150 ? 27.434 -26.578 -10.704 1.00 37.49 176 ALA B CA 1
ATOM 2983 C C . ALA B 1 150 ? 26.570 -25.338 -10.999 1.00 41.39 176 ALA B C 1
ATOM 2984 O O . ALA B 1 150 ? 26.804 -24.290 -10.421 1.00 44.17 176 ALA B O 1
ATOM 2986 N N . PRO B 1 151 ? 25.579 -25.453 -11.907 1.00 42.93 177 PRO B N 1
ATOM 2987 C CA . PRO B 1 151 ? 24.809 -24.305 -12.405 1.00 40.75 177 PRO B CA 1
ATOM 2988 C C . PRO B 1 151 ? 23.601 -23.915 -11.563 1.00 52.34 177 PRO B C 1
ATOM 2989 O O . PRO B 1 151 ? 22.837 -23.067 -12.019 1.00 48.64 177 PRO B O 1
ATOM 2993 N N . ILE B 1 152 ? 23.399 -24.523 -10.400 1.00 46.75 178 ILE B N 1
ATOM 2994 C CA . ILE B 1 152 ? 22.165 -24.306 -9.662 1.00 45.70 178 ILE B CA 1
ATOM 2995 C C . ILE B 1 152 ? 21.883 -22.823 -9.428 1.00 50.08 178 ILE B C 1
ATOM 2996 O O . ILE B 1 152 ? 20.717 -22.405 -9.320 1.00 44.65 178 ILE B O 1
ATOM 3001 N N . ASP B 1 153 ? 22.948 -22.025 -9.360 1.00 46.85 179 ASP B N 1
ATOM 3002 C CA . ASP B 1 153 ? 22.789 -20.606 -9.048 1.00 54.67 179 ASP B CA 1
ATOM 3003 C C . ASP B 1 153 ? 21.975 -19.880 -10.127 1.00 54.55 179 ASP B C 1
ATOM 3004 O O . ASP B 1 153 ? 21.548 -18.738 -9.950 1.00 58.70 179 ASP B O 1
ATOM 3009 N N . ASN B 1 154 ? 21.729 -20.567 -11.232 1.00 45.18 180 ASN B N 1
ATOM 3010 C CA . ASN B 1 154 ? 21.091 -19.937 -12.375 1.00 51.34 180 ASN B CA 1
ATOM 3011 C C . ASN B 1 154 ? 19.601 -20.180 -12.379 1.00 49.15 180 ASN B C 1
ATOM 3012 O O . ASN B 1 154 ? 18.859 -19.539 -13.126 1.00 45.87 180 ASN B O 1
ATOM 3017 N N . ILE B 1 155 ? 19.150 -21.103 -11.545 1.00 49.63 181 ILE B N 1
ATOM 3018 C CA . ILE B 1 155 ? 17.738 -21.461 -11.583 1.00 56.89 181 ILE B CA 1
ATOM 3019 C C . ILE B 1 155 ? 17.003 -21.400 -10.243 1.00 54.80 181 ILE B C 1
ATOM 3020 O O . ILE B 1 155 ? 16.393 -22.385 -9.833 1.00 60.60 181 ILE B O 1
ATOM 3025 N N . PRO B 1 156 ? 17.032 -20.235 -9.573 1.00 57.07 182 PRO B N 1
ATOM 3026 C CA . PRO B 1 156 ? 16.409 -20.069 -8.255 1.00 48.81 182 PRO B CA 1
ATOM 3027 C C . PRO B 1 156 ? 14.899 -20.151 -8.314 1.00 52.06 182 PRO B C 1
ATOM 3028 O O . PRO B 1 156 ? 14.284 -20.686 -7.384 1.00 59.75 182 PRO B O 1
ATOM 3032 N N . ASP B 1 157 ? 14.308 -19.636 -9.388 1.00 56.50 183 ASP B N 1
ATOM 3033 C CA . ASP B 1 157 ? 12.858 -19.718 -9.549 1.00 55.62 183 ASP B CA 1
ATOM 3034 C C . ASP B 1 157 ? 12.397 -21.062 -10.091 1.00 56.39 183 ASP B C 1
ATOM 3035 O O . ASP B 1 157 ? 13.093 -21.715 -10.886 1.00 52.06 183 ASP B O 1
ATOM 3040 N N . ALA B 1 158 ? 11.209 -21.469 -9.659 1.00 52.84 184 ALA B N 1
ATOM 3041 C CA . ALA B 1 158 ? 10.541 -22.607 -10.265 1.00 46.33 184 ALA B CA 1
ATOM 3042 C C . ALA B 1 158 ? 10.274 -22.254 -11.712 1.00 52.20 184 ALA B C 1
ATOM 3043 O O . ALA B 1 158 ? 10.041 -21.089 -12.036 1.00 63.11 184 ALA B O 1
ATOM 3045 N N . GLY B 1 159 ? 10.307 -23.251 -12.585 1.00 56.34 185 GLY B N 1
ATOM 3046 C CA . GLY B 1 159 ? 9.965 -23.049 -13.983 1.00 58.35 185 GLY B CA 1
ATOM 3047 C C . GLY B 1 159 ? 11.077 -22.486 -14.850 1.00 58.02 185 GLY B C 1
ATOM 3048 O O . GLY B 1 159 ? 10.892 -22.293 -16.058 1.00 64.30 185 GLY B O 1
ATOM 3049 N N . THR B 1 160 ? 12.226 -22.207 -14.246 1.00 46.24 186 THR B N 1
ATOM 3050 C CA . THR B 1 160 ? 13.381 -21.770 -15.027 1.00 51.90 186 THR B CA 1
ATOM 3051 C C . THR B 1 160 ? 14.321 -22.955 -15.283 1.00 46.68 186 THR B C 1
ATOM 3052 O O . THR B 1 160 ? 14.246 -23.972 -14.594 1.00 48.77 186 THR B O 1
ATOM 3056 N N . SER B 1 161 ? 15.181 -22.830 -16.290 1.00 52.00 187 SER B N 1
ATOM 3057 C CA . SER B 1 161 ? 16.084 -23.918 -16.668 1.00 49.32 187 SER B CA 1
ATOM 3058 C C . SER B 1 161 ? 17.465 -23.377 -16.972 1.00 42.36 187 SER B C 1
ATOM 3059 O O . SER B 1 161 ? 17.652 -22.168 -17.081 1.00 46.77 187 SER B O 1
ATOM 3062 N N . THR B 1 162 ? 18.423 -24.282 -17.120 1.00 35.35 188 THR B N 1
ATOM 3063 C CA . THR B 1 162 ? 19.800 -23.922 -17.434 1.00 38.45 188 THR B CA 1
ATOM 3064 C C . THR B 1 162 ? 20.484 -25.156 -18.008 1.00 39.97 188 THR B C 1
ATOM 3065 O O . THR B 1 162 ? 19.813 -26.121 -18.384 1.00 36.52 188 THR B O 1
ATOM 3069 N N . THR B 1 163 ? 21.812 -25.135 -18.069 1.00 38.07 189 THR B N 1
ATOM 3070 C CA . THR B 1 163 ? 22.538 -26.198 -18.736 1.00 40.70 189 THR B CA 1
ATOM 3071 C C . THR B 1 163 ? 23.741 -26.635 -17.942 1.00 35.12 189 THR B C 1
ATOM 3072 O O . THR B 1 163 ? 24.588 -25.820 -17.576 1.00 32.22 189 THR B O 1
ATOM 3076 N N . THR B 1 164 ? 23.830 -27.938 -17.720 1.00 34.97 190 THR B N 1
ATOM 3077 C CA . THR B 1 164 ? 24.959 -28.511 -17.001 1.00 41.37 190 THR B CA 1
ATOM 3078 C C . THR B 1 164 ? 26.238 -28.541 -17.829 1.00 48.29 190 THR B C 1
ATOM 3079 O O . THR B 1 164 ? 26.260 -28.167 -19.010 1.00 43.69 190 THR B O 1
ATOM 3083 N N . GLY B 1 165 ? 27.313 -28.992 -17.194 1.00 48.34 191 GLY B N 1
ATOM 3084 C CA . GLY B 1 165 ? 28.551 -29.187 -17.913 1.00 53.08 191 GLY B CA 1
ATOM 3085 C C . GLY B 1 165 ? 28.484 -30.519 -18.631 1.00 53.39 191 GLY B C 1
ATOM 3086 O O . GLY B 1 165 ? 27.421 -31.130 -18.763 1.00 44.47 191 GLY B O 1
ATOM 3087 N N . GLN B 1 166 ? 29.628 -30.977 -19.109 1.00 50.23 192 GLN B N 1
ATOM 3088 C CA . GLN B 1 166 ? 29.690 -32.306 -19.654 1.00 41.62 192 GLN B CA 1
ATOM 3089 C C . GLN B 1 166 ? 29.465 -33.333 -18.547 1.00 44.82 192 GLN B C 1
ATOM 3090 O O . GLN B 1 166 ? 30.073 -33.274 -17.471 1.00 44.92 192 GLN B O 1
ATOM 3096 N N . LEU B 1 167 ? 28.577 -34.276 -18.826 1.00 45.72 193 LEU B N 1
ATOM 3097 C CA . LEU B 1 167 ? 28.212 -35.297 -17.855 1.00 47.23 193 LEU B CA 1
ATOM 3098 C C . LEU B 1 167 ? 28.888 -36.634 -18.174 1.00 39.63 193 LEU B C 1
ATOM 3099 O O . LEU B 1 167 ? 28.539 -37.295 -19.142 1.00 42.30 193 LEU B O 1
ATOM 3104 N N . ASP B 1 168 ? 29.858 -37.015 -17.352 1.00 34.95 194 ASP B N 1
ATOM 3105 C CA . ASP B 1 168 ? 30.611 -38.243 -17.549 1.00 36.64 194 ASP B CA 1
ATOM 3106 C C . ASP B 1 168 ? 30.258 -39.220 -16.417 1.00 42.57 194 ASP B C 1
ATOM 3107 O O . ASP B 1 168 ? 30.636 -39.003 -15.250 1.00 46.34 194 ASP B O 1
ATOM 3112 N N . PHE B 1 169 ? 29.531 -40.281 -16.782 1.00 32.43 195 PHE B N 1
ATOM 3113 C CA . PHE B 1 169 ? 29.007 -41.273 -15.856 1.00 27.85 195 PHE B CA 1
ATOM 3114 C C . PHE B 1 169 ? 29.950 -42.448 -15.582 1.00 38.47 195 PHE B C 1
ATOM 3115 O O . PHE B 1 169 ? 29.531 -43.483 -15.053 1.00 37.84 195 PHE B O 1
ATOM 3123 N N . GLY B 1 170 ? 31.219 -42.294 -15.933 1.00 32.77 196 GLY B N 1
ATOM 3124 C CA . GLY B 1 170 ? 32.176 -43.362 -15.719 1.00 32.11 196 GLY B CA 1
ATOM 3125 C C . GLY B 1 170 ? 32.159 -43.862 -14.290 1.00 42.62 196 GLY B C 1
ATOM 3126 O O . GLY B 1 170 ? 32.083 -45.066 -14.035 1.00 47.56 196 GLY B O 1
ATOM 3127 N N . GLY B 1 171 ? 32.214 -42.930 -13.350 1.00 40.20 197 GLY B N 1
ATOM 3128 C CA . GLY B 1 171 ? 32.292 -43.296 -11.950 1.00 38.60 197 GLY B CA 1
ATOM 3129 C C . GLY B 1 171 ? 30.998 -43.908 -11.463 1.00 38.66 197 GLY B C 1
ATOM 3130 O O . GLY B 1 171 ? 30.994 -44.985 -10.875 1.00 39.22 197 GLY B O 1
ATOM 3131 N N . LEU B 1 172 ? 29.895 -43.213 -11.720 1.00 39.55 198 LEU B N 1
ATOM 3132 C CA . LEU B 1 172 ? 28.577 -43.659 -11.274 1.00 33.01 198 LEU B CA 1
ATOM 3133 C C . LEU B 1 172 ? 28.406 -45.097 -11.735 1.00 44.33 198 LEU B C 1
ATOM 3134 O O . LEU B 1 172 ? 28.128 -46.010 -10.930 1.00 29.75 198 LEU B O 1
ATOM 3139 N N . LEU B 1 173 ? 28.582 -45.265 -13.052 1.00 42.89 199 LEU B N 1
ATOM 3140 C CA . LEU B 1 173 ? 28.459 -46.546 -13.720 1.00 39.43 199 LEU B CA 1
ATOM 3141 C C . LEU B 1 173 ? 29.105 -47.630 -12.874 1.00 40.08 199 LEU B C 1
ATOM 3142 O O . LEU B 1 173 ? 28.447 -48.578 -12.453 1.00 42.67 199 LEU B O 1
ATOM 3147 N N . ASP B 1 174 ? 30.392 -47.525 -12.605 1.00 26.59 200 ASP B N 1
ATOM 3148 C CA . ASP B 1 174 ? 30.991 -48.749 -12.144 1.00 45.83 200 ASP B CA 1
ATOM 3149 C C . ASP B 1 174 ? 30.879 -48.876 -10.642 1.00 50.69 200 ASP B C 1
ATOM 3150 O O . ASP B 1 174 ? 31.153 -49.933 -10.073 1.00 49.35 200 ASP B O 1
ATOM 3155 N N . HIS B 1 175 ? 30.422 -47.800 -10.014 1.00 45.36 201 HIS B N 1
ATOM 3156 C CA . HIS B 1 175 ? 29.887 -47.900 -8.671 1.00 39.85 201 HIS B CA 1
ATOM 3157 C C . HIS B 1 175 ? 28.674 -48.823 -8.725 1.00 41.06 201 HIS B C 1
ATOM 3158 O O . HIS B 1 175 ? 28.607 -49.825 -8.018 1.00 46.22 201 HIS B O 1
ATOM 3165 N N . PHE B 1 176 ? 27.721 -48.486 -9.586 1.00 39.86 202 PHE B N 1
ATOM 3166 C CA . PHE B 1 176 ? 26.534 -49.303 -9.741 1.00 39.68 202 PHE B CA 1
ATOM 3167 C C . PHE B 1 176 ? 26.913 -50.747 -10.012 1.00 38.57 202 PHE B C 1
ATOM 3168 O O . PHE B 1 176 ? 26.224 -51.677 -9.605 1.00 43.42 202 PHE B O 1
ATOM 3176 N N . ASN B 1 177 ? 28.020 -50.950 -10.699 1.00 41.12 203 ASN B N 1
ATOM 3177 C CA . ASN B 1 177 ? 28.371 -52.303 -11.094 1.00 47.15 203 ASN B CA 1
ATOM 3178 C C . ASN B 1 177 ? 29.101 -53.056 -10.013 1.00 51.96 203 ASN B C 1
ATOM 3179 O O . ASN B 1 177 ? 29.028 -54.280 -9.944 1.00 53.80 203 ASN B O 1
ATOM 3184 N N . ARG B 1 178 ? 29.803 -52.316 -9.165 1.00 50.46 204 ARG B N 1
ATOM 3185 C CA . ARG B 1 178 ? 30.536 -52.929 -8.059 1.00 55.44 204 ARG B CA 1
ATOM 3186 C C . ARG B 1 178 ? 29.691 -53.217 -6.804 1.00 43.46 204 ARG B C 1
ATOM 3187 O O . ARG B 1 178 ? 30.197 -53.759 -5.846 1.00 47.71 204 ARG B O 1
ATOM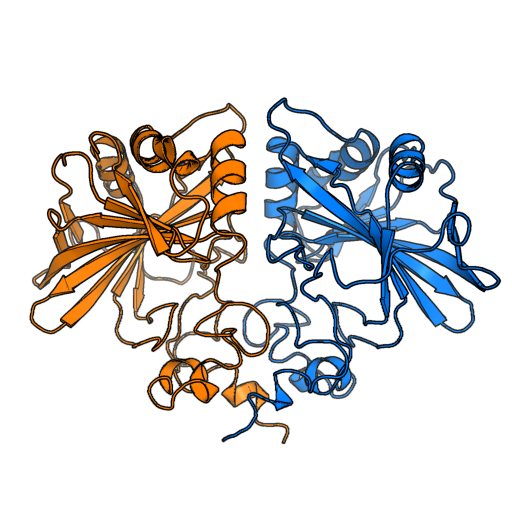 3195 N N . HIS B 1 179 ? 28.410 -52.875 -6.819 1.00 41.53 205 HIS B N 1
ATOM 3196 C CA . HIS B 1 179 ? 27.580 -53.068 -5.644 1.00 42.84 205 HIS B CA 1
ATOM 3197 C C . HIS B 1 179 ? 26.259 -53.759 -5.905 1.00 41.73 205 HIS B C 1
ATOM 3198 O O . HIS B 1 179 ? 25.790 -53.827 -7.032 1.00 54.35 205 HIS B O 1
ATOM 3205 N N . GLY B 1 180 ? 25.653 -54.244 -4.832 1.00 36.19 206 GLY B N 1
ATOM 3206 C CA . GLY B 1 180 ? 24.367 -54.903 -4.900 1.00 28.63 206 GLY B CA 1
ATOM 3207 C C . GLY B 1 180 ? 23.284 -53.948 -5.361 1.00 36.70 206 GLY B C 1
ATOM 3208 O O . GLY B 1 180 ? 23.486 -52.735 -5.442 1.00 38.36 206 GLY B O 1
ATOM 3209 N N . VAL B 1 181 ? 22.124 -54.504 -5.679 1.00 33.32 207 VAL B N 1
ATOM 3210 C CA . VAL B 1 181 ? 21.030 -53.700 -6.155 1.00 38.26 207 VAL B CA 1
ATOM 3211 C C . VAL B 1 181 ? 19.728 -54.209 -5.558 1.00 37.35 207 VAL B C 1
ATOM 3212 O O . VAL B 1 181 ? 19.228 -55.264 -5.927 1.00 44.64 207 VAL B O 1
ATOM 3216 N N . TYR B 1 182 ? 19.201 -53.449 -4.609 1.00 39.30 208 TYR B N 1
ATOM 3217 C CA . TYR B 1 182 ? 17.914 -53.748 -4.009 1.00 44.54 208 TYR B CA 1
ATOM 3218 C C . TYR B 1 182 ? 16.928 -53.687 -5.133 1.00 33.24 208 TYR B C 1
ATOM 3219 O O . TYR B 1 182 ? 16.977 -52.770 -5.941 1.00 46.45 208 TYR B O 1
ATOM 3228 N N . GLN B 1 183 ? 16.042 -54.668 -5.200 1.00 38.26 209 GLN B N 1
ATOM 3229 C CA . GLN B 1 183 ? 15.085 -54.743 -6.298 1.00 36.82 209 GLN B CA 1
ATOM 3230 C C . GLN B 1 183 ? 13.682 -55.030 -5.800 1.00 37.59 209 GLN B C 1
ATOM 3231 O O . GLN B 1 183 ? 13.477 -55.890 -4.933 1.00 35.72 209 GLN B O 1
ATOM 3237 N N . TYR B 1 184 ? 12.713 -54.289 -6.325 1.00 33.31 210 TYR B N 1
ATOM 3238 C CA . TYR B 1 184 ? 11.318 -54.580 -6.003 1.00 39.83 210 TYR B CA 1
ATOM 3239 C C . TYR B 1 184 ? 10.402 -53.893 -7.007 1.00 35.90 210 TYR B C 1
ATOM 3240 O O . TYR B 1 184 ? 10.851 -53.067 -7.808 1.00 38.94 210 TYR B O 1
ATOM 3249 N N . THR B 1 185 ? 9.122 -54.240 -6.965 1.00 32.47 211 THR B N 1
ATOM 3250 C CA . THR B 1 185 ? 8.168 -53.717 -7.925 1.00 34.30 211 THR B CA 1
ATOM 3251 C C . THR B 1 185 ? 7.187 -52.829 -7.207 1.00 35.11 211 THR B C 1
ATOM 3252 O O . THR B 1 185 ? 6.396 -53.308 -6.396 1.00 43.65 211 THR B O 1
ATOM 3256 N N . GLY B 1 186 ? 7.227 -51.541 -7.517 1.00 34.26 212 GLY B N 1
ATOM 3257 C CA . GLY B 1 186 ? 6.405 -50.571 -6.830 1.00 35.60 212 GLY B CA 1
ATOM 3258 C C . GLY B 1 186 ? 5.747 -49.570 -7.761 1.00 41.51 212 GLY B C 1
ATOM 3259 O O . GLY B 1 186 ? 5.022 -49.944 -8.687 1.00 43.20 212 GLY B O 1
ATOM 3260 N N . SER B 1 187 ? 5.994 -48.289 -7.520 1.00 34.41 213 SER B N 1
ATOM 3261 C CA . SER B 1 187 ? 5.230 -47.263 -8.194 1.00 37.60 213 SER B CA 1
ATOM 3262 C C . SER B 1 187 ? 6.049 -46.001 -8.411 1.00 35.92 213 SER B C 1
ATOM 3263 O O . SER B 1 187 ? 7.210 -45.917 -8.004 1.00 39.24 213 SER B O 1
ATOM 3266 N N . LEU B 1 188 ? 5.427 -45.019 -9.057 1.00 31.47 214 LEU B N 1
ATOM 3267 C CA . LEU B 1 188 ? 5.961 -43.668 -9.113 1.00 42.89 214 LEU B CA 1
ATOM 3268 C C . LEU B 1 188 ? 5.755 -42.984 -7.775 1.00 43.42 214 LEU B C 1
ATOM 3269 O O . LEU B 1 188 ? 4.711 -43.153 -7.148 1.00 43.56 214 LEU B O 1
ATOM 3274 N N . THR B 1 189 ? 6.728 -42.195 -7.342 1.00 40.97 215 THR B N 1
ATOM 3275 C CA . THR B 1 189 ? 6.590 -41.513 -6.061 1.00 35.96 215 THR B CA 1
ATOM 3276 C C . THR B 1 189 ? 5.976 -40.142 -6.256 1.00 42.02 215 THR B C 1
ATOM 3277 O O . THR B 1 189 ? 5.960 -39.325 -5.337 1.00 41.77 215 THR B O 1
ATOM 3281 N N . THR B 1 190 ? 5.476 -39.888 -7.459 1.00 40.35 216 THR B N 1
ATOM 3282 C CA . THR B 1 190 ? 4.721 -38.673 -7.723 1.00 34.62 216 THR B CA 1
ATOM 3283 C C . THR B 1 190 ? 3.473 -39.065 -8.488 1.00 41.98 216 THR B C 1
ATOM 3284 O O . THR B 1 190 ? 3.418 -40.145 -9.092 1.00 45.26 216 THR B O 1
ATOM 3288 N N . PRO B 1 191 ? 2.464 -38.193 -8.468 1.00 33.80 217 PRO B N 1
ATOM 3289 C CA . PRO B 1 191 ? 1.193 -38.478 -9.132 1.00 41.02 217 PRO B CA 1
ATOM 3290 C C . PRO B 1 191 ? 1.422 -38.712 -10.618 1.00 46.25 217 PRO B C 1
ATOM 3291 O O . PRO B 1 191 ? 2.207 -37.977 -11.224 1.00 34.98 217 PRO B O 1
ATOM 3295 N N . PRO B 1 192 ? 0.727 -39.707 -11.198 1.00 51.82 218 PRO B N 1
ATOM 3296 C CA . PRO B 1 192 ? -0.323 -40.442 -10.500 1.00 42.00 218 PRO B CA 1
ATOM 3297 C C . PRO B 1 192 ? 0.157 -41.749 -9.900 1.00 40.94 218 PRO B C 1
ATOM 3298 O O . PRO B 1 192 ? -0.610 -42.712 -9.907 1.00 45.64 218 PRO B O 1
ATOM 3302 N N . CYS B 1 193 ? 1.388 -41.804 -9.404 1.00 42.41 219 CYS B N 1
ATOM 3303 C CA . CYS B 1 193 ? 1.817 -42.957 -8.608 1.00 48.89 219 CYS B CA 1
ATOM 3304 C C . CYS B 1 193 ? 1.509 -44.257 -9.331 1.00 44.85 219 CYS B C 1
ATOM 3305 O O . CYS B 1 193 ? 1.133 -45.253 -8.709 1.00 45.31 219 CYS B O 1
ATOM 3308 N N . THR B 1 194 ? 1.650 -44.236 -10.647 1.00 40.46 220 THR B N 1
ATOM 3309 C CA . THR B 1 194 ? 1.331 -45.402 -11.454 1.00 45.35 220 THR B CA 1
ATOM 3310 C C . THR B 1 194 ? 2.108 -46.622 -10.981 1.00 39.61 220 THR B C 1
ATOM 3311 O O . THR B 1 194 ? 3.306 -46.529 -10.708 1.00 44.81 220 THR B O 1
ATOM 3315 N N . GLU B 1 195 ? 1.443 -47.767 -10.869 1.00 37.99 221 GLU B N 1
ATOM 3316 C CA . GLU B 1 195 ? 2.138 -48.931 -10.328 1.00 43.10 221 GLU B CA 1
ATOM 3317 C C . GLU B 1 195 ? 2.881 -49.710 -11.412 1.00 45.02 221 GLU B C 1
ATOM 3318 O O . GLU B 1 195 ? 2.904 -49.318 -12.579 1.00 50.64 221 GLU B O 1
ATOM 3324 N N . GLU B 1 196 ? 3.517 -50.801 -11.007 1.00 51.97 222 GLU B N 1
ATOM 3325 C CA . GLU B 1 196 ? 4.273 -51.643 -11.926 1.00 45.37 222 GLU B CA 1
ATOM 3326 C C . GLU B 1 196 ? 5.605 -51.029 -12.346 1.00 50.24 222 GLU B C 1
ATOM 3327 O O . GLU B 1 196 ? 6.110 -51.331 -13.431 1.00 58.05 222 GLU B O 1
ATOM 3333 N N . VAL B 1 197 ? 6.170 -50.175 -11.492 1.00 39.10 223 VAL B N 1
ATOM 3334 C CA . VAL B 1 197 ? 7.511 -49.648 -11.719 1.00 32.91 223 VAL B CA 1
ATOM 3335 C C . VAL B 1 197 ? 8.579 -50.618 -11.247 1.00 36.37 223 VAL B C 1
ATOM 3336 O O . VAL B 1 197 ? 8.460 -51.219 -10.180 1.00 47.86 223 VAL B O 1
ATOM 3340 N N . MET B 1 198 ? 9.633 -50.775 -12.037 1.00 34.42 224 MET B N 1
ATOM 3341 C CA . MET B 1 198 ? 10.694 -51.679 -11.642 1.00 41.10 224 MET B CA 1
ATOM 3342 C C . MET B 1 198 ? 11.765 -50.901 -10.895 1.00 45.54 224 MET B C 1
ATOM 3343 O O . MET B 1 198 ? 12.486 -50.076 -11.488 1.00 41.03 224 MET B O 1
ATOM 3348 N N . TRP B 1 199 ? 11.856 -51.157 -9.590 1.00 38.68 225 TRP B N 1
ATOM 3349 C CA . T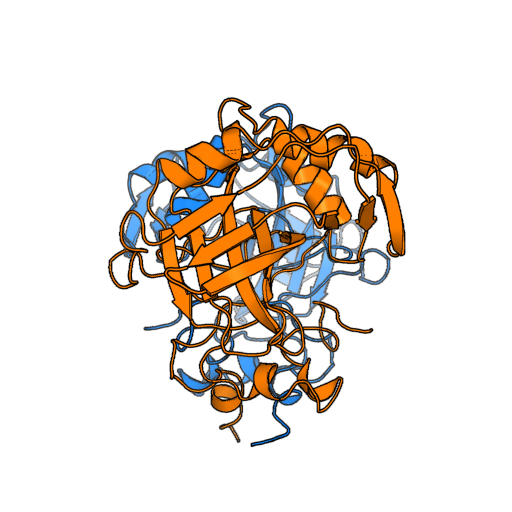RP B 1 199 ? 12.770 -50.398 -8.735 1.00 32.57 225 TRP B CA 1
ATOM 3350 C C . TRP B 1 199 ? 14.119 -51.081 -8.574 1.00 34.35 225 TRP B C 1
ATOM 3351 O O . TRP B 1 199 ? 14.212 -52.260 -8.193 1.00 34.24 225 TRP B O 1
ATOM 3362 N N . ASN B 1 200 ? 15.168 -50.334 -8.884 1.00 28.84 226 ASN B N 1
ATOM 3363 C CA . ASN B 1 200 ? 16.518 -50.835 -8.701 1.00 28.56 226 ASN B CA 1
ATOM 3364 C C . ASN B 1 200 ? 17.334 -49.790 -7.994 1.00 29.53 226 ASN B C 1
ATOM 3365 O O . ASN B 1 200 ? 17.591 -48.710 -8.529 1.00 32.42 226 ASN B O 1
ATOM 3370 N N . LEU B 1 201 ? 17.727 -50.109 -6.772 1.00 37.04 227 LEU B N 1
ATOM 3371 C CA . LEU B 1 201 ? 18.384 -49.150 -5.900 1.00 34.02 227 LEU B CA 1
ATOM 3372 C C . LEU B 1 201 ? 19.744 -49.671 -5.517 1.00 31.06 227 LEU B C 1
ATOM 3373 O O . LEU B 1 201 ? 19.856 -50.751 -4.965 1.00 27.57 227 LEU B O 1
ATOM 3378 N N . SER B 1 202 ? 20.780 -48.905 -5.828 1.00 34.57 228 SER B N 1
ATOM 3379 C CA . SER B 1 202 ? 22.138 -49.290 -5.470 1.00 28.95 228 SER B CA 1
ATOM 3380 C C . SER B 1 202 ? 22.241 -49.418 -3.960 1.00 39.89 228 SER B C 1
ATOM 3381 O O . SER B 1 202 ? 21.792 -48.530 -3.230 1.00 40.34 228 SER B O 1
ATOM 3384 N N . THR B 1 203 ? 22.837 -50.498 -3.463 1.00 43.89 229 THR B N 1
ATOM 3385 C CA . THR B 1 203 ? 22.876 -50.691 -2.009 1.00 36.43 229 THR B CA 1
ATOM 3386 C C . THR B 1 203 ? 23.867 -49.796 -1.274 1.00 38.97 229 THR B C 1
ATOM 3387 O O . THR B 1 203 ? 23.859 -49.746 -0.045 1.00 40.44 229 THR B O 1
ATOM 3391 N N . GLU B 1 204 ? 24.699 -49.078 -2.013 1.00 30.30 230 GLU B N 1
ATOM 3392 C CA . GLU B 1 204 ? 25.795 -48.354 -1.402 1.00 32.27 230 GLU B CA 1
ATOM 3393 C C . GLU B 1 204 ? 25.807 -46.888 -1.764 1.00 33.75 230 GLU B C 1
ATOM 3394 O O . GLU B 1 204 ? 25.988 -46.527 -2.900 1.00 39.28 230 GLU B O 1
ATOM 3400 N N . PRO B 1 205 ? 25.627 -46.033 -0.768 1.00 40.67 231 PRO B N 1
ATOM 3401 C CA . PRO B 1 205 ? 25.409 -44.603 -0.972 1.00 32.00 231 PRO B CA 1
ATOM 3402 C C . PRO B 1 205 ? 26.613 -43.874 -1.581 1.00 38.84 231 PRO B C 1
ATOM 3403 O O . PRO B 1 205 ? 27.779 -44.221 -1.354 1.00 32.32 231 PRO B O 1
ATOM 3407 N N . LEU B 1 206 ? 26.311 -42.833 -2.348 1.00 34.29 232 LEU B N 1
ATOM 3408 C CA . LEU B 1 206 ? 27.331 -41.981 -2.918 1.00 32.12 232 LEU B CA 1
ATOM 3409 C C . LEU B 1 206 ? 27.707 -40.874 -1.946 1.00 38.87 232 LEU B C 1
ATOM 3410 O O . LEU B 1 206 ? 26.881 -40.444 -1.141 1.00 41.07 232 LEU B O 1
ATOM 3415 N N . PRO B 1 207 ? 28.963 -40.412 -2.016 1.00 34.27 233 PRO B N 1
ATOM 3416 C CA . PRO B 1 207 ? 29.487 -39.299 -1.223 1.00 30.31 233 PRO B CA 1
ATOM 3417 C C . PRO B 1 207 ? 28.749 -38.038 -1.557 1.00 36.43 233 PRO B C 1
ATOM 3418 O O . PRO B 1 207 ? 28.438 -37.815 -2.723 1.00 46.46 233 PRO B O 1
ATOM 3422 N N . LEU B 1 208 ? 28.480 -37.225 -0.547 1.00 37.52 234 LEU B N 1
ATOM 3423 C CA . LEU B 1 208 ? 27.852 -35.929 -0.740 1.00 36.18 234 LEU B CA 1
ATOM 3424 C C . LEU B 1 208 ? 28.552 -34.934 0.171 1.00 37.49 234 LEU B C 1
ATOM 3425 O O . LEU B 1 208 ? 28.982 -35.297 1.263 1.00 49.89 234 LEU B O 1
ATOM 3430 N N . THR B 1 209 ? 28.682 -33.690 -0.278 1.00 37.62 235 THR B N 1
ATOM 3431 C CA . THR B 1 209 ? 29.374 -32.664 0.495 1.00 40.62 235 THR B CA 1
ATOM 3432 C C . THR B 1 209 ? 28.369 -31.702 1.092 1.00 46.82 235 THR B C 1
ATOM 3433 O O . THR B 1 209 ? 27.296 -31.479 0.520 1.00 45.87 235 THR B O 1
ATOM 3437 N N . VAL B 1 210 ? 28.714 -31.132 2.244 1.00 43.90 236 VAL B N 1
ATOM 3438 C CA . VAL B 1 210 ? 27.821 -30.182 2.897 1.00 41.79 236 VAL B CA 1
ATOM 3439 C C . VAL B 1 210 ? 27.452 -29.087 1.899 1.00 37.32 236 VAL B C 1
ATOM 3440 O O . VAL B 1 210 ? 26.278 -28.743 1.742 1.00 28.15 236 VAL B O 1
ATOM 3444 N N . GLN B 1 211 ? 28.459 -28.569 1.199 1.00 42.07 237 GLN B N 1
ATOM 3445 C CA . GLN B 1 211 ? 28.225 -27.461 0.285 1.00 46.32 237 GLN B CA 1
ATOM 3446 C C . GLN B 1 211 ? 27.122 -27.802 -0.703 1.00 40.44 237 GLN B C 1
ATOM 3447 O O . GLN B 1 211 ? 26.155 -27.034 -0.870 1.00 32.52 237 GLN B O 1
ATOM 3453 N N . GLY B 1 212 ? 27.274 -28.968 -1.334 1.00 39.49 238 GLY B N 1
ATOM 3454 C CA . GLY B 1 212 ? 26.310 -29.479 -2.292 1.00 30.52 238 GLY B CA 1
ATOM 3455 C C . GLY B 1 212 ? 24.930 -29.709 -1.717 1.00 35.40 238 GLY B C 1
ATOM 3456 O O . GLY B 1 212 ? 23.947 -29.239 -2.287 1.00 30.99 238 GLY B O 1
ATOM 3457 N N . TYR B 1 213 ? 24.866 -30.430 -0.591 1.00 39.12 239 TYR B N 1
ATOM 3458 C CA . TYR B 1 213 ? 23.618 -30.714 0.136 1.00 37.42 239 TYR B CA 1
ATOM 3459 C C . TYR B 1 213 ? 22.808 -29.449 0.428 1.00 40.37 239 TYR B C 1
ATOM 3460 O O . TYR B 1 213 ? 21.590 -29.388 0.181 1.00 36.90 239 TYR B O 1
ATOM 3469 N N . ASN B 1 214 ? 23.479 -28.441 0.970 1.00 38.25 240 ASN B N 1
ATOM 3470 C CA . ASN B 1 214 ? 22.783 -27.213 1.308 1.00 40.53 240 ASN B CA 1
ATOM 3471 C C . ASN B 1 214 ? 22.318 -26.485 0.059 1.00 43.26 240 ASN B C 1
ATOM 3472 O O . ASN B 1 214 ? 21.162 -26.051 -0.009 1.00 40.32 240 ASN B O 1
ATOM 3477 N N . LYS B 1 215 ? 23.214 -26.376 -0.927 1.00 43.19 241 LYS B N 1
ATOM 3478 C CA . LYS B 1 215 ? 22.883 -25.779 -2.223 1.00 46.11 241 LYS B CA 1
ATOM 3479 C C . LYS B 1 215 ? 21.566 -26.353 -2.766 1.00 40.59 241 LYS B C 1
ATOM 3480 O O . LYS B 1 215 ? 20.644 -25.608 -3.148 1.00 33.91 241 LYS B O 1
ATOM 3486 N N . VAL B 1 216 ? 21.490 -27.683 -2.789 1.00 32.07 242 VAL B N 1
ATOM 3487 C CA . VAL B 1 216 ? 20.357 -28.372 -3.385 1.00 30.71 242 VAL B CA 1
ATOM 3488 C C . VAL B 1 216 ? 19.132 -28.192 -2.507 1.00 36.90 242 VAL B C 1
ATOM 3489 O O . VAL B 1 216 ? 18.057 -27.803 -2.999 1.00 36.44 242 VAL B O 1
ATOM 3493 N N . LYS B 1 217 ? 19.300 -28.474 -1.213 1.00 34.96 243 LYS B N 1
ATOM 3494 C CA . LYS B 1 217 ? 18.192 -28.396 -0.255 1.00 35.56 243 LYS B CA 1
ATOM 3495 C C . LYS B 1 217 ? 17.475 -27.046 -0.365 1.00 37.96 243 LYS B C 1
ATOM 3496 O O . LYS B 1 217 ? 16.233 -26.961 -0.287 1.00 34.61 243 LYS B O 1
ATOM 3502 N N . LYS B 1 218 ? 18.264 -25.989 -0.544 1.00 33.88 244 LYS B N 1
ATOM 3503 C CA . LYS B 1 218 ? 17.700 -24.651 -0.617 1.00 35.39 244 LYS B CA 1
ATOM 3504 C C . LYS B 1 218 ? 16.829 -24.489 -1.870 1.00 40.58 244 LYS B C 1
ATOM 3505 O O . LYS B 1 218 ? 15.801 -23.806 -1.825 1.00 37.09 244 LYS B O 1
ATOM 3511 N N . ILE B 1 219 ? 17.230 -25.125 -2.973 1.00 40.82 245 ILE B N 1
ATOM 3512 C CA . ILE B 1 219 ? 16.417 -25.101 -4.187 1.00 38.51 245 ILE B CA 1
ATOM 3513 C C . ILE B 1 219 ? 15.204 -26.019 -4.092 1.00 32.64 245 ILE B C 1
ATOM 3514 O O . ILE B 1 219 ? 14.089 -25.615 -4.400 1.00 37.61 245 ILE B O 1
ATOM 3519 N N . ILE B 1 220 ? 15.422 -27.259 -3.677 1.00 32.16 246 ILE B N 1
ATOM 3520 C CA . ILE B 1 220 ? 14.341 -28.240 -3.700 1.00 37.21 246 ILE B CA 1
ATOM 3521 C C . ILE B 1 220 ? 13.368 -28.039 -2.550 1.00 38.56 246 ILE B C 1
ATOM 3522 O O . ILE B 1 220 ? 12.160 -28.256 -2.700 1.00 32.61 246 ILE B O 1
ATOM 3527 N N . LYS B 1 221 ? 13.928 -27.628 -1.406 1.00 45.54 247 LYS B N 1
ATOM 3528 C CA . LYS B 1 221 ? 13.192 -27.368 -0.169 1.00 37.23 247 LYS B CA 1
ATOM 3529 C C . LYS B 1 221 ? 12.789 -28.630 0.627 1.00 37.64 247 LYS B C 1
ATOM 3530 O O . LYS B 1 221 ? 13.266 -28.863 1.741 1.00 45.72 247 LYS B O 1
ATOM 3536 N N . TYR B 1 222 ? 11.894 -29.424 0.065 1.00 31.84 248 TYR B N 1
ATOM 3537 C CA . TYR B 1 222 ? 11.544 -30.711 0.623 1.00 28.68 248 TYR B CA 1
ATOM 3538 C C . TYR B 1 222 ? 10.655 -31.327 -0.422 1.00 36.92 248 TYR B C 1
ATOM 3539 O O . TYR B 1 222 ? 9.723 -30.675 -0.907 1.00 36.10 248 TYR B O 1
ATOM 3548 N N . ASN B 1 223 ? 10.933 -32.564 -0.806 1.00 35.24 249 ASN B N 1
ATOM 3549 C CA . ASN B 1 223 ? 10.156 -33.155 -1.894 1.00 38.73 249 ASN B CA 1
ATOM 3550 C C . ASN B 1 223 ? 10.087 -34.658 -1.817 1.00 43.98 249 ASN B C 1
ATOM 3551 O O . ASN B 1 223 ? 10.214 -35.334 -2.849 1.00 36.66 249 ASN B O 1
ATOM 3556 N N . ALA B 1 224 ? 9.893 -35.181 -0.604 1.00 38.16 250 ALA B N 1
ATOM 3557 C CA . ALA B 1 224 ? 9.849 -36.625 -0.425 1.00 35.63 250 ALA B CA 1
ATOM 3558 C C . ALA B 1 224 ? 8.490 -37.093 0.022 1.00 38.27 250 ALA B C 1
ATOM 3559 O O . ALA B 1 224 ? 7.898 -36.532 0.937 1.00 42.02 250 ALA B O 1
ATOM 3561 N N . ARG B 1 225 ? 8.007 -38.135 -0.642 1.00 42.84 251 ARG B N 1
ATOM 3562 C CA . ARG B 1 225 ? 6.780 -38.806 -0.246 1.00 45.26 251 ARG B CA 1
ATOM 3563 C C . ARG B 1 225 ? 7.000 -39.673 1.006 1.00 37.57 251 ARG B C 1
ATOM 3564 O O . ARG B 1 225 ? 7.935 -40.468 1.091 1.00 38.01 251 ARG B O 1
ATOM 3572 N N . TYR B 1 226 ? 6.127 -39.527 1.985 1.00 36.26 252 TYR B N 1
ATOM 3573 C CA . TYR B 1 226 ? 6.209 -40.387 3.149 1.00 43.47 252 TYR B CA 1
ATOM 3574 C C . TYR B 1 226 ? 6.247 -41.859 2.722 1.00 36.19 252 TYR B C 1
ATOM 3575 O O . TYR B 1 226 ? 5.753 -42.191 1.661 1.00 41.57 252 TYR B O 1
ATOM 3584 N N . THR B 1 227 ? 6.839 -42.736 3.531 1.00 35.77 253 THR B N 1
ATOM 3585 C CA . THR B 1 227 ? 6.925 -44.159 3.178 1.00 36.60 253 THR B CA 1
ATOM 3586 C C . THR B 1 227 ? 5.578 -44.887 3.277 1.00 37.37 253 THR B C 1
ATOM 3587 O O . THR B 1 227 ? 4.690 -44.457 3.985 1.00 49.96 253 THR B O 1
ATOM 3591 N N . GLN B 1 228 ? 5.434 -45.998 2.569 1.00 40.85 254 GLN B N 1
ATOM 3592 C CA . GLN B 1 228 ? 4.128 -46.630 2.386 1.00 41.06 254 GLN B CA 1
ATOM 3593 C C . GLN B 1 228 ? 3.936 -47.879 3.230 1.00 45.38 254 GLN B C 1
ATOM 3594 O O . GLN B 1 228 ? 4.846 -48.327 3.941 1.00 35.62 254 GLN B O 1
ATOM 3600 N N . ASN B 1 229 ? 2.745 -48.457 3.131 1.00 39.28 255 ASN B N 1
ATOM 3601 C CA . ASN B 1 229 ? 2.505 -49.716 3.781 1.00 38.54 255 ASN B CA 1
ATOM 3602 C C . ASN B 1 229 ? 3.386 -50.737 3.087 1.00 38.65 255 ASN B C 1
ATOM 3603 O O . ASN B 1 229 ? 4.075 -50.415 2.135 1.00 36.57 255 ASN B O 1
ATOM 3608 N N . ALA B 1 230 ? 3.398 -51.961 3.583 1.00 39.63 256 ALA B N 1
ATOM 3609 C CA . ALA B 1 230 ? 4.217 -52.982 2.978 1.00 34.83 256 ALA B CA 1
ATOM 3610 C C . ALA B 1 230 ? 3.558 -53.338 1.680 1.00 46.30 256 ALA B C 1
ATOM 3611 O O . ALA B 1 230 ? 2.409 -52.969 1.435 1.00 45.65 256 ALA B O 1
ATOM 3613 N N . LEU B 1 231 ? 4.296 -54.053 0.842 1.00 50.87 257 LEU B N 1
ATOM 3614 C CA . LEU B 1 231 ? 3.840 -54.349 -0.500 1.00 41.32 257 LEU B CA 1
ATOM 3615 C C . LEU B 1 231 ? 2.710 -55.341 -0.434 1.00 44.12 257 LEU B C 1
ATOM 3616 O O . LEU B 1 231 ? 2.795 -56.327 0.288 1.00 50.19 257 LEU B O 1
ATOM 3621 N N . GLY B 1 232 ? 1.648 -55.068 -1.182 1.00 44.47 258 GLY B N 1
ATOM 3622 C CA . GLY B 1 232 ? 0.461 -55.899 -1.146 1.00 52.95 258 GLY B CA 1
ATOM 3623 C C . GLY B 1 232 ? -0.532 -55.414 -0.103 1.00 56.59 258 GLY B C 1
ATOM 3624 O O . GLY B 1 232 ? -1.739 -55.556 -0.286 1.00 59.53 258 GLY B O 1
ATOM 3625 N N . GLN B 1 233 ? -0.028 -54.834 0.984 1.00 40.34 259 GLN B N 1
ATOM 3626 C CA . GLN B 1 233 ? -0.888 -54.326 2.045 1.00 51.32 259 GLN B CA 1
ATOM 3627 C C . GLN B 1 233 ? -1.650 -53.099 1.614 1.00 49.37 259 GLN B C 1
ATOM 3628 O O . GLN B 1 233 ? -1.172 -52.335 0.772 1.00 52.40 259 GLN B O 1
ATOM 3634 N N . ASP B 1 234 ? -2.824 -52.902 2.206 1.00 43.79 260 ASP B N 1
ATOM 3635 C CA . ASP B 1 234 ? -3.683 -51.771 1.863 1.00 49.00 260 ASP B CA 1
ATOM 3636 C C . ASP B 1 234 ? -2.950 -50.450 1.922 1.00 44.80 260 ASP B C 1
ATOM 3637 O O . ASP B 1 234 ? -2.189 -50.186 2.844 1.00 41.80 260 ASP B O 1
ATOM 3642 N N . ASN B 1 235 ? -3.190 -49.608 0.930 1.00 52.54 261 ASN B N 1
ATOM 3643 C CA . ASN B 1 235 ? -2.634 -48.277 0.971 1.00 53.24 261 ASN B CA 1
ATOM 3644 C C . ASN B 1 235 ? -2.949 -47.783 2.358 1.00 50.84 261 ASN B C 1
ATOM 3645 O O . ASN B 1 235 ? -4.085 -47.905 2.817 1.00 50.26 261 ASN B O 1
ATOM 3650 N N . LEU B 1 236 ? -1.953 -47.254 3.050 1.00 45.25 262 LEU B N 1
ATOM 3651 C CA . LEU B 1 236 ? -2.215 -46.898 4.416 1.00 52.04 262 LEU B CA 1
ATOM 3652 C C . LEU B 1 236 ? -2.892 -45.536 4.540 1.00 51.00 262 LEU B C 1
ATOM 3653 O O . LEU B 1 236 ? -2.757 -44.858 5.556 1.00 62.10 262 LEU B O 1
ATOM 3658 N N . LEU B 1 237 ? -3.646 -45.157 3.509 1.00 44.20 263 LEU B N 1
ATOM 3659 C CA . LEU B 1 237 ? -4.622 -44.073 3.636 1.00 44.11 263 LEU B CA 1
ATOM 3660 C C . LEU B 1 237 ? -5.998 -44.709 3.740 1.00 52.19 263 LEU B C 1
ATOM 3661 O O . LEU B 1 237 ? -6.858 -44.259 4.492 1.00 51.43 263 LEU B O 1
ATOM 3666 N N . GLU B 1 238 ? -6.206 -45.759 2.958 1.00 51.63 264 GLU B N 1
ATOM 3667 C CA . GLU B 1 238 ? -7.436 -46.509 3.045 1.00 52.62 264 GLU B CA 1
ATOM 3668 C C . GLU B 1 238 ? -7.519 -47.146 4.412 1.00 56.52 264 GLU B C 1
ATOM 3669 O O . GLU B 1 238 ? -8.609 -47.305 4.949 1.00 58.84 264 GLU B O 1
ATOM 3675 N N . VAL B 1 239 ? -6.362 -47.507 4.968 1.00 53.71 265 VAL B N 1
ATOM 3676 C CA . VAL B 1 239 ? -6.292 -48.024 6.330 1.00 54.03 265 VAL B CA 1
ATOM 3677 C C . VAL B 1 239 ? -6.789 -46.974 7.313 1.00 50.79 265 VAL B C 1
ATOM 3678 O O . VAL B 1 239 ? -7.648 -47.238 8.152 1.00 49.53 265 VAL B O 1
ATOM 3682 N N . ALA B 1 240 ? -6.253 -45.771 7.184 1.00 49.44 266 ALA B N 1
ATOM 3683 C CA . ALA B 1 240 ? -6.679 -44.650 8.016 1.00 46.26 266 ALA B CA 1
ATOM 3684 C C . ALA B 1 240 ? -8.142 -44.261 7.810 1.00 48.79 266 ALA B C 1
ATOM 3685 O O . ALA B 1 240 ? -8.740 -43.578 8.642 1.00 53.34 266 ALA B O 1
ATOM 3687 N N . ALA B 1 241 ? -8.715 -44.692 6.695 1.00 58.49 267 ALA B N 1
ATOM 3688 C CA . ALA B 1 241 ? -10.046 -44.251 6.314 1.00 58.75 267 ALA B CA 1
ATOM 3689 C C . ALA B 1 241 ? -11.131 -45.024 7.038 1.00 62.99 267 ALA B C 1
ATOM 3690 O O . ALA B 1 241 ? -12.290 -44.608 7.033 1.00 68.33 267 ALA B O 1
ATOM 3692 N N . GLN B 1 242 ? -10.772 -46.200 7.562 1.00 52.44 268 GLN B N 1
ATOM 3693 C CA . GLN B 1 242 ? -11.634 -46.892 8.509 1.00 54.96 268 GLN B CA 1
ATOM 3694 C C . GLN B 1 242 ? -11.435 -46.070 9.751 1.00 62.96 268 GLN B C 1
ATOM 3695 O O . GLN B 1 242 ? -10.304 -45.906 10.208 1.00 64.22 268 GLN B O 1
ATOM 3701 N N . LYS B 1 243 ? -12.531 -45.544 10.278 1.00 56.51 269 LYS B N 1
ATOM 3702 C CA . LYS B 1 243 ? -12.500 -44.419 11.208 1.00 59.18 269 LYS B CA 1
ATOM 3703 C C . LYS B 1 243 ? -12.721 -43.131 10.395 1.00 56.46 269 LYS B C 1
ATOM 3704 O O . LYS B 1 243 ? -11.807 -42.346 10.148 1.00 50.45 269 LYS B O 1
ATOM 3710 N N . LEU B 1 244 ? -13.964 -42.975 9.951 1.00 57.98 270 LEU B N 1
ATOM 3711 C CA . LEU B 1 244 ? -14.946 -44.033 10.233 1.00 80.47 270 LEU B CA 1
ATOM 3712 C C . LEU B 1 244 ? -15.427 -44.794 8.995 1.00 79.01 270 LEU B C 1
ATOM 3713 O O . LEU B 1 244 ? -15.733 -44.183 7.967 1.00 75.58 270 LEU B O 1
#